Protein AF-A0A2H9SI19-F1 (afdb_monomer_lite)

Sequence (648 aa):
MEHKMRNEKLNSDANKPLPSTRSSLDAFASCLHKQKNKALGLSVMTCFLMGPASIQAAHTHKKNQQEVQADLYIPSQAAMLTAAEKERLAKQSQTIQKLLEESKENAEMIQDLSEELQLLSYKLAHAKVDLFNFQENPEQKAKIEALRQQIQEIRYSNKKLEDLVAEKQHVISNLENALEKSKALFNEKNEEVAYLSQIYEALQMRVAAEKMQTTLFAEGLHQIDQKQIELDYAHKALNAVDQELVAQGKSLQEIQKDYQQLFDLYTLELADNQTTQKLLNEELQSLHEQHREKDILITNLLSTAEQKEIQFAQTLEEKSQQIAKLMNEMQDFEDLIISKSNAVEEYKAYELSLLDKYEEERAHAETMTKELFTSLAQVEKLQKDLEVSDQLKLSLRDAEDKIISLNQALQLQENDLKNLITEHQNQIALNEELKQAAVLAETLQHSEKQVELERLTALLKDRDETIRFFEQELEGLAEAHKVLQEEYQLALAEQQNAQQKFELNLQEMLAKQQDKEKATLELENDLDRLAALLQEREETLQTVEKDLYQLKLTQQTTQQEQERILTAHEKTVQEVTTLQQDQERLTHLLKEREETVRFFEQELEQLLVKQQTSQQDRELILASREKAAQETATLQQEQERLAAVLKD

Secondary structure (DSSP, 8-state):
------------------------SSSSSSS------------------------------SS--SS------THHHHHHHHHHHHHHHHHHHHHHHHHHHHHHHHHHHHHHHHHHHHHHHHHHHHHHHHHTTSS--HHHHHHHHHHHHHHHHHHHHHHHHHHHHHHHHHHHHHHHHHHHHHHHHHHHHHHHHHHHHHHHHHHHHHHHHHHHHHHHHHHHHHHHHHHHHHHHHHHHHHHHHHHHHHHHHHHHHHHHHHHHHHHHHHHHHHHHHHHHHHHHHHHHHHHHHHHHHHHHHHTTT-------------SSGGGSSSSTTS---------TTT----S--------------SSSGGGGSSSSSSSSSSS-------------SSHHHHHHHHHHHHHHHHHHHHHHHHHHHHHHHHHHHHHHHHHHHHHHHHHHHHHHHHHHHHHHHHHHHHHHHHHHHHHHHHHHHHHHHHHHHHHHHHHHHHHHHHHHHHHHHHHHHHHHHHHHHHHHHHHHHHHHHHHHHHHHHHHHHHHHHHHHHHHHHHHHHHHHHHHHHHHHHHHHHHHHHHHHHHHHHHHHHHHHHHHHHHHHHHHHHHHHHHHHHHHHHHHHHHHHHHHHHHHHHHHHHHHHHHHHHHHSSTT-

Foldseek 3Di:
DDDDDDDDDDDDDDDDDDDDDDDDPPPPDPDPDDDDDDDDDDDPDDDDDDDDDDDDDDDDPDDDPPPPPPVPPPVVVLVVVLVVLVVVLVVLVVVLVVLVVVLVVLVVVLVVLVVVLVVLVVVLVVLVVVPVPDDDDVVSVVVNVVSVVVSVVSVVVSVVSVVVSVVSVVVSVVSVVVSVVSVVVSVVVVVVVVVVVVVVVVVVVVVVVVVVVVVVVVVVVVVVVVVVVVVVVVVVVVVVVVVVVVVVVVVVVVVVVVVVVVVVVVVVVVVVVVVVVVVVVVVVVVVVVVVVVVVVVVVVVPPDDDDDDDDDDDPDPPPPPDPPPPPPDDDDDPPVVVPPDDDDPPPPPPPDDDPPPPPPVVPPPPPPPPDDDDPDDDDDDDDDDDDDDVVPVVVVVVVVVVVVVVVVVVVVVVVVVVVVVVVVVVVVVVVVVVVVVVVVVVVVVVVVVVVVVVVVVVVVVVVVVVVVVVVVVVVVVVVVVVVVVVVVVVVVVVVVVVVVVVVVVVVVVVVVVVVVVVVVVVVVVVVVVVVVVVVVVVVVVVVVVVVVVVVVVVVVVVVVVVVVVVVVVVVVVVVVVVVVVVVVVVVVVVVVVVVVVVVVVVVVVVVVVVVVVVVVVVVVVVVVVVVVVVVVVVVVVVVVVVVPPVPD

pLDDT: mean 70.21, std 19.07, range [30.42, 93.38]

Radius of gyration: 95.69 Å; chains: 1; bounding box: 231×151×290 Å

Structure (mmCIF, N/CA/C/O backbone):
data_AF-A0A2H9SI19-F1
#
_entry.id   AF-A0A2H9SI19-F1
#
loop_
_atom_site.group_PDB
_atom_site.id
_atom_site.type_symbol
_atom_site.label_atom_id
_atom_site.label_alt_id
_atom_site.label_comp_id
_atom_site.label_asym_id
_atom_site.label_entity_id
_atom_site.label_seq_id
_atom_site.pdbx_PDB_ins_code
_atom_site.Cartn_x
_atom_site.Cartn_y
_atom_site.Cartn_z
_atom_site.occupancy
_atom_site.B_iso_or_equiv
_atom_site.auth_seq_id
_atom_site.auth_comp_id
_atom_site.auth_asym_id
_atom_site.auth_atom_id
_atom_site.pdbx_PDB_model_num
ATOM 1 N N . MET A 1 1 ? 68.430 29.071 0.443 1.00 37.91 1 MET A N 1
ATOM 2 C CA . MET A 1 1 ? 69.011 27.824 -0.088 1.00 37.91 1 MET A CA 1
ATOM 3 C C . MET A 1 1 ? 68.305 27.573 -1.412 1.00 37.91 1 MET A C 1
ATOM 5 O O . MET A 1 1 ? 67.140 27.219 -1.381 1.00 37.91 1 MET A O 1
ATOM 9 N N . GLU A 1 2 ? 68.741 28.267 -2.472 1.00 34.75 2 GLU A N 1
ATOM 10 C CA . GLU A 1 2 ? 69.702 27.785 -3.506 1.00 34.75 2 GLU A CA 1
ATOM 11 C C . GLU A 1 2 ? 68.990 26.824 -4.476 1.00 34.75 2 GLU A C 1
ATOM 13 O O . GLU A 1 2 ? 68.437 25.841 -4.014 1.00 34.75 2 GLU A O 1
ATOM 18 N N . HIS A 1 3 ? 68.861 27.021 -5.795 1.00 39.88 3 HIS A N 1
ATOM 19 C CA . HIS A 1 3 ? 69.490 27.844 -6.852 1.00 39.88 3 HIS A CA 1
ATOM 20 C C . HIS A 1 3 ? 68.365 28.378 -7.780 1.00 39.88 3 HIS A C 1
ATOM 22 O O . HIS A 1 3 ? 67.388 27.671 -7.977 1.00 39.88 3 HIS A O 1
ATOM 28 N N . LYS A 1 4 ? 68.284 29.583 -8.365 1.00 46.12 4 LYS A N 1
ATOM 29 C CA . LYS A 1 4 ? 69.183 30.580 -8.991 1.00 46.12 4 LYS A CA 1
ATOM 30 C C . LYS A 1 4 ? 69.840 30.201 -10.342 1.00 46.12 4 LYS A C 1
ATOM 32 O O . LYS A 1 4 ? 70.901 29.593 -10.372 1.00 46.12 4 LYS A O 1
ATOM 37 N N . MET A 1 5 ? 69.265 30.822 -11.387 1.00 41.53 5 MET A N 1
ATOM 38 C CA . MET A 1 5 ? 69.878 31.509 -12.550 1.00 41.53 5 MET A CA 1
ATOM 39 C C . MET A 1 5 ? 70.240 30.731 -13.826 1.00 41.53 5 MET A C 1
ATOM 41 O O . MET A 1 5 ? 71.181 29.948 -13.829 1.00 41.53 5 MET A O 1
ATOM 45 N N . ARG A 1 6 ? 69.672 31.168 -14.966 1.00 36.69 6 ARG A N 1
ATOM 46 C CA . ARG A 1 6 ? 70.260 32.156 -15.917 1.00 36.69 6 ARG A CA 1
ATOM 47 C C . ARG A 1 6 ? 69.250 32.461 -17.045 1.00 36.69 6 ARG A C 1
ATOM 49 O O . ARG A 1 6 ? 68.684 31.534 -17.602 1.00 36.69 6 ARG A O 1
ATOM 56 N N . ASN A 1 7 ? 68.812 33.717 -17.189 1.00 32.66 7 ASN A N 1
ATOM 57 C CA . ASN A 1 7 ? 69.365 34.809 -18.029 1.00 32.66 7 ASN A CA 1
ATOM 58 C C . ASN A 1 7 ? 69.096 34.605 -19.531 1.00 32.66 7 ASN A C 1
ATOM 60 O O . ASN A 1 7 ? 69.621 33.672 -20.118 1.00 32.66 7 ASN A O 1
ATOM 64 N N . GLU A 1 8 ? 68.168 35.353 -20.136 1.00 39.09 8 GLU A N 1
ATOM 65 C CA . GLU A 1 8 ? 68.229 36.780 -20.544 1.00 39.09 8 GLU A CA 1
ATOM 66 C C . GLU A 1 8 ? 68.805 36.977 -21.959 1.00 39.09 8 GLU A C 1
ATOM 68 O O . GLU A 1 8 ? 69.962 36.648 -22.202 1.00 39.09 8 GLU A O 1
ATOM 73 N N . LYS A 1 9 ? 68.005 37.658 -22.800 1.00 38.91 9 LYS A N 1
ATOM 74 C CA . LYS A 1 9 ? 68.275 38.946 -23.490 1.00 38.91 9 LYS A CA 1
ATOM 75 C C . LYS A 1 9 ? 68.137 38.940 -25.015 1.00 38.91 9 LYS A C 1
ATOM 77 O O . LYS A 1 9 ? 68.954 38.354 -25.712 1.00 38.91 9 LYS A O 1
ATOM 82 N N . LEU A 1 10 ? 67.172 39.735 -25.495 1.00 34.91 10 LEU A N 1
ATOM 83 C CA . LEU A 1 10 ? 67.326 41.010 -26.238 1.00 34.91 10 LEU A CA 1
ATOM 84 C C . LEU A 1 10 ? 65.897 41.450 -26.660 1.00 34.91 10 LEU A C 1
ATOM 86 O O . LEU A 1 10 ? 65.200 40.667 -27.291 1.00 34.91 10 LEU A O 1
ATOM 90 N N . ASN A 1 11 ? 65.291 42.518 -26.110 1.00 33.44 11 ASN A N 1
ATOM 91 C CA . ASN A 1 11 ? 65.413 43.947 -26.493 1.00 33.44 11 ASN A CA 1
ATOM 92 C C . ASN A 1 11 ? 65.411 44.162 -28.025 1.00 33.44 11 ASN A C 1
ATOM 94 O O . ASN A 1 11 ? 66.179 43.501 -28.706 1.00 33.44 11 ASN A O 1
ATOM 98 N N . SER A 1 12 ? 64.643 45.071 -28.634 1.00 36.44 12 SER A N 1
ATOM 99 C CA . SER A 1 12 ? 64.099 46.356 -28.166 1.00 36.44 12 SER A CA 1
ATOM 100 C C . SER A 1 12 ? 63.029 46.916 -29.129 1.00 36.44 12 SER A C 1
ATOM 102 O O . SER A 1 12 ? 62.866 46.414 -30.235 1.00 36.44 12 SER A O 1
ATOM 104 N N . ASP A 1 13 ? 62.415 48.025 -28.691 1.00 34.16 13 ASP A N 1
ATOM 105 C CA . ASP A 1 13 ? 61.765 49.105 -29.464 1.00 34.16 13 ASP A CA 1
ATOM 106 C C . ASP A 1 13 ? 60.264 48.978 -29.768 1.00 34.16 13 ASP A C 1
ATOM 108 O O . ASP A 1 13 ? 59.767 47.923 -30.127 1.00 34.16 13 ASP A O 1
ATOM 112 N N . ALA A 1 14 ? 59.437 50.025 -29.733 1.00 32.88 14 ALA A N 1
ATOM 113 C CA . ALA A 1 14 ? 59.437 51.350 -29.110 1.00 32.88 14 ALA A CA 1
ATOM 114 C C . ALA A 1 14 ? 58.054 51.973 -29.437 1.00 32.88 14 ALA A C 1
ATOM 116 O O . ALA A 1 14 ? 57.556 51.804 -30.541 1.00 32.88 14 ALA A O 1
ATOM 117 N N . ASN A 1 15 ? 57.487 52.748 -28.504 1.00 32.50 15 ASN A N 1
ATOM 118 C CA . ASN A 1 15 ? 56.624 53.928 -28.726 1.00 32.50 15 ASN A CA 1
ATOM 119 C C . ASN A 1 15 ? 55.336 53.866 -29.603 1.00 32.50 15 ASN A C 1
ATOM 121 O O . ASN A 1 15 ? 55.420 53.966 -30.815 1.00 32.50 15 ASN A O 1
ATOM 125 N N . LYS A 1 16 ? 54.165 53.954 -28.922 1.00 35.75 16 LYS A N 1
ATOM 126 C CA . LYS A 1 16 ? 53.054 54.964 -29.049 1.00 35.75 16 LYS A CA 1
ATOM 127 C C . LYS A 1 16 ? 52.443 55.326 -30.450 1.00 35.75 16 LYS A C 1
ATOM 129 O O . LYS A 1 16 ? 53.181 55.444 -31.410 1.00 35.75 16 LYS A O 1
ATOM 134 N N . PRO A 1 17 ? 51.206 55.893 -30.529 1.00 49.53 17 PRO A N 1
ATOM 135 C CA . PRO A 1 17 ? 49.871 55.380 -30.157 1.00 49.53 17 PRO A CA 1
ATOM 136 C C . PRO A 1 17 ? 48.771 55.644 -31.252 1.00 49.53 17 PRO A C 1
ATOM 138 O O . PRO A 1 17 ? 49.045 56.293 -32.256 1.00 49.53 17 PRO A O 1
ATOM 141 N N . LEU A 1 18 ? 47.505 55.265 -30.958 1.00 32.97 18 LEU A N 1
ATOM 142 C CA . LEU A 1 18 ? 46.199 55.656 -31.584 1.00 32.97 18 LEU A CA 1
ATOM 143 C C . LEU A 1 18 ? 45.745 54.927 -32.881 1.00 32.97 18 LEU A C 1
ATOM 145 O O . LEU A 1 18 ? 46.606 54.454 -33.614 1.00 32.97 18 LEU A O 1
ATOM 149 N N . PRO A 1 19 ? 44.427 54.890 -33.238 1.00 41.59 19 PRO A N 1
ATOM 150 C CA . PRO A 1 19 ? 43.221 55.371 -32.539 1.00 41.59 19 PRO A CA 1
ATOM 151 C C . PRO A 1 19 ? 42.067 54.344 -32.400 1.00 41.59 19 PRO A C 1
ATOM 153 O O . PRO A 1 19 ? 42.047 53.258 -32.972 1.00 41.59 19 PRO A O 1
ATOM 156 N N . SER A 1 20 ? 41.060 54.771 -31.639 1.00 45.66 20 SER A N 1
ATOM 157 C CA . SER A 1 20 ? 39.715 54.213 -31.540 1.00 45.66 20 SER A CA 1
ATOM 158 C C . SER A 1 20 ? 38.940 54.250 -32.863 1.00 45.66 20 SER A C 1
ATOM 160 O O . SER A 1 20 ? 38.947 55.250 -33.575 1.00 45.66 20 SER A O 1
ATOM 162 N N . THR A 1 21 ? 38.138 53.214 -33.111 1.00 39.53 21 THR A N 1
ATOM 163 C CA . THR A 1 21 ? 36.903 53.322 -33.901 1.00 39.53 21 THR A CA 1
ATOM 164 C C . THR A 1 21 ? 35.788 52.536 -33.214 1.00 39.53 21 THR A C 1
ATOM 166 O O . THR A 1 21 ? 35.619 51.333 -33.364 1.00 39.53 21 THR A O 1
ATOM 169 N N . ARG A 1 22 ? 35.008 53.275 -32.418 1.00 39.78 22 ARG A N 1
ATOM 170 C CA . ARG A 1 22 ? 33.575 53.027 -32.251 1.00 39.78 22 ARG A CA 1
ATOM 171 C C . ARG A 1 22 ? 32.908 53.249 -33.609 1.00 39.78 22 ARG A C 1
ATOM 173 O O . ARG A 1 22 ? 33.100 54.317 -34.183 1.00 39.78 22 ARG A O 1
ATOM 180 N N . SER A 1 23 ? 32.093 52.312 -34.076 1.00 38.53 23 SER A N 1
ATOM 181 C CA . SER A 1 23 ? 30.757 52.559 -34.656 1.00 38.53 23 SER A CA 1
ATOM 182 C C . SER A 1 23 ? 30.226 51.292 -35.332 1.00 38.53 23 SER A C 1
ATOM 184 O O . SER A 1 23 ? 30.998 50.479 -35.824 1.00 38.53 23 SER A O 1
ATOM 186 N N . SER A 1 24 ? 28.897 51.166 -35.365 1.00 35.25 24 SER A N 1
ATOM 187 C CA . SER A 1 24 ? 28.084 50.082 -35.950 1.00 35.25 24 SER A CA 1
ATOM 188 C C . SER A 1 24 ? 27.755 48.879 -35.050 1.00 35.25 24 SER A C 1
ATOM 190 O O . SER A 1 24 ? 27.912 47.724 -35.420 1.00 35.25 24 SER A O 1
ATOM 192 N N . LEU A 1 25 ? 27.181 49.169 -33.876 1.00 38.97 25 LEU A N 1
ATOM 193 C CA . LEU A 1 25 ? 26.385 48.212 -33.088 1.00 38.97 25 LEU A CA 1
ATOM 194 C C . LEU A 1 25 ? 24.921 48.678 -32.903 1.00 38.97 25 LEU A C 1
ATOM 196 O O . LEU A 1 25 ? 24.260 48.251 -31.969 1.00 38.97 25 LEU A O 1
ATOM 200 N N . ASP A 1 26 ? 24.399 49.514 -33.815 1.00 37.69 26 ASP A N 1
ATOM 201 C CA . ASP A 1 26 ? 23.056 50.130 -33.704 1.00 37.69 26 ASP A CA 1
ATOM 202 C C . ASP A 1 26 ? 22.129 49.925 -34.928 1.00 37.69 26 ASP A C 1
ATOM 204 O O . ASP A 1 26 ? 21.140 50.634 -35.087 1.00 37.69 26 ASP A O 1
ATOM 208 N N . ALA A 1 27 ? 22.383 48.947 -35.807 1.00 39.34 27 ALA A N 1
ATOM 209 C CA . ALA A 1 27 ? 21.609 48.797 -37.055 1.00 39.34 27 ALA A CA 1
ATOM 210 C C . ALA A 1 27 ? 20.743 47.526 -37.192 1.00 39.34 27 ALA A C 1
ATOM 212 O O . ALA A 1 27 ? 20.233 47.278 -38.279 1.00 39.34 27 ALA A O 1
ATOM 213 N N . PHE A 1 28 ? 20.513 46.735 -36.135 1.00 34.47 28 PHE A N 1
ATOM 214 C CA . PHE A 1 28 ? 19.715 45.494 -36.252 1.00 34.47 28 PHE A CA 1
ATOM 215 C C . PHE A 1 28 ? 18.550 45.338 -35.257 1.00 34.47 28 PHE A C 1
ATOM 217 O O . PHE A 1 28 ? 17.989 44.255 -35.132 1.00 34.47 28 PHE A O 1
ATOM 224 N N . ALA A 1 29 ? 18.128 46.420 -34.591 1.00 40.12 29 ALA A N 1
ATOM 225 C CA . ALA A 1 29 ? 17.043 46.390 -33.599 1.00 40.12 29 ALA A CA 1
ATOM 226 C C . ALA A 1 29 ? 15.719 47.062 -34.041 1.00 40.12 29 ALA A C 1
ATOM 228 O O . ALA A 1 29 ? 14.886 47.374 -33.197 1.00 40.12 29 ALA A O 1
ATOM 229 N N . SER A 1 30 ? 15.470 47.289 -35.340 1.00 35.62 30 SER A N 1
ATOM 230 C CA . SER A 1 30 ? 14.264 48.025 -35.786 1.00 35.62 30 SER A CA 1
ATOM 231 C C . SER A 1 30 ? 13.604 47.480 -37.061 1.00 35.62 30 SER A C 1
ATOM 233 O O . SER A 1 30 ? 13.401 48.208 -38.032 1.00 35.62 30 SER A O 1
ATOM 235 N N . CYS A 1 31 ? 13.240 46.191 -37.099 1.00 34.47 31 CYS A N 1
ATOM 236 C CA . CYS A 1 31 ? 12.381 45.712 -38.192 1.00 34.47 31 CYS A CA 1
ATOM 237 C C . CYS A 1 31 ? 11.504 44.486 -37.891 1.00 34.47 31 CYS A C 1
ATOM 239 O O . CYS A 1 31 ? 11.357 43.627 -38.748 1.00 34.47 31 CYS A O 1
ATOM 241 N N . LEU A 1 32 ? 10.876 44.388 -36.712 1.00 34.41 32 LEU A N 1
ATOM 242 C CA . LEU A 1 32 ? 9.843 43.360 -36.474 1.00 34.41 32 LEU A CA 1
ATOM 243 C C . LEU A 1 32 ? 8.692 43.861 -35.583 1.00 34.41 32 LEU A C 1
ATOM 245 O O . LEU A 1 32 ? 8.261 43.224 -34.627 1.00 34.41 32 LEU A O 1
ATOM 249 N N . HIS A 1 33 ? 8.128 45.015 -35.943 1.00 37.25 33 HIS A N 1
ATOM 250 C CA . HIS A 1 33 ? 6.806 45.425 -35.473 1.00 37.25 33 HIS A CA 1
ATOM 251 C C . HIS A 1 33 ? 5.941 45.875 -36.651 1.00 37.25 33 HIS A C 1
ATOM 253 O O . HIS A 1 33 ? 5.996 47.033 -37.055 1.00 37.25 33 HIS A O 1
ATOM 259 N N . LYS A 1 34 ? 5.145 44.933 -37.185 1.00 36.28 34 LYS A N 1
ATOM 260 C CA . LYS A 1 34 ? 3.746 45.089 -37.649 1.00 36.28 34 LYS A CA 1
ATOM 261 C C . LYS A 1 34 ? 3.372 43.985 -38.650 1.00 36.28 34 LYS A C 1
ATOM 263 O O . LYS A 1 34 ? 3.480 44.191 -39.850 1.00 36.28 34 LYS A O 1
ATOM 268 N N . GLN A 1 35 ? 2.779 42.890 -38.169 1.00 31.81 35 GLN A N 1
ATOM 269 C CA . GLN A 1 35 ? 1.610 42.302 -38.841 1.00 31.81 35 GLN A CA 1
ATOM 270 C C . GLN A 1 35 ? 0.821 41.351 -37.921 1.00 31.81 35 GLN A C 1
ATOM 272 O O . GLN A 1 35 ? 1.172 40.203 -37.709 1.00 31.81 35 GLN A O 1
ATOM 277 N N . LYS A 1 36 ? -0.254 41.920 -37.362 1.00 33.28 36 LYS A N 1
ATOM 278 C CA . LYS A 1 36 ? -1.596 41.361 -37.113 1.00 33.28 36 LYS A CA 1
ATOM 279 C C . LYS A 1 36 ? -1.756 39.870 -36.753 1.00 33.28 36 LYS A C 1
ATOM 281 O O . LYS A 1 36 ? -1.745 39.005 -37.617 1.00 33.28 36 LYS A O 1
ATOM 286 N N . ASN A 1 37 ? -2.175 39.665 -35.501 1.00 38.56 37 ASN A N 1
ATOM 287 C CA . ASN A 1 37 ? -3.391 38.954 -35.073 1.00 38.56 37 ASN A CA 1
ATOM 288 C C . ASN A 1 37 ? -4.076 38.032 -36.100 1.00 38.56 37 ASN A C 1
ATOM 290 O O . ASN A 1 37 ? -4.768 38.527 -36.993 1.00 38.56 37 ASN A O 1
ATOM 294 N N . LYS A 1 38 ? -4.071 36.723 -35.811 1.00 34.72 38 LYS A N 1
ATOM 295 C CA . LYS A 1 38 ? -5.287 35.891 -35.738 1.00 34.72 38 LYS A CA 1
ATOM 296 C C . LYS A 1 38 ? -5.004 34.546 -35.046 1.00 34.72 38 LYS A C 1
ATOM 298 O O . LYS A 1 38 ? -4.212 33.760 -35.537 1.00 34.72 38 LYS A O 1
ATOM 303 N N . ALA A 1 39 ? -5.743 34.329 -33.956 1.00 35.41 39 ALA A N 1
ATOM 304 C CA . ALA A 1 39 ? -6.232 33.054 -33.425 1.00 35.41 39 ALA A CA 1
ATOM 305 C C . ALA A 1 39 ? -5.223 31.969 -32.998 1.00 35.41 39 ALA A C 1
ATOM 307 O O . ALA A 1 39 ? -4.730 31.208 -33.816 1.00 35.41 39 ALA A O 1
ATOM 308 N N . LEU A 1 40 ? -5.084 31.791 -31.683 1.00 33.19 40 LEU A N 1
ATOM 309 C CA . LEU A 1 40 ? -5.681 30.658 -30.958 1.00 33.19 40 LEU A CA 1
ATOM 310 C C . LEU A 1 40 ? -5.405 30.860 -29.467 1.00 33.19 40 LEU A C 1
ATOM 312 O O . LEU A 1 40 ? -4.278 30.749 -28.996 1.00 33.19 40 LEU A O 1
ATOM 316 N N . GLY A 1 41 ? -6.453 31.241 -28.741 1.00 37.41 41 GLY A N 1
ATOM 317 C CA . GLY A 1 41 ? -6.435 31.221 -27.289 1.00 37.41 41 GLY A CA 1
ATOM 318 C C . GLY A 1 41 ? -6.612 29.793 -26.797 1.00 37.41 41 GLY A C 1
ATOM 319 O O . GLY A 1 41 ? -7.489 29.094 -27.290 1.00 37.41 41 GLY A O 1
ATOM 320 N N . LEU A 1 42 ? -5.825 29.403 -25.801 1.00 33.19 42 LEU A N 1
ATOM 321 C CA . LEU A 1 42 ? -6.241 28.459 -24.773 1.00 33.19 42 LEU A CA 1
ATOM 322 C C . LEU A 1 42 ? -5.526 28.851 -23.480 1.00 33.19 42 LEU A C 1
ATOM 324 O O . LEU A 1 42 ? -4.303 28.888 -23.379 1.00 33.19 42 LEU A O 1
ATOM 328 N N . SER A 1 43 ? -6.365 29.279 -22.547 1.00 31.44 43 SER A N 1
ATOM 329 C CA . SER A 1 43 ? -6.054 29.772 -21.219 1.00 31.44 43 SER A CA 1
ATOM 330 C C . SER A 1 43 ? -5.557 28.622 -20.346 1.00 31.44 43 SER A C 1
ATOM 332 O O . SER A 1 43 ? -6.254 27.630 -20.160 1.00 31.44 43 SER A O 1
ATOM 334 N N . VAL A 1 44 ? -4.357 28.785 -19.792 1.00 35.84 44 VAL A N 1
ATOM 335 C CA . VAL A 1 44 ? -3.893 28.064 -18.607 1.00 35.84 44 VAL A CA 1
ATOM 336 C C . VAL A 1 44 ? -4.299 28.915 -17.412 1.00 35.84 44 VAL A C 1
ATOM 338 O O . VAL A 1 44 ? -3.654 29.923 -17.134 1.00 35.84 44 VAL A O 1
ATOM 341 N N . MET A 1 45 ? -5.396 28.569 -16.740 1.00 32.38 45 MET A N 1
ATOM 342 C CA . MET A 1 45 ? -5.683 29.051 -15.388 1.00 32.38 45 MET A CA 1
ATOM 343 C C . MET A 1 45 ? -6.765 28.200 -14.718 1.00 32.38 45 MET A C 1
ATOM 345 O O . MET A 1 45 ? -7.814 27.927 -15.295 1.00 32.38 45 MET A O 1
ATOM 349 N N . THR A 1 46 ? -6.494 27.897 -13.446 1.00 35.28 46 THR A N 1
ATOM 350 C CA . THR A 1 46 ? -7.417 27.516 -12.362 1.00 35.28 46 THR A CA 1
ATOM 351 C C . THR A 1 46 ? -8.078 26.134 -12.386 1.00 35.28 46 THR A C 1
ATOM 353 O O . THR A 1 46 ? -9.127 25.965 -12.990 1.00 35.28 46 THR A O 1
ATOM 356 N N . CYS A 1 47 ? -7.531 25.205 -11.584 1.00 30.42 47 CYS A N 1
ATOM 357 C CA . CYS A 1 47 ? -8.270 24.386 -10.603 1.00 30.42 47 CYS A CA 1
ATOM 358 C C . CYS A 1 47 ? -7.282 23.697 -9.635 1.00 30.42 47 CYS A C 1
ATOM 360 O O . CYS A 1 47 ? -6.868 22.564 -9.845 1.00 30.42 47 CYS A O 1
ATOM 362 N N . PHE A 1 48 ? -6.902 24.396 -8.565 1.00 32.19 48 PHE A N 1
ATOM 363 C CA . PHE A 1 48 ? -6.334 23.802 -7.351 1.00 32.19 48 PHE A CA 1
ATOM 364 C C . PHE A 1 48 ? -7.014 24.502 -6.184 1.00 32.19 48 PHE A C 1
ATOM 366 O O . PHE A 1 48 ? -6.598 25.588 -5.811 1.00 32.19 48 PHE A O 1
ATOM 373 N N . LEU A 1 49 ? -8.112 23.936 -5.695 1.00 37.47 49 LEU A N 1
ATOM 374 C CA . LEU A 1 49 ? -8.695 24.178 -4.375 1.00 37.47 49 LEU A CA 1
ATOM 375 C C . LEU A 1 49 ? -9.823 23.153 -4.225 1.00 37.47 49 LEU A C 1
ATOM 377 O O . LEU A 1 49 ? -10.811 23.251 -4.944 1.00 37.47 49 LEU A O 1
ATOM 381 N N . MET A 1 50 ? -9.639 22.171 -3.340 1.00 32.41 50 MET A N 1
ATOM 382 C CA . MET A 1 50 ? -10.628 21.660 -2.376 1.00 32.41 50 MET A CA 1
ATOM 383 C C . MET A 1 50 ? -10.007 20.468 -1.633 1.00 32.41 50 MET A C 1
ATOM 385 O O . MET A 1 50 ? -9.687 19.439 -2.222 1.00 32.41 50 MET A O 1
ATOM 389 N N . GLY A 1 51 ? -9.784 20.677 -0.335 1.00 30.66 51 GLY A N 1
ATOM 390 C CA . GLY A 1 51 ? -9.404 19.657 0.636 1.00 30.66 51 GLY A CA 1
ATOM 391 C C . GLY A 1 51 ? -10.594 18.788 1.088 1.00 30.66 51 GLY A C 1
ATOM 392 O O . GLY A 1 51 ? -11.668 18.852 0.491 1.00 30.66 51 GLY A O 1
ATOM 393 N N . PRO A 1 52 ? -10.400 17.961 2.129 1.00 52.12 52 PRO A N 1
ATOM 394 C CA . PRO A 1 52 ? -11.031 16.649 2.267 1.00 52.12 52 PRO A CA 1
ATOM 395 C C . PRO A 1 52 ? -12.366 16.671 3.026 1.00 52.12 52 PRO A C 1
ATOM 397 O O . PRO A 1 52 ? -12.510 17.376 4.022 1.00 52.12 52 PRO A O 1
ATOM 400 N N . ALA A 1 53 ? -13.309 15.817 2.613 1.00 32.38 53 ALA A N 1
ATOM 401 C CA . ALA A 1 53 ? -14.485 15.450 3.403 1.00 32.38 53 ALA A CA 1
ATOM 402 C C . ALA A 1 53 ? -14.841 13.959 3.212 1.00 32.38 53 ALA A C 1
ATOM 404 O O . ALA A 1 53 ? -15.270 13.526 2.148 1.00 32.38 53 ALA A O 1
ATOM 405 N N . SER A 1 54 ? -14.571 13.202 4.277 1.00 33.16 54 SER A N 1
ATOM 406 C CA . SER A 1 54 ? -15.203 11.975 4.795 1.00 33.16 54 SER A CA 1
ATOM 407 C C . SER A 1 54 ? -16.260 11.195 3.981 1.00 33.16 54 SER A C 1
ATOM 409 O O . SER A 1 54 ? -17.346 11.689 3.701 1.00 33.16 54 SER A O 1
ATOM 411 N N . ILE A 1 55 ? -15.954 9.903 3.779 1.00 38.47 55 ILE A N 1
ATOM 412 C CA . ILE A 1 55 ? -16.687 8.686 4.215 1.00 38.47 55 ILE A CA 1
ATOM 413 C C . ILE A 1 55 ? -18.229 8.771 4.313 1.00 38.47 55 ILE A C 1
ATOM 415 O O . ILE A 1 55 ? -18.739 9.285 5.300 1.00 38.47 55 ILE A O 1
ATOM 419 N N . GLN A 1 56 ? -18.941 8.120 3.378 1.00 33.12 56 GLN A N 1
ATOM 420 C CA . GLN A 1 56 ? -20.020 7.123 3.601 1.00 33.12 56 GLN A CA 1
ATOM 421 C C . GLN A 1 56 ? -20.795 6.868 2.295 1.00 33.12 56 GLN A C 1
ATOM 423 O O . GLN A 1 56 ? -21.557 7.723 1.861 1.00 33.12 56 GLN A O 1
ATOM 428 N N . ALA A 1 57 ? -20.624 5.684 1.695 1.00 31.64 57 ALA A N 1
ATOM 429 C CA . ALA A 1 57 ? -21.666 4.921 0.986 1.00 31.64 57 ALA A CA 1
ATOM 430 C C . ALA A 1 57 ? -21.037 3.660 0.371 1.00 31.64 57 ALA A C 1
ATOM 432 O O . ALA A 1 57 ? -20.549 3.657 -0.759 1.00 31.64 57 ALA A O 1
ATOM 433 N N . ALA A 1 58 ? -21.049 2.575 1.144 1.00 40.81 58 ALA A N 1
ATOM 434 C CA . ALA A 1 58 ? -20.987 1.232 0.593 1.00 40.81 58 ALA A CA 1
ATOM 435 C C . ALA A 1 58 ? -22.307 0.921 -0.141 1.00 40.81 58 ALA A C 1
ATOM 437 O O . ALA A 1 58 ? -23.363 1.419 0.240 1.00 40.81 58 ALA A O 1
ATOM 438 N N . HIS A 1 59 ? -22.213 0.047 -1.146 1.00 39.69 59 HIS A N 1
ATOM 439 C CA . HIS A 1 59 ? -23.289 -0.506 -1.980 1.00 39.69 59 HIS A CA 1
ATOM 440 C C . HIS A 1 59 ? -23.824 0.354 -3.132 1.00 39.69 59 HIS A C 1
ATOM 442 O O . HIS A 1 59 ? -24.957 0.807 -3.102 1.00 39.69 59 HIS A O 1
ATOM 448 N N . THR A 1 60 ? -23.062 0.388 -4.231 1.00 34.59 60 THR A N 1
ATOM 449 C CA . THR A 1 60 ? -23.546 -0.031 -5.566 1.00 34.59 60 THR A CA 1
ATOM 450 C C . THR A 1 60 ? -22.347 -0.279 -6.485 1.00 34.59 60 THR A C 1
ATOM 452 O O . THR A 1 60 ? -21.862 0.622 -7.164 1.00 34.59 60 THR A O 1
ATOM 455 N N . HIS A 1 61 ? -21.851 -1.518 -6.513 1.00 44.22 61 HIS A N 1
ATOM 456 C CA . HIS A 1 61 ? -20.972 -1.992 -7.584 1.00 44.22 61 HIS A CA 1
ATOM 457 C C . HIS A 1 61 ? -21.810 -2.285 -8.840 1.00 44.22 61 HIS A C 1
ATOM 459 O O . HIS A 1 61 ? -22.875 -2.889 -8.736 1.00 44.22 61 HIS A O 1
ATOM 465 N N . LYS A 1 62 ? -21.260 -1.934 -10.012 1.00 44.91 62 LYS A N 1
ATOM 466 C CA . LYS A 1 62 ? -21.770 -2.126 -11.392 1.00 44.91 62 LYS A CA 1
ATOM 467 C C . LYS A 1 62 ? -22.593 -0.980 -11.993 1.00 44.91 62 LYS A C 1
ATOM 469 O O . LYS A 1 62 ? -23.748 -1.161 -12.362 1.00 44.91 62 LYS A O 1
ATOM 474 N N . LYS A 1 63 ? -21.941 0.158 -12.226 1.00 39.47 63 LYS A N 1
ATOM 475 C CA . LYS A 1 63 ? -21.982 0.930 -13.488 1.00 39.47 63 LYS A CA 1
ATOM 476 C C . LYS A 1 63 ? -21.104 2.168 -13.303 1.00 39.47 63 LYS A C 1
ATOM 478 O O . LYS A 1 63 ? -21.130 2.745 -12.228 1.00 39.47 63 LYS A O 1
ATOM 483 N N . ASN A 1 64 ? -20.362 2.553 -14.340 1.00 36.97 64 ASN A N 1
ATOM 484 C CA . ASN A 1 64 ? -19.493 3.744 -14.428 1.00 36.97 64 ASN A CA 1
ATOM 485 C C . ASN A 1 64 ? -17.994 3.531 -14.135 1.00 36.97 64 ASN A C 1
ATOM 487 O O . ASN A 1 64 ? -17.354 4.351 -13.490 1.00 36.97 64 ASN A O 1
ATOM 491 N N . GLN A 1 65 ? -17.400 2.474 -14.700 1.00 38.25 65 GLN A N 1
ATOM 492 C CA . GLN A 1 65 ? -15.959 2.434 -15.012 1.00 38.25 65 GLN A CA 1
ATOM 493 C C . GLN A 1 65 ? -15.739 2.682 -16.514 1.00 38.25 65 GLN A C 1
ATOM 495 O O . GLN A 1 65 ? -15.221 1.826 -17.224 1.00 38.25 65 GLN A O 1
ATOM 500 N N . GLN A 1 66 ? -16.197 3.827 -17.027 1.00 40.94 66 GLN A N 1
ATOM 501 C CA . GLN A 1 66 ? -15.947 4.192 -18.429 1.00 40.94 66 GLN A CA 1
ATOM 502 C C . GLN A 1 66 ? -15.588 5.665 -18.661 1.00 40.94 66 GLN A C 1
ATOM 504 O O . GLN A 1 66 ? -15.419 6.066 -19.803 1.00 40.94 66 GLN A O 1
ATOM 509 N N . GLU A 1 67 ? -15.401 6.468 -17.613 1.00 40.00 67 GLU A N 1
ATOM 510 C CA . GLU A 1 67 ? -15.143 7.906 -17.768 1.00 40.00 67 GLU A CA 1
ATOM 511 C C . GLU A 1 67 ? -14.040 8.408 -16.832 1.00 40.00 67 GLU A C 1
ATOM 513 O O . GLU A 1 67 ? -14.273 9.310 -16.051 1.00 40.00 67 GLU A O 1
ATOM 518 N N . VAL A 1 68 ? -12.832 7.839 -16.897 1.00 41.00 68 VAL A N 1
ATOM 519 C CA . VAL A 1 68 ? -11.584 8.612 -16.691 1.00 41.00 68 VAL A CA 1
ATOM 520 C C . VAL A 1 68 ? -10.440 7.919 -17.450 1.00 41.00 68 VAL A C 1
ATOM 522 O O . VAL A 1 68 ? -9.410 7.561 -16.888 1.00 41.00 68 VAL A O 1
ATOM 525 N N . GLN A 1 69 ? -10.616 7.680 -18.749 1.00 41.91 69 GLN A N 1
ATOM 526 C CA . GLN A 1 69 ? -9.472 7.613 -19.661 1.00 41.91 69 GLN A CA 1
ATOM 527 C C . GLN A 1 69 ? -9.299 9.019 -20.225 1.00 41.91 69 GLN A C 1
ATOM 529 O O . GLN A 1 69 ? -9.735 9.341 -21.325 1.00 41.91 69 GLN A O 1
ATOM 534 N N . ALA A 1 70 ? -8.689 9.895 -19.426 1.00 39.56 70 ALA A N 1
ATOM 535 C CA . ALA A 1 70 ? -7.932 10.987 -20.009 1.00 39.56 70 ALA A CA 1
ATOM 536 C C . ALA A 1 70 ? -6.690 10.334 -20.621 1.00 39.56 70 ALA A C 1
ATOM 538 O O . ALA A 1 70 ? -5.627 10.297 -20.003 1.00 39.56 70 ALA A O 1
ATOM 539 N N . ASP A 1 71 ? -6.872 9.733 -21.799 1.00 43.38 71 ASP A N 1
ATOM 540 C CA . ASP A 1 71 ? -5.778 9.363 -22.675 1.00 43.38 71 ASP A CA 1
ATOM 541 C C . ASP A 1 71 ? -4.981 10.644 -22.893 1.00 43.38 71 ASP A C 1
ATOM 543 O O . ASP A 1 71 ? -5.393 11.554 -23.619 1.00 43.38 71 ASP A O 1
ATOM 547 N N . LEU A 1 72 ? -3.865 10.758 -22.174 1.00 46.28 72 LEU A N 1
ATOM 548 C CA . LEU A 1 72 ? -2.851 11.761 -22.425 1.00 46.28 72 LEU A CA 1
ATOM 549 C C . LEU A 1 72 ? -2.298 11.419 -23.811 1.00 46.28 72 LEU A C 1
ATOM 551 O O . LEU A 1 72 ? -1.392 10.605 -23.971 1.00 46.28 72 LEU A O 1
ATOM 555 N N . TYR A 1 73 ? -2.956 11.979 -24.820 1.00 45.25 73 TYR A N 1
ATOM 556 C CA . TYR A 1 73 ? -2.787 11.709 -26.239 1.00 45.25 73 TYR A CA 1
ATOM 557 C C . TYR A 1 73 ? -1.490 12.374 -26.737 1.00 45.25 73 TYR A C 1
ATOM 559 O O . TYR A 1 73 ? -1.491 13.263 -27.583 1.00 45.25 73 TYR A O 1
ATOM 567 N N . ILE A 1 74 ? -0.352 11.956 -26.179 1.00 50.16 74 ILE A N 1
ATOM 568 C CA . ILE A 1 74 ? 1.003 12.333 -26.605 1.00 50.16 74 ILE A CA 1
ATOM 569 C C . ILE A 1 74 ? 1.284 11.957 -28.083 1.00 50.16 74 ILE A C 1
ATOM 571 O O . ILE A 1 74 ? 2.006 12.714 -28.742 1.00 50.16 74 ILE A O 1
ATOM 575 N N . PRO A 1 75 ? 0.676 10.905 -28.690 1.00 52.66 75 PRO A N 1
ATOM 576 C CA . PRO A 1 75 ? 0.948 10.572 -30.089 1.00 52.66 75 PRO A CA 1
ATOM 577 C C . PRO A 1 75 ? 0.592 11.673 -31.102 1.00 52.66 75 PRO A C 1
ATOM 579 O O . PRO A 1 75 ? 1.247 11.759 -32.141 1.00 52.66 75 PRO A O 1
ATOM 582 N N . SER A 1 76 ? -0.399 12.546 -30.846 1.00 54.72 76 SER A N 1
ATOM 583 C CA . SER A 1 76 ? -0.824 13.517 -31.874 1.00 54.72 76 SER A CA 1
ATOM 584 C C . SER A 1 76 ? 0.132 14.690 -32.056 1.00 54.72 76 SER A C 1
ATOM 586 O O . SER A 1 76 ? 0.238 15.206 -33.166 1.00 54.72 76 SER A O 1
ATOM 588 N N . GLN A 1 77 ? 0.827 15.132 -31.003 1.00 56.28 77 GLN A N 1
ATOM 589 C CA . GLN A 1 77 ? 1.750 16.268 -31.114 1.00 56.28 77 GLN A CA 1
ATOM 590 C C . GLN A 1 77 ? 3.066 15.861 -31.778 1.00 56.28 77 GLN A C 1
ATOM 592 O O . GLN A 1 77 ? 3.536 16.575 -32.664 1.00 56.28 77 GLN A O 1
ATOM 597 N N . ALA A 1 78 ? 3.603 14.685 -31.432 1.00 58.19 78 ALA A N 1
ATOM 598 C CA . ALA A 1 78 ? 4.771 14.126 -32.108 1.00 58.19 78 ALA A CA 1
ATOM 599 C C . ALA A 1 78 ? 4.469 13.876 -33.594 1.00 58.19 78 ALA A C 1
ATOM 601 O O . ALA A 1 78 ? 5.178 14.389 -34.453 1.00 58.19 78 ALA A O 1
ATOM 602 N N . ALA A 1 79 ? 3.345 13.221 -33.913 1.00 61.09 79 ALA A N 1
ATOM 603 C CA . ALA A 1 79 ? 2.955 12.958 -35.299 1.00 61.09 79 ALA A CA 1
ATOM 604 C C . ALA A 1 79 ? 2.761 14.240 -36.137 1.00 61.09 79 ALA A C 1
ATOM 606 O O . ALA A 1 79 ? 3.118 14.267 -37.317 1.00 61.09 79 ALA A O 1
ATOM 607 N N . MET A 1 80 ? 2.232 15.316 -35.542 1.00 60.22 80 MET A N 1
ATOM 608 C CA . MET A 1 80 ? 2.086 16.608 -36.222 1.00 60.22 80 MET A CA 1
ATOM 609 C C . MET A 1 80 ? 3.426 17.310 -36.475 1.00 60.22 80 MET A C 1
ATOM 611 O O . MET A 1 80 ? 3.618 17.869 -37.556 1.00 60.22 80 MET A O 1
ATOM 615 N N . LEU A 1 81 ? 4.358 17.271 -35.517 1.00 62.19 81 LEU A N 1
ATOM 616 C CA . LEU A 1 81 ? 5.702 17.835 -35.689 1.00 62.19 81 LEU A CA 1
ATOM 617 C C . LEU A 1 81 ? 6.487 17.067 -36.761 1.00 62.19 81 LEU A C 1
ATOM 619 O O . LEU A 1 81 ? 7.051 17.683 -37.667 1.00 62.19 81 LEU A O 1
ATOM 623 N N . THR A 1 82 ? 6.402 15.732 -36.750 1.00 72.12 82 THR A N 1
ATOM 624 C CA . THR A 1 82 ? 7.015 14.866 -37.765 1.00 72.12 82 THR A CA 1
ATOM 625 C C . THR A 1 82 ? 6.470 15.151 -39.172 1.00 72.12 82 THR A C 1
ATOM 627 O O . THR A 1 82 ? 7.215 15.116 -40.153 1.00 72.12 82 THR A O 1
ATOM 630 N N . ALA A 1 83 ? 5.174 15.456 -39.301 1.00 73.62 83 ALA A N 1
ATOM 631 C CA . ALA A 1 83 ? 4.559 15.802 -40.583 1.00 73.62 83 ALA A CA 1
ATOM 632 C C . ALA A 1 83 ? 5.020 17.175 -41.109 1.00 73.62 83 ALA A C 1
ATOM 634 O O . ALA A 1 83 ? 5.343 17.301 -42.292 1.00 73.62 83 ALA A O 1
ATOM 635 N N . ALA A 1 84 ? 5.105 18.182 -40.235 1.00 73.00 84 ALA A N 1
ATOM 636 C CA . ALA A 1 84 ? 5.551 19.526 -40.600 1.00 73.00 84 ALA A CA 1
ATOM 637 C C . ALA A 1 84 ? 7.029 19.556 -41.038 1.00 73.00 84 ALA A C 1
ATOM 639 O O . ALA A 1 84 ? 7.380 20.235 -42.008 1.00 73.00 84 ALA A O 1
ATOM 640 N N . GLU A 1 85 ? 7.899 18.787 -40.376 1.00 76.88 85 GLU A N 1
ATOM 641 C CA . GLU A 1 85 ? 9.305 18.658 -40.779 1.00 76.88 85 GLU A CA 1
ATOM 642 C C . GLU A 1 85 ? 9.475 17.896 -42.094 1.00 76.88 85 GLU A C 1
ATOM 644 O O . GLU A 1 85 ? 10.245 18.337 -42.951 1.00 76.88 85 GLU A O 1
ATOM 649 N N . LYS A 1 86 ? 8.697 16.830 -42.326 1.00 78.12 86 LYS A N 1
ATOM 650 C CA . LYS A 1 86 ? 8.670 16.148 -43.632 1.00 78.12 86 LYS A CA 1
ATOM 651 C C . LYS A 1 86 ? 8.261 17.091 -44.763 1.00 78.12 86 LYS A C 1
ATOM 653 O O . LYS A 1 86 ? 8.889 17.080 -45.821 1.00 78.12 86 LYS A O 1
ATOM 658 N N . GLU A 1 87 ? 7.255 17.938 -44.546 1.00 82.19 87 GLU A N 1
ATOM 659 C CA . GLU A 1 87 ? 6.832 18.931 -45.540 1.00 82.19 87 GLU A CA 1
ATOM 660 C C . GLU A 1 87 ? 7.931 19.974 -45.813 1.00 82.19 87 GLU A C 1
ATOM 662 O O . GLU A 1 87 ? 8.175 20.349 -46.964 1.00 82.19 87 GLU A O 1
ATOM 667 N N . ARG A 1 88 ? 8.642 20.422 -44.771 1.00 82.06 88 ARG A N 1
ATOM 668 C CA . ARG A 1 88 ? 9.770 21.355 -44.907 1.00 82.06 88 ARG A CA 1
ATOM 669 C C . ARG A 1 88 ? 10.929 20.744 -45.702 1.00 82.06 88 ARG A C 1
ATOM 671 O O . ARG A 1 88 ? 11.446 21.408 -46.603 1.00 82.06 88 ARG A O 1
ATOM 678 N N . LEU A 1 89 ? 11.303 19.497 -45.408 1.00 80.25 89 LEU A N 1
ATOM 679 C CA . LEU A 1 89 ? 12.343 18.763 -46.140 1.00 80.25 89 LEU A CA 1
ATOM 680 C C . LEU A 1 89 ? 11.954 18.570 -47.613 1.00 80.25 89 LEU A C 1
ATOM 682 O O . LEU A 1 89 ? 12.779 18.785 -48.502 1.00 80.25 89 LEU A O 1
ATOM 686 N N . ALA A 1 90 ? 10.685 18.252 -47.889 1.00 78.88 90 ALA A N 1
ATOM 687 C CA . ALA A 1 90 ? 10.175 18.125 -49.254 1.00 78.88 90 ALA A CA 1
ATOM 688 C C . ALA A 1 90 ? 10.285 19.445 -50.041 1.00 78.88 90 ALA A C 1
ATOM 690 O O . ALA A 1 90 ? 10.759 19.449 -51.178 1.00 78.88 90 ALA A O 1
ATOM 691 N N . LYS A 1 91 ? 9.937 20.585 -49.427 1.00 82.56 91 LYS A N 1
ATOM 692 C CA . LYS A 1 91 ? 10.076 21.916 -50.055 1.00 82.56 91 LYS A CA 1
ATOM 693 C C . LYS A 1 91 ? 11.533 22.301 -50.325 1.00 82.56 91 LYS A C 1
ATOM 695 O O . LYS A 1 91 ? 11.829 22.888 -51.367 1.00 82.56 91 LYS A O 1
ATOM 700 N N . GLN A 1 92 ? 12.452 21.965 -49.418 1.00 80.56 92 GLN A N 1
ATOM 701 C CA . GLN A 1 92 ? 13.887 22.186 -49.633 1.00 80.56 92 GLN A CA 1
ATOM 702 C C . GLN A 1 92 ? 14.416 21.327 -50.788 1.00 80.56 92 GLN A C 1
ATOM 704 O O . GLN A 1 92 ? 15.099 21.853 -51.664 1.00 80.56 92 GLN A O 1
ATOM 709 N N . SER A 1 93 ? 14.019 20.053 -50.852 1.00 83.00 93 SER A N 1
ATOM 710 C CA . SER A 1 93 ? 14.365 19.159 -51.965 1.00 83.00 93 SER A CA 1
ATOM 711 C C . SER A 1 93 ? 13.853 19.687 -53.310 1.00 83.00 93 SER A C 1
ATOM 713 O O . SER A 1 93 ? 14.590 19.691 -54.292 1.00 83.00 93 SER A O 1
ATOM 715 N N . GLN A 1 94 ? 12.618 20.194 -53.356 1.00 87.50 94 GLN A N 1
ATOM 716 C CA . GLN A 1 94 ? 12.042 20.787 -54.566 1.00 87.50 94 GLN A CA 1
ATOM 717 C C . GLN A 1 94 ? 12.792 22.057 -55.008 1.00 87.50 94 GLN A C 1
ATOM 719 O O . GLN A 1 94 ? 12.966 22.301 -56.201 1.00 87.50 94 GLN A O 1
ATOM 724 N N . THR A 1 95 ? 13.266 22.861 -54.052 1.00 82.69 95 THR A N 1
ATOM 725 C CA . THR A 1 95 ? 14.053 24.074 -54.332 1.00 82.69 95 THR A CA 1
ATOM 726 C C . THR A 1 95 ? 15.414 23.732 -54.943 1.00 82.69 95 THR A C 1
ATOM 728 O O . THR A 1 95 ? 15.811 24.358 -55.923 1.00 82.69 95 THR A O 1
ATOM 731 N N . ILE A 1 96 ? 16.099 22.709 -54.416 1.00 81.69 96 ILE A N 1
ATOM 732 C CA . ILE A 1 96 ? 17.362 22.199 -54.976 1.00 81.69 96 ILE A CA 1
ATOM 733 C C . ILE A 1 96 ? 17.147 21.706 -56.409 1.00 81.69 96 ILE A C 1
ATOM 735 O O . ILE A 1 96 ? 17.896 22.081 -57.307 1.00 81.69 96 ILE A O 1
ATOM 739 N N . GLN A 1 97 ? 16.081 20.933 -56.642 1.00 83.94 97 GLN A N 1
ATOM 740 C CA . GLN A 1 97 ? 15.764 20.402 -57.968 1.00 83.94 97 GLN A CA 1
ATOM 741 C C . GLN A 1 97 ? 15.535 21.515 -58.999 1.00 83.94 97 GLN A C 1
ATOM 743 O O . GLN A 1 97 ? 16.063 21.445 -60.105 1.00 83.94 97 GLN A O 1
ATOM 748 N N . LYS A 1 98 ? 14.828 22.585 -58.619 1.00 85.94 98 LYS A N 1
ATOM 749 C CA . LYS A 1 98 ? 14.626 23.746 -59.493 1.00 85.94 98 LYS A CA 1
ATOM 750 C C . LYS A 1 98 ? 15.940 24.464 -59.827 1.00 85.94 98 LYS A C 1
ATOM 752 O O . LYS A 1 98 ? 16.159 24.827 -60.976 1.00 85.94 98 LYS A O 1
ATOM 757 N N . LEU A 1 99 ? 16.821 24.658 -58.843 1.00 82.31 99 LEU A N 1
ATOM 758 C CA . LEU A 1 99 ? 18.122 25.298 -59.066 1.00 82.31 99 LEU A CA 1
ATOM 759 C C . LEU A 1 99 ? 19.039 24.458 -59.966 1.00 82.31 99 LEU A C 1
ATOM 761 O O . LEU A 1 99 ? 19.774 25.028 -60.769 1.00 82.31 99 LEU A O 1
ATOM 765 N N . LEU A 1 100 ? 18.979 23.127 -59.856 1.00 81.88 100 LEU A N 1
ATOM 766 C CA . LEU A 1 100 ? 19.693 22.209 -60.748 1.00 81.88 100 LEU A CA 1
ATOM 767 C C . LEU A 1 100 ? 19.210 22.337 -62.196 1.00 81.88 100 LEU A C 1
ATOM 769 O O . LEU A 1 100 ? 20.034 22.398 -63.105 1.00 81.88 100 LEU A O 1
ATOM 773 N N . GLU A 1 101 ? 17.896 22.422 -62.406 1.00 86.50 101 GLU A N 1
ATOM 774 C CA . GLU A 1 101 ? 17.305 22.598 -63.737 1.00 86.50 101 GLU A CA 1
ATOM 775 C C . GLU A 1 101 ? 17.731 23.936 -64.363 1.00 86.50 101 GLU A C 1
ATOM 777 O O . GLU A 1 101 ? 18.251 23.960 -65.475 1.00 86.50 101 GLU A O 1
ATOM 782 N N . GLU A 1 102 ? 17.656 25.036 -63.607 1.00 82.38 102 GLU A N 1
ATOM 783 C CA . GLU A 1 102 ? 18.122 26.346 -64.082 1.00 82.38 102 GLU A CA 1
ATOM 784 C C . GLU A 1 102 ? 19.648 26.400 -64.314 1.00 82.38 102 GLU A C 1
ATOM 786 O O . GLU A 1 102 ? 20.127 27.161 -65.153 1.00 82.38 102 GLU A O 1
ATOM 791 N N . SER A 1 103 ? 20.439 25.646 -63.541 1.00 83.75 103 SER A N 1
ATOM 792 C CA . SER A 1 103 ? 21.891 25.522 -63.749 1.00 83.75 103 SER A CA 1
ATOM 793 C C . SER A 1 103 ? 22.194 24.774 -65.051 1.00 83.75 103 SER A C 1
ATOM 795 O O . SER A 1 103 ? 23.075 25.177 -65.810 1.00 83.75 103 SER A O 1
ATOM 797 N N . LYS A 1 104 ? 21.411 23.730 -65.351 1.00 85.62 104 LYS A N 1
ATOM 798 C CA . LYS A 1 104 ? 21.505 22.965 -66.595 1.00 85.62 104 LYS A CA 1
ATOM 799 C C . LYS A 1 104 ? 21.144 23.813 -67.818 1.00 85.62 104 LYS A C 1
ATOM 801 O O . LYS A 1 104 ? 21.912 23.821 -68.772 1.00 85.62 104 LYS A O 1
ATOM 806 N N . GLU A 1 105 ? 20.049 24.572 -67.766 1.00 86.69 105 GLU A N 1
ATOM 807 C CA . GLU A 1 105 ? 19.664 25.507 -68.839 1.00 86.69 105 GLU A CA 1
ATOM 808 C C . GLU A 1 105 ? 20.767 26.546 -69.114 1.00 86.69 105 GLU A C 1
ATOM 810 O O . GLU A 1 105 ? 21.103 26.829 -70.264 1.00 86.69 105 GLU A O 1
ATOM 815 N N . ASN A 1 106 ? 21.391 27.082 -68.059 1.00 80.88 106 ASN A N 1
ATOM 816 C CA . ASN A 1 106 ? 22.516 28.006 -68.202 1.00 80.88 106 ASN A CA 1
ATOM 817 C C . ASN A 1 106 ? 23.755 27.333 -68.820 1.00 80.88 106 ASN A C 1
ATOM 819 O O . ASN A 1 106 ? 24.461 27.970 -69.599 1.00 80.88 106 ASN A O 1
ATOM 823 N N . ALA A 1 107 ? 24.030 26.069 -68.486 1.00 78.75 107 ALA A N 1
ATOM 824 C CA . ALA A 1 107 ? 25.133 25.310 -69.072 1.00 78.75 107 ALA A CA 1
ATOM 825 C C . ALA A 1 107 ? 24.911 25.031 -70.569 1.00 78.75 107 ALA A C 1
ATOM 827 O O . ALA A 1 107 ? 25.848 25.164 -71.356 1.00 78.75 107 ALA A O 1
ATOM 828 N N . GLU A 1 108 ? 23.675 24.721 -70.970 1.00 85.56 108 GLU A N 1
ATOM 829 C CA . GLU A 1 108 ? 23.285 24.589 -72.381 1.00 85.56 108 GLU A CA 1
ATOM 830 C C . GLU A 1 108 ? 23.474 25.925 -73.127 1.00 85.56 108 GLU A C 1
ATOM 832 O O . GLU A 1 108 ? 24.096 25.959 -74.186 1.00 85.56 108 GLU A O 1
ATOM 837 N N . MET A 1 109 ? 23.083 27.057 -72.527 1.00 83.50 109 MET A N 1
ATOM 838 C CA . MET A 1 109 ? 23.303 28.384 -73.122 1.00 83.50 109 MET A CA 1
ATOM 839 C C . MET A 1 109 ? 24.797 28.747 -73.265 1.00 83.50 109 MET A C 1
ATOM 841 O O . MET A 1 109 ? 25.187 29.368 -74.255 1.00 83.50 109 MET A O 1
ATOM 845 N N . ILE A 1 110 ? 25.653 28.354 -72.311 1.00 81.75 110 ILE A N 1
ATOM 846 C CA . ILE A 1 110 ? 27.118 28.514 -72.423 1.00 81.75 110 ILE A CA 1
ATOM 847 C C . ILE A 1 110 ? 27.664 27.683 -73.588 1.00 81.75 110 ILE A C 1
ATOM 849 O O . ILE A 1 110 ? 28.571 28.137 -74.296 1.00 81.75 110 ILE A O 1
ATOM 853 N N . GLN A 1 111 ? 27.136 26.474 -73.793 1.00 84.44 111 GLN A N 1
ATOM 854 C CA . GLN A 1 111 ? 27.529 25.621 -74.910 1.00 84.44 111 GLN A CA 1
ATOM 855 C C . GLN A 1 111 ? 27.167 26.278 -76.249 1.00 84.44 111 GLN A C 1
ATOM 857 O O . GLN A 1 111 ? 28.056 26.451 -77.085 1.00 84.44 111 GLN A O 1
ATOM 862 N N . ASP A 1 112 ? 25.926 26.741 -76.411 1.00 86.25 112 ASP A N 1
ATOM 863 C CA . ASP A 1 112 ? 25.459 27.419 -77.629 1.00 86.25 112 ASP A CA 1
ATOM 864 C C . ASP A 1 112 ? 26.308 28.661 -77.958 1.00 86.25 112 ASP A C 1
ATOM 866 O O . ASP A 1 112 ? 26.777 28.846 -79.085 1.00 86.25 112 ASP A O 1
ATOM 870 N N . LEU A 1 113 ? 26.582 29.501 -76.955 1.00 81.00 113 LEU A N 1
ATOM 871 C CA . LEU A 1 113 ? 27.430 30.686 -77.110 1.00 81.00 113 LEU A CA 1
ATOM 872 C C . LEU A 1 113 ? 28.893 30.327 -77.412 1.00 81.00 113 LEU A C 1
ATOM 874 O O . LEU A 1 113 ? 29.587 31.067 -78.114 1.00 81.00 113 LEU A O 1
ATOM 878 N N . SER A 1 114 ? 29.386 29.197 -76.901 1.00 82.12 114 SER A N 1
ATOM 879 C CA . SER A 1 114 ? 30.727 28.695 -77.217 1.00 82.12 114 SER A CA 1
ATOM 880 C C . SER A 1 114 ? 30.829 28.231 -78.670 1.00 82.12 114 SER A C 1
ATOM 882 O O . SER A 1 114 ? 31.828 28.525 -79.334 1.00 82.12 114 SER A O 1
ATOM 884 N N . GLU A 1 115 ? 29.796 27.570 -79.192 1.00 86.44 115 GLU A N 1
ATOM 885 C CA . GLU A 1 115 ? 29.689 27.199 -80.607 1.00 86.44 115 GLU A CA 1
ATOM 886 C C . GLU A 1 115 ? 29.606 28.448 -81.507 1.00 86.44 115 GLU A C 1
ATOM 888 O O . GLU A 1 115 ? 30.329 28.553 -82.507 1.00 86.44 115 GLU A O 1
ATOM 893 N N . GLU A 1 116 ? 28.820 29.459 -81.117 1.00 85.62 116 GLU A N 1
ATOM 894 C CA . GLU A 1 116 ? 28.747 30.746 -81.823 1.00 85.62 116 GLU A CA 1
ATOM 895 C C . GLU A 1 116 ? 30.101 31.478 -81.825 1.00 85.62 116 GLU A C 1
ATOM 897 O O . GLU A 1 116 ? 30.548 31.997 -82.856 1.00 85.62 116 GLU A O 1
ATOM 902 N N . LEU A 1 117 ? 30.811 31.466 -80.694 1.00 84.00 117 LEU A N 1
ATOM 903 C CA . LEU A 1 117 ? 32.145 32.046 -80.565 1.00 84.00 117 LEU A CA 1
ATOM 904 C C . LEU A 1 117 ? 33.164 31.342 -81.466 1.00 84.00 117 LEU A C 1
ATOM 906 O O . LEU A 1 117 ? 34.004 32.019 -82.071 1.00 84.00 117 LEU A O 1
ATOM 910 N N . GLN A 1 118 ? 33.104 30.012 -81.584 1.00 84.62 118 GLN A N 1
ATOM 911 C CA . GLN A 1 118 ? 33.948 29.253 -82.511 1.00 84.62 118 GLN A CA 1
ATOM 912 C C . GLN A 1 118 ? 33.662 29.650 -83.964 1.00 84.62 118 GLN A C 1
ATOM 914 O O . GLN A 1 118 ? 34.596 29.945 -84.717 1.00 84.62 118 GLN A O 1
ATOM 919 N N . LEU A 1 119 ? 32.384 29.757 -84.341 1.00 86.94 119 LEU A N 1
ATOM 920 C CA . LEU A 1 119 ? 31.969 30.171 -85.681 1.00 86.94 119 LEU A CA 1
ATOM 921 C C . LEU A 1 119 ? 32.419 31.602 -86.018 1.00 86.94 119 LEU A C 1
ATOM 923 O O . LEU A 1 119 ? 32.928 31.856 -87.114 1.00 86.94 119 LEU A O 1
ATOM 927 N N . LEU A 1 120 ? 32.260 32.552 -85.093 1.00 82.75 120 LEU A N 1
ATOM 928 C CA . LEU A 1 120 ? 32.708 33.936 -85.277 1.00 82.75 120 LEU A CA 1
ATOM 929 C C . LEU A 1 120 ? 34.232 34.045 -85.313 1.00 82.75 120 LEU A C 1
ATOM 931 O O . LEU A 1 120 ? 34.772 34.795 -86.128 1.00 82.75 120 LEU A O 1
ATOM 935 N N . SER A 1 121 ? 34.935 33.261 -84.494 1.00 84.06 121 SER A N 1
ATOM 936 C CA . SER A 1 121 ? 36.400 33.183 -84.517 1.00 84.06 121 SER A CA 1
ATOM 937 C C . SER A 1 121 ? 36.909 32.640 -85.854 1.00 84.06 121 SER A C 1
ATOM 939 O O . SER A 1 121 ? 37.868 33.181 -86.408 1.00 84.06 121 SER A O 1
ATOM 941 N N . TYR A 1 122 ? 36.228 31.641 -86.421 1.00 85.56 122 TYR A N 1
ATOM 942 C CA . TYR A 1 122 ? 36.505 31.121 -87.759 1.00 85.56 122 TYR A CA 1
ATOM 943 C C . TYR A 1 122 ? 36.245 32.170 -88.856 1.00 85.56 122 TYR A C 1
ATOM 945 O O . TYR A 1 122 ? 37.116 32.416 -89.693 1.00 85.56 122 TYR A O 1
ATOM 953 N N . LYS A 1 123 ? 35.099 32.872 -88.815 1.00 82.88 123 LYS A N 1
ATOM 954 C CA . LYS A 1 123 ? 34.787 33.986 -89.738 1.00 82.88 123 LYS A CA 1
ATOM 955 C C . LYS A 1 123 ? 35.819 35.116 -89.652 1.00 82.88 123 LYS A C 1
ATOM 957 O O . LYS A 1 123 ? 36.208 35.667 -90.680 1.00 82.88 123 LYS A O 1
ATOM 962 N N . LEU A 1 124 ? 36.284 35.448 -88.445 1.00 83.62 124 LEU A N 1
ATOM 963 C CA . LEU A 1 124 ? 37.335 36.441 -88.215 1.00 83.62 124 LEU A CA 1
ATOM 964 C C . LEU A 1 124 ? 38.683 35.984 -88.791 1.00 83.62 124 LEU A C 1
ATOM 966 O O . LEU A 1 124 ? 39.397 36.799 -89.373 1.00 83.62 124 LEU A O 1
ATOM 970 N N . ALA A 1 125 ? 39.041 34.705 -88.636 1.00 79.25 125 ALA A N 1
ATOM 971 C CA . ALA A 1 125 ? 40.261 34.143 -89.211 1.00 79.25 125 ALA A CA 1
ATOM 972 C C . ALA A 1 125 ? 40.235 34.206 -90.747 1.00 79.25 125 ALA A C 1
ATOM 974 O O . ALA A 1 125 ? 41.189 34.700 -91.343 1.00 79.25 125 ALA A O 1
ATOM 975 N N . HIS A 1 126 ? 39.120 33.821 -91.375 1.00 79.69 126 HIS A N 1
ATOM 976 C CA . HIS A 1 126 ? 38.942 33.926 -92.827 1.00 79.69 126 HIS A CA 1
ATOM 977 C C . HIS A 1 126 ? 39.000 35.373 -93.331 1.00 79.69 126 HIS A C 1
ATOM 979 O O . HIS A 1 126 ? 39.770 35.671 -94.240 1.00 79.69 126 HIS A O 1
ATOM 985 N N . ALA A 1 127 ? 38.279 36.298 -92.687 1.00 77.06 127 ALA A N 1
ATOM 986 C CA . ALA A 1 127 ? 38.299 37.713 -93.066 1.00 77.06 127 ALA A CA 1
ATOM 987 C C . ALA A 1 127 ? 39.702 38.346 -92.955 1.00 77.06 127 ALA A C 1
ATOM 989 O O . ALA A 1 127 ? 40.031 39.259 -93.710 1.00 77.06 127 ALA A O 1
ATOM 990 N N . LYS A 1 128 ? 40.544 37.864 -92.027 1.00 75.56 128 LYS A N 1
ATOM 991 C CA . LYS A 1 128 ? 41.953 38.276 -91.920 1.00 75.56 128 LYS A CA 1
ATOM 992 C C . LYS A 1 128 ? 42.832 37.686 -93.023 1.00 75.56 128 LYS A C 1
ATOM 994 O O . LYS A 1 128 ? 43.751 38.366 -93.460 1.00 75.56 128 LYS A O 1
ATOM 999 N N . VAL A 1 129 ? 42.582 36.451 -93.455 1.00 73.31 129 VAL A N 1
ATOM 1000 C CA . VAL A 1 129 ? 43.319 35.814 -94.562 1.00 73.31 129 VAL A CA 1
ATOM 1001 C C . VAL A 1 129 ? 43.010 36.508 -95.892 1.00 73.31 129 VAL A C 1
ATOM 1003 O O . VAL A 1 129 ? 43.928 36.751 -96.670 1.00 73.31 129 VAL A O 1
ATOM 1006 N N . ASP A 1 130 ? 41.763 36.931 -96.113 1.00 64.62 130 ASP A N 1
ATOM 1007 C CA . ASP A 1 130 ? 41.371 37.686 -97.313 1.00 64.62 130 ASP A CA 1
ATOM 1008 C C . ASP A 1 130 ? 42.088 39.049 -97.427 1.00 64.62 130 ASP A C 1
ATOM 1010 O O . ASP A 1 130 ? 42.341 39.527 -98.534 1.00 64.62 130 ASP A O 1
ATOM 1014 N N . LEU A 1 131 ? 42.487 39.651 -96.297 1.00 59.56 131 LEU A N 1
ATOM 1015 C CA . LEU A 1 131 ? 43.291 40.881 -96.254 1.00 59.56 131 LEU A CA 1
ATOM 1016 C C . LEU A 1 131 ? 44.766 40.677 -96.619 1.00 59.56 131 LEU A C 1
ATOM 1018 O O . LEU A 1 131 ? 45.420 41.636 -97.017 1.00 59.56 131 LEU A O 1
ATOM 1022 N N . PHE A 1 132 ? 45.312 39.463 -96.499 1.00 59.88 132 PHE A N 1
ATOM 1023 C CA . PHE A 1 132 ? 46.725 39.217 -96.812 1.00 59.88 132 PHE A CA 1
ATOM 1024 C C . PHE A 1 132 ? 47.032 39.280 -98.319 1.00 59.88 132 PHE A C 1
ATOM 1026 O O . PHE A 1 132 ? 48.204 39.342 -98.686 1.00 59.88 132 PHE A O 1
ATOM 1033 N N . ASN A 1 133 ? 46.010 39.316 -99.186 1.00 55.38 133 ASN A N 1
ATOM 1034 C CA . ASN A 1 133 ? 46.176 39.239 -100.640 1.00 55.38 133 ASN A CA 1
ATOM 1035 C C . ASN A 1 133 ? 45.856 40.530 -101.425 1.00 55.38 133 ASN A C 1
ATOM 1037 O O . ASN A 1 133 ? 46.081 40.543 -102.632 1.00 55.38 133 ASN A O 1
ATOM 1041 N N . PHE A 1 134 ? 45.389 41.623 -100.802 1.00 56.19 134 PHE A N 1
ATOM 1042 C CA . PHE A 1 134 ? 45.092 42.895 -101.496 1.00 56.19 134 PHE A CA 1
ATOM 1043 C C . PHE A 1 134 ? 45.312 44.132 -100.599 1.00 56.19 134 PHE A C 1
ATOM 1045 O O . PHE A 1 134 ? 45.319 44.025 -99.377 1.00 56.19 134 PHE A O 1
ATOM 1052 N N . GLN A 1 135 ? 45.499 45.316 -101.206 1.00 57.75 135 GLN A N 1
ATOM 1053 C CA . GLN A 1 135 ? 45.600 46.605 -100.495 1.00 57.75 135 GLN A CA 1
ATOM 1054 C C . GLN A 1 135 ? 44.416 46.815 -99.533 1.00 57.75 135 GLN A C 1
ATOM 1056 O O . GLN A 1 135 ? 43.271 46.557 -99.899 1.00 57.75 135 GLN A O 1
ATOM 1061 N N . GLU A 1 136 ? 44.705 47.310 -98.322 1.00 57.94 136 GLU A N 1
ATOM 1062 C CA . GLU A 1 136 ? 43.737 47.487 -97.230 1.00 57.94 136 GLU A CA 1
ATOM 1063 C C . GLU A 1 136 ? 42.462 48.230 -97.678 1.00 57.94 136 GLU A C 1
ATOM 1065 O O . GLU A 1 136 ? 42.476 49.441 -97.906 1.00 57.94 136 GLU A O 1
ATOM 1070 N N . ASN A 1 137 ? 41.333 47.514 -97.751 1.00 73.25 137 ASN A N 1
ATOM 1071 C CA . ASN A 1 137 ? 40.016 48.114 -97.948 1.00 73.25 137 ASN A CA 1
ATOM 1072 C C . ASN A 1 137 ? 39.426 48.534 -96.578 1.00 73.25 137 ASN A C 1
ATOM 1074 O O . ASN A 1 137 ? 39.264 47.680 -95.696 1.00 73.25 137 ASN A O 1
ATOM 1078 N N . PRO A 1 138 ? 39.067 49.816 -96.366 1.00 75.81 138 PRO A N 1
ATOM 1079 C CA . PRO A 1 138 ? 38.497 50.297 -95.104 1.00 75.81 138 PRO A CA 1
ATOM 1080 C C . PRO A 1 138 ? 37.206 49.573 -94.682 1.00 75.81 138 PRO A C 1
ATOM 1082 O O . PRO A 1 138 ? 36.971 49.410 -93.483 1.00 75.81 138 PRO A O 1
ATOM 1085 N N . GLU A 1 139 ? 36.404 49.067 -95.624 1.00 75.88 139 GLU A N 1
ATOM 1086 C CA . GLU A 1 139 ? 35.201 48.280 -95.311 1.00 75.88 139 GLU A CA 1
ATOM 1087 C C . GLU A 1 139 ? 35.539 46.923 -94.673 1.00 75.88 139 GLU A C 1
ATOM 1089 O O . GLU A 1 139 ? 34.870 46.481 -93.736 1.00 75.88 139 GLU A O 1
ATOM 1094 N N . GLN A 1 140 ? 36.618 46.270 -95.118 1.00 76.44 140 GLN A N 1
ATOM 1095 C CA . GLN A 1 140 ? 37.075 45.000 -94.541 1.00 76.44 140 GLN A CA 1
ATOM 1096 C C . GLN A 1 140 ? 37.624 45.197 -93.123 1.00 76.44 140 GLN A C 1
ATOM 1098 O O . GLN A 1 140 ? 37.374 44.375 -92.239 1.00 76.44 140 GLN A O 1
ATOM 1103 N N . LYS A 1 141 ? 38.298 46.327 -92.873 1.00 78.06 141 LYS A N 1
ATOM 1104 C CA . LYS A 1 141 ? 38.757 46.715 -91.532 1.00 78.06 141 LYS A CA 1
ATOM 1105 C C . LYS A 1 141 ? 37.584 46.954 -90.577 1.00 78.06 141 LYS A C 1
ATOM 1107 O O . LYS A 1 141 ? 37.615 46.454 -89.455 1.00 78.06 141 LYS A O 1
ATOM 1112 N N . ALA A 1 142 ? 36.530 47.636 -91.033 1.00 81.50 142 ALA A N 1
ATOM 1113 C CA . ALA A 1 142 ? 35.308 47.830 -90.251 1.00 81.50 142 ALA A CA 1
ATOM 1114 C C . ALA A 1 142 ? 34.608 46.495 -89.931 1.00 81.50 142 ALA A C 1
ATOM 1116 O O . ALA A 1 142 ? 34.192 46.274 -88.795 1.00 81.50 142 ALA A O 1
ATOM 1117 N N . LYS A 1 143 ? 34.549 45.564 -90.894 1.00 84.44 143 LYS A N 1
ATOM 1118 C CA . LYS A 1 143 ? 33.972 44.223 -90.694 1.00 84.44 143 LYS A CA 1
ATOM 1119 C C . LYS A 1 143 ? 34.758 43.381 -89.681 1.00 84.44 143 LYS A C 1
ATOM 1121 O O . LYS A 1 143 ? 34.157 42.681 -88.871 1.00 84.44 143 LYS A O 1
ATOM 1126 N N . ILE A 1 144 ? 36.089 43.453 -89.700 1.00 81.69 144 ILE A N 1
ATOM 1127 C CA . ILE A 1 144 ? 36.949 42.767 -88.721 1.00 81.69 144 ILE A CA 1
ATOM 1128 C C . ILE A 1 144 ? 36.774 43.341 -87.321 1.00 81.69 144 ILE A C 1
ATOM 1130 O O . ILE A 1 144 ? 36.736 42.578 -86.356 1.00 81.69 144 ILE A O 1
ATOM 1134 N N . GLU A 1 145 ? 36.654 44.660 -87.201 1.00 83.00 145 GLU A N 1
ATOM 1135 C CA . GLU A 1 145 ? 36.452 45.299 -85.904 1.00 83.00 145 GLU A CA 1
ATOM 1136 C C . GLU A 1 145 ? 35.058 44.992 -85.336 1.00 83.00 145 GLU A C 1
ATOM 1138 O O . GLU A 1 145 ? 34.945 44.663 -84.158 1.00 83.00 145 GLU A O 1
ATOM 1143 N N . ALA A 1 146 ? 34.020 44.950 -86.181 1.00 82.81 146 ALA A N 1
ATOM 1144 C CA . ALA A 1 146 ? 32.686 44.493 -85.787 1.00 82.81 146 ALA A CA 1
ATOM 1145 C C . ALA A 1 146 ? 32.687 43.027 -85.304 1.00 82.81 146 ALA A C 1
ATOM 1147 O O . ALA A 1 146 ? 32.105 42.719 -84.267 1.00 82.81 146 ALA A O 1
ATOM 1148 N N . LEU A 1 147 ? 33.397 42.124 -85.996 1.00 83.50 147 LEU A N 1
ATOM 1149 C CA . LEU A 1 147 ? 33.549 40.728 -85.557 1.00 83.50 147 LEU A CA 1
ATOM 1150 C C . LEU A 1 147 ? 34.324 40.611 -84.235 1.00 83.50 147 LEU A C 1
ATOM 1152 O O . LEU A 1 147 ? 33.998 39.765 -83.407 1.00 83.50 147 LEU A O 1
ATOM 1156 N N . ARG A 1 148 ? 35.338 41.456 -84.004 1.00 84.75 148 ARG A N 1
ATOM 1157 C CA . ARG A 1 148 ? 36.056 41.506 -82.718 1.00 84.75 148 ARG A CA 1
ATOM 1158 C C . ARG A 1 148 ? 35.151 41.962 -81.580 1.00 84.75 148 ARG A C 1
ATOM 1160 O O . ARG A 1 148 ? 35.204 41.352 -80.516 1.00 84.75 148 ARG A O 1
ATOM 1167 N N . GLN A 1 149 ? 34.328 42.985 -81.812 1.00 86.75 149 GLN A N 1
ATOM 1168 C CA . GLN A 1 149 ? 33.351 43.461 -80.833 1.00 86.75 149 GLN A CA 1
ATOM 1169 C C . GLN A 1 149 ? 32.330 42.369 -80.496 1.00 86.75 149 GLN A C 1
ATOM 1171 O O . GLN A 1 149 ? 32.163 42.060 -79.322 1.00 86.75 149 GLN A O 1
ATOM 1176 N N . GLN A 1 150 ? 31.762 41.689 -81.498 1.00 85.50 150 GLN A N 1
ATOM 1177 C CA . GLN A 1 150 ? 30.837 40.567 -81.277 1.00 85.50 150 GLN A CA 1
ATOM 1178 C C . GLN A 1 150 ? 31.481 39.414 -80.491 1.00 85.50 150 GLN A C 1
ATOM 1180 O O . GLN A 1 150 ? 30.894 38.904 -79.540 1.00 85.50 150 GLN A O 1
ATOM 1185 N N . ILE A 1 151 ? 32.721 39.032 -80.822 1.00 84.44 151 ILE A N 1
ATOM 1186 C CA . ILE A 1 151 ? 33.459 38.010 -80.059 1.00 84.44 151 ILE A CA 1
ATOM 1187 C C . ILE A 1 151 ? 33.686 38.465 -78.611 1.00 84.44 151 ILE A C 1
ATOM 1189 O O . ILE A 1 151 ? 33.614 37.651 -77.694 1.00 84.44 151 ILE A O 1
ATOM 1193 N N . GLN A 1 152 ? 33.976 39.747 -78.382 1.00 86.75 152 GLN A N 1
ATOM 1194 C CA . GLN A 1 152 ? 34.191 40.279 -77.039 1.00 86.75 152 GLN A CA 1
ATOM 1195 C C . GLN A 1 152 ? 32.894 40.320 -76.217 1.00 86.75 152 GLN A C 1
ATOM 1197 O O . GLN A 1 152 ? 32.926 39.967 -75.038 1.00 86.75 152 GLN A O 1
ATOM 1202 N N . GLU A 1 153 ? 31.768 40.686 -76.830 1.00 86.69 153 GLU A N 1
ATOM 1203 C CA . GLU A 1 153 ? 30.440 40.651 -76.207 1.00 86.69 153 GLU A CA 1
ATOM 1204 C C . GLU A 1 153 ? 30.033 39.222 -75.831 1.00 86.69 153 GLU A C 1
ATOM 1206 O O . GLU A 1 153 ? 29.618 38.988 -74.696 1.00 86.69 153 GLU A O 1
ATOM 1211 N N . ILE A 1 154 ? 30.240 38.244 -76.720 1.00 83.94 154 ILE A N 1
ATOM 1212 C CA . ILE A 1 154 ? 29.944 36.832 -76.428 1.00 83.94 154 ILE A CA 1
ATOM 1213 C C . ILE A 1 154 ? 30.861 36.289 -75.331 1.00 83.94 154 ILE A C 1
ATOM 1215 O O . ILE A 1 154 ? 30.383 35.623 -74.420 1.00 83.94 154 ILE A O 1
ATOM 1219 N N . ARG A 1 155 ? 32.160 36.626 -75.333 1.00 85.25 155 ARG A N 1
ATOM 1220 C CA . ARG A 1 155 ? 33.075 36.255 -74.233 1.00 85.25 155 ARG A CA 1
ATOM 1221 C C . ARG A 1 155 ? 32.633 36.826 -72.893 1.00 85.25 155 ARG A C 1
ATOM 1223 O O . ARG A 1 155 ? 32.744 36.146 -71.878 1.00 85.25 155 ARG A O 1
ATOM 1230 N N . TYR A 1 156 ? 32.165 38.071 -72.883 1.00 88.31 156 TYR A N 1
ATOM 1231 C CA . TYR A 1 156 ? 31.659 38.707 -71.673 1.00 88.31 156 TYR A CA 1
ATOM 1232 C C . TYR A 1 156 ? 30.381 38.020 -71.172 1.00 88.31 156 TYR A C 1
ATOM 1234 O O . TYR A 1 156 ? 30.282 37.714 -69.984 1.00 88.31 156 TYR A O 1
ATOM 1242 N N . SER A 1 157 ? 29.442 37.718 -72.073 1.00 83.75 157 SER A N 1
ATOM 1243 C CA . SER A 1 157 ? 28.210 36.988 -71.754 1.00 83.75 157 SER A CA 1
ATOM 1244 C C . SER A 1 157 ? 28.485 35.562 -71.263 1.00 83.75 157 SER A C 1
ATOM 1246 O O . SER A 1 157 ? 27.927 35.176 -70.239 1.00 83.75 157 SER A O 1
ATOM 1248 N N . ASN A 1 158 ? 29.402 34.825 -71.904 1.00 82.75 158 ASN A N 1
ATOM 1249 C CA . ASN A 1 158 ? 29.834 33.497 -71.452 1.00 82.75 158 ASN A CA 1
ATOM 1250 C C . ASN A 1 158 ? 30.429 33.545 -70.056 1.00 82.75 158 ASN A C 1
ATOM 1252 O O . ASN A 1 158 ? 29.977 32.815 -69.185 1.00 82.75 158 ASN A O 1
ATOM 1256 N N . LYS A 1 159 ? 31.370 34.460 -69.808 1.00 86.69 159 LYS A N 1
ATOM 1257 C CA . LYS A 1 159 ? 31.973 34.599 -68.482 1.00 86.69 159 LYS A CA 1
ATOM 1258 C C . LYS A 1 159 ? 30.924 34.901 -67.405 1.00 86.69 159 LYS A C 1
ATOM 1260 O O . LYS A 1 159 ? 30.972 34.339 -66.320 1.00 86.69 159 LYS A O 1
ATOM 1265 N N . LYS A 1 160 ? 29.943 35.758 -67.708 1.00 87.69 160 LYS A N 1
ATOM 1266 C CA . LYS A 1 160 ? 28.854 36.079 -66.775 1.00 87.69 160 LYS A CA 1
ATOM 1267 C C . LYS A 1 160 ? 27.953 34.871 -66.488 1.00 87.69 160 LYS A C 1
ATOM 1269 O O . LYS A 1 160 ? 27.484 34.728 -65.363 1.00 87.69 160 LYS A O 1
ATOM 1274 N N . LEU A 1 161 ? 27.692 34.026 -67.487 1.00 82.00 161 LEU A N 1
ATOM 1275 C CA . LEU A 1 161 ? 26.941 32.783 -67.304 1.00 82.00 161 LEU A CA 1
ATOM 1276 C C . LEU A 1 161 ? 27.758 31.734 -66.542 1.00 82.00 161 LEU A C 1
ATOM 12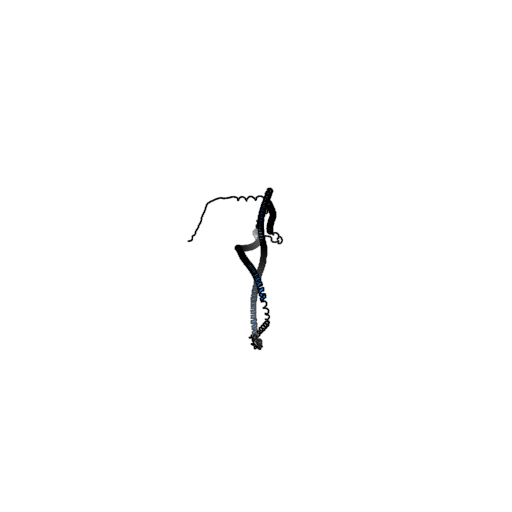78 O O . LEU A 1 161 ? 27.202 31.086 -65.664 1.00 82.00 161 LEU A O 1
ATOM 1282 N N . GLU A 1 162 ? 29.058 31.606 -66.810 1.00 82.69 162 GLU A N 1
ATOM 1283 C CA . GLU A 1 162 ? 29.976 30.740 -66.055 1.00 82.69 162 GLU A CA 1
ATOM 1284 C C . GLU A 1 162 ? 30.011 31.132 -64.572 1.00 82.69 162 GLU A C 1
ATOM 1286 O O . GLU A 1 162 ? 29.842 30.273 -63.706 1.00 82.69 162 GLU A O 1
ATOM 1291 N N . ASP A 1 163 ? 30.140 32.431 -64.277 1.00 85.94 163 ASP A N 1
ATOM 1292 C CA . ASP A 1 163 ? 30.094 32.963 -62.911 1.00 85.94 163 ASP A CA 1
ATOM 1293 C C . ASP A 1 163 ? 28.734 32.657 -62.242 1.00 85.94 163 ASP A C 1
ATOM 1295 O O . ASP A 1 163 ? 28.688 32.235 -61.085 1.00 85.94 163 ASP A O 1
ATOM 1299 N N . LEU A 1 164 ? 27.619 32.794 -62.976 1.00 83.81 164 LEU A N 1
ATOM 1300 C CA . LEU A 1 164 ? 26.268 32.491 -62.483 1.00 83.81 164 LEU A CA 1
ATOM 1301 C C . LEU A 1 164 ? 26.060 30.987 -62.226 1.00 83.81 164 LEU A C 1
ATOM 1303 O O . LEU A 1 164 ? 25.425 30.613 -61.241 1.00 83.81 164 LEU A O 1
ATOM 1307 N N . VAL A 1 165 ? 26.576 30.118 -63.100 1.00 83.12 165 VAL A N 1
ATOM 1308 C CA . VAL A 1 165 ? 26.541 28.658 -62.920 1.00 83.12 165 VAL A CA 1
ATOM 1309 C C . VAL A 1 165 ? 27.371 28.266 -61.702 1.00 83.12 165 VAL A C 1
ATOM 1311 O O . VAL A 1 165 ? 26.891 27.498 -60.871 1.00 83.12 165 VAL A O 1
ATOM 1314 N N . ALA A 1 166 ? 28.566 28.838 -61.534 1.00 82.81 166 ALA A N 1
ATOM 1315 C CA . ALA A 1 166 ? 29.405 28.596 -60.364 1.00 82.81 166 ALA A CA 1
ATOM 1316 C C . ALA A 1 166 ? 28.725 29.050 -59.058 1.00 82.81 166 ALA A C 1
ATOM 1318 O O . ALA A 1 166 ? 28.727 28.311 -58.070 1.00 82.81 166 ALA A O 1
ATOM 1319 N N . GLU A 1 167 ? 28.084 30.223 -59.056 1.00 86.88 167 GLU A N 1
ATOM 1320 C CA . GLU A 1 167 ? 27.318 30.723 -57.909 1.00 86.88 167 GLU A CA 1
ATOM 1321 C C . GLU A 1 167 ? 26.132 29.804 -57.577 1.00 86.88 167 GLU A C 1
ATOM 1323 O O . GLU A 1 167 ? 25.966 29.398 -56.422 1.00 86.88 167 GLU A O 1
ATOM 1328 N N . LYS A 1 168 ? 25.336 29.404 -58.579 1.00 84.56 168 LYS A N 1
ATOM 1329 C CA . LYS A 1 168 ? 24.217 28.468 -58.382 1.00 84.56 168 LYS A CA 1
ATOM 1330 C C . LYS A 1 168 ? 24.697 27.112 -57.876 1.00 84.56 168 LYS A C 1
ATOM 1332 O O . LYS A 1 168 ? 24.087 26.573 -56.955 1.00 84.56 168 LYS A O 1
ATOM 1337 N N . GLN A 1 169 ? 25.804 26.592 -58.402 1.00 83.25 169 GLN A N 1
ATOM 1338 C CA . GLN A 1 169 ? 26.379 25.324 -57.956 1.00 83.25 169 GLN A CA 1
ATOM 1339 C C . GLN A 1 169 ? 26.830 25.389 -56.492 1.00 83.25 169 GLN A C 1
ATOM 1341 O O . GLN A 1 169 ? 26.598 24.455 -55.723 1.00 83.25 169 GLN A O 1
ATOM 1346 N N . HIS A 1 170 ? 27.406 26.516 -56.072 1.00 85.06 170 HIS A N 1
ATOM 1347 C CA . HIS A 1 170 ? 27.757 26.753 -54.675 1.00 85.06 170 HIS A CA 1
ATOM 1348 C C . HIS A 1 170 ? 26.510 26.829 -53.770 1.00 85.06 170 HIS A C 1
ATOM 1350 O O . HIS A 1 170 ? 26.495 26.256 -52.679 1.00 85.06 170 HIS A O 1
ATOM 1356 N N . VAL A 1 171 ? 25.432 27.488 -54.215 1.00 83.69 171 VAL A N 1
ATOM 1357 C CA . VAL A 1 171 ? 24.152 27.532 -53.479 1.00 83.69 171 VAL A CA 1
ATOM 1358 C C . VAL A 1 171 ? 23.520 26.142 -53.367 1.00 83.69 171 VAL A C 1
ATOM 1360 O O . VAL A 1 171 ? 23.071 25.775 -52.281 1.00 83.69 171 VAL A O 1
ATOM 1363 N N . ILE A 1 172 ? 23.522 25.356 -54.447 1.00 81.69 172 ILE A N 1
ATOM 1364 C CA . ILE A 1 172 ? 23.035 23.969 -54.463 1.00 81.69 172 ILE A CA 1
ATOM 1365 C C . ILE A 1 172 ? 23.809 23.133 -53.444 1.00 81.69 172 ILE A C 1
ATOM 1367 O O . ILE A 1 172 ? 23.191 22.544 -52.562 1.00 81.69 172 ILE A O 1
ATOM 1371 N N . SER A 1 173 ? 25.143 23.180 -53.478 1.00 83.62 173 SER A N 1
ATOM 1372 C CA . SER A 1 173 ? 25.998 22.449 -52.536 1.00 83.62 173 SER A CA 1
ATOM 1373 C C . SER A 1 173 ? 25.704 22.810 -51.070 1.00 83.62 173 SER A C 1
ATOM 1375 O O . SER A 1 173 ? 25.609 21.938 -50.205 1.00 83.62 173 SER A O 1
ATOM 1377 N N . ASN A 1 174 ? 25.480 24.094 -50.770 1.00 84.56 174 ASN A N 1
ATOM 1378 C CA . ASN A 1 174 ? 25.101 24.529 -49.423 1.00 84.56 174 ASN A CA 1
ATOM 1379 C C . ASN A 1 174 ? 23.709 24.039 -49.004 1.00 84.56 174 ASN A C 1
ATOM 1381 O O . ASN A 1 174 ? 23.521 23.653 -47.848 1.00 84.56 174 ASN A O 1
ATOM 1385 N N . LEU A 1 175 ? 22.735 24.054 -49.917 1.00 81.19 175 LEU A N 1
ATOM 1386 C CA . LEU A 1 175 ? 21.382 23.571 -49.647 1.00 81.19 175 LEU A CA 1
ATOM 1387 C C . LEU A 1 175 ? 21.337 22.050 -49.485 1.00 81.19 175 LEU A C 1
ATOM 1389 O O . LEU A 1 175 ? 20.628 21.576 -48.603 1.00 81.19 175 LEU A O 1
ATOM 1393 N N . GLU A 1 176 ? 22.110 21.295 -50.263 1.00 82.31 176 GLU A N 1
ATOM 1394 C CA . GLU A 1 176 ? 22.264 19.844 -50.113 1.00 82.31 176 GLU A CA 1
ATOM 1395 C C . GLU A 1 176 ? 22.886 19.496 -48.760 1.00 82.31 176 GLU A C 1
ATOM 1397 O O . GLU A 1 176 ? 22.331 18.690 -48.016 1.00 82.31 176 GLU A O 1
ATOM 1402 N N . ASN A 1 177 ? 23.966 20.184 -48.376 1.00 84.19 177 ASN A N 1
ATOM 1403 C CA . ASN A 1 177 ? 24.577 20.020 -47.057 1.00 84.19 177 ASN A CA 1
ATOM 1404 C C . ASN A 1 177 ? 23.606 20.368 -45.915 1.00 84.19 177 ASN A C 1
ATOM 1406 O O . ASN A 1 177 ? 23.577 19.687 -44.888 1.00 84.19 177 ASN A O 1
ATOM 1410 N N . ALA A 1 178 ? 22.803 21.425 -46.067 1.00 78.69 178 ALA A N 1
ATOM 1411 C CA . ALA A 1 178 ? 21.793 21.799 -45.079 1.00 78.69 178 ALA A CA 1
ATOM 1412 C C . ALA A 1 178 ? 20.637 20.786 -45.014 1.00 78.69 178 ALA A C 1
ATOM 1414 O O . ALA A 1 178 ? 20.167 20.468 -43.920 1.00 78.69 178 ALA A O 1
ATOM 1415 N N . LEU A 1 179 ? 20.200 20.264 -46.163 1.00 83.44 179 LEU A N 1
ATOM 1416 C CA . LEU A 1 179 ? 19.173 19.231 -46.256 1.00 83.44 179 LEU A CA 1
ATOM 1417 C C . LEU A 1 179 ? 19.646 17.941 -45.582 1.00 83.44 179 LEU A C 1
ATOM 1419 O O . LEU A 1 179 ? 18.892 17.349 -44.815 1.00 83.44 179 LEU A O 1
ATOM 1423 N N . GLU A 1 180 ? 20.891 17.536 -45.819 1.00 85.50 180 GLU A N 1
ATOM 1424 C CA . GLU A 1 180 ? 21.454 16.318 -45.240 1.00 85.50 180 GLU A CA 1
ATOM 1425 C C . GLU A 1 180 ? 21.599 16.429 -43.719 1.00 85.50 180 GLU A C 1
ATOM 1427 O O . GLU A 1 180 ? 21.162 15.540 -42.987 1.00 85.50 180 GLU A O 1
ATOM 1432 N N . LYS A 1 181 ? 22.070 17.579 -43.216 1.00 83.81 181 LYS A N 1
ATOM 1433 C CA . LYS A 1 181 ? 22.062 17.874 -41.772 1.00 83.81 181 LYS A CA 1
ATOM 1434 C C . LYS A 1 181 ? 20.652 17.829 -41.181 1.00 83.81 181 LYS A C 1
ATOM 1436 O O . LYS A 1 181 ? 20.459 17.286 -40.098 1.00 83.81 181 LYS A O 1
ATOM 1441 N N . SER A 1 182 ? 19.662 18.382 -41.884 1.00 80.38 182 SER A N 1
ATOM 1442 C CA . SER A 1 182 ? 18.276 18.390 -41.409 1.00 80.38 182 SER A CA 1
ATOM 1443 C C . SER A 1 182 ? 17.639 16.997 -41.430 1.00 80.38 182 SER A C 1
ATOM 1445 O O . SER A 1 182 ? 16.829 16.707 -40.555 1.00 80.38 182 SER A O 1
ATOM 1447 N N . LYS A 1 183 ? 17.999 16.127 -42.384 1.00 81.44 183 LYS A N 1
ATOM 1448 C CA . LYS A 1 183 ? 17.580 14.715 -42.403 1.00 81.44 183 LYS A CA 1
ATOM 1449 C C . LYS A 1 183 ? 18.207 13.924 -41.260 1.00 81.44 183 LYS A C 1
ATOM 1451 O O . LYS A 1 183 ? 17.500 13.165 -40.607 1.00 81.44 183 LYS A O 1
ATOM 1456 N N . ALA A 1 184 ? 19.503 14.115 -41.010 1.00 78.75 184 ALA A N 1
ATOM 1457 C CA . ALA A 1 184 ? 20.199 13.457 -39.908 1.00 78.75 184 ALA A CA 1
ATOM 1458 C C . ALA A 1 184 ? 19.554 13.811 -38.558 1.00 78.75 184 ALA A C 1
ATOM 1460 O O . ALA A 1 184 ? 19.184 12.916 -37.804 1.00 78.75 184 ALA A O 1
ATOM 1461 N N . LEU A 1 185 ? 19.306 15.102 -38.317 1.00 79.88 185 LEU A N 1
ATOM 1462 C CA . LEU A 1 185 ? 18.655 15.580 -37.094 1.00 79.88 185 LEU A CA 1
ATOM 1463 C C . LEU A 1 185 ? 17.207 15.080 -36.967 1.00 79.88 185 LEU A C 1
ATOM 1465 O O . LEU A 1 185 ? 16.757 14.733 -35.880 1.00 79.88 185 LEU A O 1
ATOM 1469 N N . PHE A 1 186 ? 16.475 14.992 -38.080 1.00 78.94 186 PHE A N 1
ATOM 1470 C CA . PHE A 1 186 ? 15.129 14.418 -38.093 1.00 78.94 186 PHE A CA 1
ATOM 1471 C C . PHE A 1 186 ? 15.120 12.922 -37.742 1.00 78.94 186 PHE A C 1
ATOM 1473 O O . PHE A 1 186 ? 14.232 12.459 -37.028 1.00 78.94 186 PHE A O 1
ATOM 1480 N N . ASN A 1 187 ? 16.103 12.158 -38.223 1.00 77.94 187 ASN A N 1
ATOM 1481 C CA . ASN A 1 187 ? 16.239 10.742 -37.882 1.00 77.94 187 ASN A CA 1
ATOM 1482 C C . ASN A 1 187 ? 16.583 10.556 -36.401 1.00 77.94 187 ASN A C 1
ATOM 1484 O O . ASN A 1 187 ? 15.907 9.780 -35.734 1.00 77.94 187 ASN A O 1
ATOM 1488 N N . GLU A 1 188 ? 17.532 11.334 -35.875 1.00 80.06 188 GLU A N 1
ATOM 1489 C CA . GLU A 1 188 ? 17.876 11.354 -34.445 1.00 80.06 188 GLU A CA 1
ATOM 1490 C C . GLU A 1 188 ? 16.641 11.651 -33.577 1.00 80.06 188 GLU A C 1
ATOM 1492 O O . GLU A 1 188 ? 16.358 10.947 -32.609 1.00 80.06 188 GLU A O 1
ATOM 1497 N N . LYS A 1 189 ? 15.825 12.640 -33.968 1.00 79.12 189 LYS A N 1
ATOM 1498 C CA . LYS A 1 189 ? 14.585 12.965 -33.248 1.00 79.12 189 LYS A CA 1
ATOM 1499 C C . LYS A 1 189 ? 13.522 11.874 -33.345 1.00 79.12 189 LYS A C 1
ATOM 1501 O O . LYS A 1 189 ? 12.798 11.654 -32.378 1.00 79.12 189 LYS A O 1
ATOM 1506 N N . ASN A 1 190 ? 13.423 11.164 -34.467 1.00 75.69 190 ASN A N 1
ATOM 1507 C CA . ASN A 1 190 ? 12.524 10.012 -34.563 1.00 75.69 190 ASN A CA 1
ATOM 1508 C C . ASN A 1 190 ? 12.989 8.843 -33.687 1.00 75.69 190 ASN A C 1
ATOM 1510 O O . ASN A 1 190 ? 12.146 8.167 -33.101 1.00 75.69 190 ASN A O 1
ATOM 1514 N N . GLU A 1 191 ? 14.297 8.614 -33.576 1.00 79.38 191 GLU A N 1
ATOM 1515 C CA . GLU A 1 191 ? 14.861 7.614 -32.662 1.00 79.38 191 GLU A CA 1
ATOM 1516 C C . GLU A 1 191 ? 14.576 7.982 -31.199 1.00 79.38 191 GLU A C 1
ATOM 1518 O O . GLU A 1 191 ? 14.118 7.133 -30.435 1.00 79.38 191 GLU A O 1
ATOM 1523 N N . GLU A 1 192 ? 14.721 9.258 -30.827 1.00 77.50 192 GLU A N 1
ATOM 1524 C CA . GLU A 1 192 ? 14.353 9.766 -29.498 1.00 77.50 192 GLU A CA 1
ATOM 1525 C C . GLU A 1 192 ? 12.854 9.567 -29.206 1.00 77.50 192 GLU A C 1
ATOM 1527 O O . GLU A 1 192 ? 12.483 9.074 -28.141 1.00 77.50 192 GLU A O 1
ATOM 1532 N N . VAL A 1 193 ? 11.971 9.871 -30.166 1.00 74.38 193 VAL A N 1
ATOM 1533 C CA . VAL A 1 193 ? 10.521 9.637 -30.030 1.00 74.38 193 VAL A CA 1
ATOM 1534 C C . VAL A 1 193 ? 10.195 8.145 -29.913 1.00 74.38 193 VAL A C 1
ATOM 1536 O O . VAL A 1 193 ? 9.319 7.771 -29.126 1.00 74.38 193 VAL A O 1
ATOM 1539 N N . ALA A 1 194 ? 10.886 7.279 -30.657 1.00 73.69 194 ALA A N 1
ATOM 1540 C CA . ALA A 1 194 ? 10.722 5.832 -30.546 1.00 73.69 194 ALA A CA 1
ATOM 1541 C C . ALA A 1 194 ? 11.152 5.328 -29.159 1.00 73.69 194 ALA A C 1
ATOM 1543 O O . ALA A 1 194 ? 10.427 4.550 -28.539 1.00 73.69 194 ALA A O 1
ATOM 1544 N N . TYR A 1 195 ? 12.273 5.829 -28.636 1.00 75.88 195 TYR A N 1
ATOM 1545 C CA . TYR A 1 195 ? 12.759 5.504 -27.297 1.00 75.88 195 TYR A CA 1
ATOM 1546 C C . TYR A 1 195 ? 11.798 5.984 -26.199 1.00 75.88 195 TYR A C 1
ATOM 1548 O O . TYR A 1 195 ? 11.426 5.218 -25.311 1.00 75.88 195 TYR A O 1
ATOM 1556 N N . LEU A 1 196 ? 11.299 7.220 -26.298 1.00 74.88 196 LEU A N 1
ATOM 1557 C CA . LEU A 1 196 ? 10.285 7.749 -25.381 1.00 74.88 196 LEU A CA 1
ATOM 1558 C C . LEU A 1 196 ? 8.975 6.952 -25.442 1.00 74.88 196 LEU A C 1
ATOM 1560 O O . LEU A 1 196 ? 8.338 6.743 -24.410 1.00 74.88 196 LEU A O 1
ATOM 1564 N N . SER A 1 197 ? 8.589 6.465 -26.624 1.00 73.44 197 SER A N 1
ATOM 1565 C CA . SER A 1 197 ? 7.415 5.597 -26.783 1.00 73.44 197 SER A CA 1
ATOM 1566 C C . SER A 1 197 ? 7.608 4.248 -26.079 1.00 73.44 197 SER A C 1
ATOM 1568 O O . SER A 1 197 ? 6.697 3.792 -25.394 1.00 73.44 197 SER A O 1
ATOM 1570 N N . GLN A 1 198 ? 8.802 3.649 -26.166 1.00 77.56 198 GLN A N 1
ATOM 1571 C CA . GLN A 1 198 ? 9.139 2.416 -25.438 1.00 77.56 198 GLN A CA 1
ATOM 1572 C C . GLN A 1 198 ? 9.141 2.626 -23.918 1.00 77.56 198 GLN A C 1
ATOM 1574 O O . GLN A 1 198 ? 8.599 1.802 -23.181 1.00 77.56 198 GLN A O 1
ATOM 1579 N N . ILE A 1 199 ? 9.697 3.745 -23.436 1.00 75.00 199 ILE A N 1
ATOM 1580 C CA . ILE A 1 199 ? 9.649 4.112 -22.012 1.00 75.00 199 ILE A CA 1
ATOM 1581 C C . ILE A 1 199 ? 8.200 4.263 -21.546 1.00 75.00 199 ILE A C 1
ATOM 1583 O O . ILE A 1 199 ? 7.837 3.774 -20.476 1.00 75.00 199 ILE A O 1
ATOM 1587 N N . TYR A 1 200 ? 7.362 4.927 -22.343 1.00 75.38 200 TYR A N 1
ATOM 1588 C CA . TYR A 1 200 ? 5.953 5.120 -22.021 1.00 75.38 200 TYR A CA 1
ATOM 1589 C C . TYR A 1 200 ? 5.193 3.788 -21.931 1.00 75.38 200 TYR A C 1
ATOM 1591 O O . TYR A 1 200 ? 4.441 3.575 -20.980 1.00 75.38 200 TYR A O 1
ATOM 1599 N N . GLU A 1 201 ? 5.427 2.863 -22.864 1.00 76.12 201 GLU A N 1
ATOM 1600 C CA . GLU A 1 201 ? 4.837 1.520 -22.836 1.00 76.12 201 GLU A CA 1
ATOM 1601 C C . GLU A 1 201 ? 5.305 0.712 -21.612 1.00 76.12 201 GLU A C 1
ATOM 1603 O O . GLU A 1 201 ? 4.489 0.111 -20.907 1.00 76.12 201 GLU A O 1
ATOM 1608 N N . ALA A 1 202 ? 6.599 0.775 -21.277 1.00 77.88 202 ALA A N 1
ATOM 1609 C CA . ALA A 1 202 ? 7.147 0.149 -20.073 1.00 77.88 202 ALA A CA 1
ATOM 1610 C C . ALA A 1 202 ? 6.541 0.731 -18.781 1.00 77.88 202 ALA A C 1
ATOM 1612 O O . ALA A 1 202 ? 6.219 -0.012 -17.850 1.00 77.88 202 ALA A O 1
ATOM 1613 N N . LEU A 1 203 ? 6.328 2.050 -18.729 1.00 77.06 203 LEU A N 1
ATOM 1614 C CA . LEU A 1 203 ? 5.639 2.720 -17.623 1.00 77.06 203 LEU A CA 1
ATOM 1615 C C . LEU A 1 203 ? 4.181 2.266 -17.506 1.00 77.06 203 LEU A C 1
ATOM 1617 O O . LEU A 1 203 ? 3.733 1.970 -16.400 1.00 77.06 203 LEU A O 1
ATOM 1621 N N . GLN A 1 204 ? 3.446 2.156 -18.617 1.00 77.00 204 GLN A N 1
ATOM 1622 C CA . GLN A 1 204 ? 2.073 1.643 -18.593 1.00 77.00 204 GLN A CA 1
ATOM 1623 C C . GLN A 1 204 ? 2.009 0.202 -18.069 1.00 77.00 204 GLN A C 1
ATOM 1625 O O . GLN A 1 204 ? 1.170 -0.104 -17.219 1.00 77.00 204 GLN A O 1
ATOM 1630 N N . MET A 1 205 ? 2.921 -0.663 -18.521 1.00 79.62 205 MET A N 1
ATOM 1631 C CA . MET A 1 205 ? 3.046 -2.041 -18.036 1.00 79.62 205 MET A CA 1
ATOM 1632 C C . MET A 1 205 ? 3.342 -2.092 -16.531 1.00 79.62 205 MET A C 1
ATOM 1634 O O . MET A 1 205 ? 2.708 -2.857 -15.802 1.00 79.62 205 MET A O 1
ATOM 1638 N N . ARG A 1 206 ? 4.249 -1.238 -16.038 1.00 80.25 206 ARG A N 1
ATOM 1639 C CA . ARG A 1 206 ? 4.562 -1.138 -14.605 1.00 80.25 206 ARG A CA 1
ATOM 1640 C C . ARG A 1 206 ? 3.361 -0.670 -13.783 1.00 80.25 206 ARG A C 1
ATOM 1642 O O . ARG A 1 206 ? 3.048 -1.288 -12.772 1.00 80.25 206 ARG A O 1
ATOM 1649 N N . VAL A 1 207 ? 2.649 0.362 -14.236 1.00 77.06 207 VAL A N 1
ATOM 1650 C CA . VAL A 1 207 ? 1.432 0.853 -13.566 1.00 77.06 207 VAL A CA 1
ATOM 1651 C C . VAL A 1 207 ? 0.347 -0.229 -13.532 1.00 77.06 207 VAL A C 1
ATOM 1653 O O . VAL A 1 207 ? -0.354 -0.374 -12.530 1.00 77.06 207 VAL A O 1
ATOM 1656 N N . ALA A 1 208 ? 0.200 -1.016 -14.600 1.00 76.44 208 ALA A N 1
ATOM 1657 C CA . ALA A 1 208 ? -0.723 -2.148 -14.619 1.00 76.44 208 ALA A CA 1
ATOM 1658 C C . ALA A 1 208 ? -0.319 -3.241 -13.611 1.00 76.44 208 ALA A C 1
ATOM 1660 O O . ALA A 1 208 ? -1.178 -3.750 -12.889 1.00 76.44 208 ALA A O 1
ATOM 1661 N N . ALA A 1 209 ? 0.976 -3.554 -13.505 1.00 80.31 209 ALA A N 1
ATOM 1662 C CA . ALA A 1 209 ? 1.494 -4.507 -12.525 1.00 80.31 209 ALA A CA 1
ATOM 1663 C C . ALA A 1 209 ? 1.284 -4.029 -11.076 1.00 80.31 209 ALA A C 1
ATOM 1665 O O . ALA A 1 209 ? 0.804 -4.796 -10.243 1.00 80.31 209 ALA A O 1
ATOM 1666 N N . GLU A 1 210 ? 1.547 -2.754 -10.778 1.00 79.19 210 GLU A N 1
ATOM 1667 C CA . GLU A 1 210 ? 1.308 -2.163 -9.452 1.00 79.19 210 GLU A CA 1
ATOM 1668 C C . GLU A 1 210 ? -0.189 -2.164 -9.086 1.00 79.19 210 GLU A C 1
ATOM 1670 O O . GLU A 1 210 ? -0.562 -2.475 -7.950 1.00 79.19 210 GLU A O 1
ATOM 1675 N N . LYS A 1 211 ? -1.082 -1.913 -10.054 1.00 78.50 211 LYS A N 1
ATOM 1676 C CA . LYS A 1 211 ? -2.537 -2.067 -9.862 1.00 78.50 211 LYS A CA 1
ATOM 1677 C C . LYS A 1 211 ? -2.933 -3.511 -9.547 1.00 78.50 211 LYS A C 1
ATOM 1679 O O . LYS A 1 211 ? -3.780 -3.749 -8.687 1.00 78.50 211 LYS A O 1
ATOM 1684 N N . MET A 1 212 ? -2.322 -4.487 -10.212 1.00 82.25 212 MET A N 1
ATOM 1685 C CA . MET A 1 212 ? -2.578 -5.900 -9.930 1.00 82.25 212 MET A CA 1
ATOM 1686 C C . MET A 1 212 ? -2.079 -6.286 -8.531 1.00 82.25 212 MET A C 1
ATOM 1688 O O . MET A 1 212 ? -2.804 -6.928 -7.774 1.00 82.25 212 MET A O 1
ATOM 1692 N N . GLN A 1 213 ? -0.882 -5.836 -8.149 1.00 81.31 213 GLN A N 1
ATOM 1693 C CA . GLN A 1 213 ? -0.299 -6.107 -6.836 1.00 81.31 213 GLN A CA 1
ATOM 1694 C C . GLN A 1 213 ? -1.111 -5.477 -5.696 1.00 81.31 213 GLN A C 1
ATOM 1696 O O . GLN A 1 213 ? -1.352 -6.127 -4.682 1.00 81.31 213 GLN A O 1
ATOM 1701 N N . THR A 1 214 ? -1.585 -4.241 -5.869 1.00 76.50 214 THR A N 1
ATOM 1702 C CA . THR A 1 214 ? -2.467 -3.582 -4.888 1.00 76.50 214 THR A CA 1
ATOM 1703 C C . THR A 1 214 ? -3.816 -4.289 -4.763 1.00 76.50 214 THR A C 1
ATOM 1705 O O . THR A 1 214 ? -4.332 -4.408 -3.654 1.00 76.50 214 THR A O 1
ATOM 1708 N N . THR A 1 215 ? -4.352 -4.834 -5.860 1.00 79.62 215 THR A N 1
ATOM 1709 C CA . THR A 1 215 ? -5.579 -5.650 -5.829 1.00 79.62 215 THR A CA 1
ATOM 1710 C C . THR A 1 215 ? -5.366 -6.951 -5.049 1.00 79.62 215 THR A C 1
ATOM 1712 O O . THR A 1 215 ? -6.152 -7.259 -4.159 1.00 79.62 215 THR A O 1
ATOM 1715 N N . LEU A 1 216 ? -4.265 -7.668 -5.301 1.00 81.38 216 LEU A N 1
ATOM 1716 C CA . LEU A 1 216 ? -3.909 -8.884 -4.555 1.00 81.38 216 LEU A CA 1
ATOM 1717 C C . LEU A 1 216 ? -3.674 -8.604 -3.065 1.00 81.38 216 LEU A C 1
ATOM 1719 O O . LEU A 1 216 ? -4.069 -9.396 -2.213 1.00 81.38 216 LEU A O 1
ATOM 1723 N N . PHE A 1 217 ? -3.051 -7.471 -2.735 1.00 80.19 217 PHE A N 1
ATOM 1724 C CA . PHE A 1 217 ? -2.855 -7.059 -1.346 1.00 80.19 217 PHE A CA 1
ATOM 1725 C C . PHE A 1 217 ? -4.188 -6.752 -0.649 1.00 80.19 217 PHE A C 1
ATOM 1727 O O . PHE A 1 217 ? -4.401 -7.185 0.482 1.00 80.19 217 PHE A O 1
ATOM 1734 N N . ALA A 1 218 ? -5.110 -6.067 -1.334 1.00 75.31 218 ALA A N 1
ATOM 1735 C CA . ALA A 1 218 ? -6.452 -5.807 -0.820 1.00 75.31 218 ALA A CA 1
ATOM 1736 C C . ALA A 1 218 ? -7.257 -7.104 -0.609 1.00 75.31 218 ALA A C 1
ATOM 1738 O O . ALA A 1 218 ? -7.924 -7.251 0.414 1.00 75.31 218 ALA A O 1
ATOM 1739 N N . GLU A 1 219 ? -7.157 -8.071 -1.527 1.00 80.62 219 GLU A N 1
ATOM 1740 C CA . GLU A 1 219 ? -7.748 -9.405 -1.354 1.00 80.62 219 GLU A CA 1
ATOM 1741 C C . GLU A 1 219 ? -7.131 -10.155 -0.163 1.00 80.62 219 GLU A C 1
ATOM 1743 O O . GLU A 1 219 ? -7.857 -10.765 0.623 1.00 80.62 219 GLU A O 1
ATOM 1748 N N . GLY A 1 220 ? -5.809 -10.071 0.017 1.00 82.56 220 GLY A N 1
ATOM 1749 C CA . GLY A 1 220 ? -5.109 -10.648 1.166 1.00 82.56 220 GLY A CA 1
ATOM 1750 C C . GLY A 1 220 ? -5.567 -10.057 2.503 1.00 82.56 220 GLY A C 1
ATOM 1751 O O . GLY A 1 220 ? -5.826 -10.806 3.443 1.00 82.56 220 GLY A O 1
ATOM 1752 N N . LEU A 1 221 ? -5.741 -8.733 2.580 1.00 78.56 221 LEU A N 1
ATOM 1753 C CA . LEU A 1 221 ? -6.301 -8.065 3.762 1.00 78.56 221 LEU A CA 1
ATOM 1754 C C . LEU A 1 221 ? -7.729 -8.536 4.058 1.00 78.56 221 LEU A C 1
ATOM 1756 O O . LEU A 1 221 ? -8.030 -8.889 5.193 1.00 78.56 221 LEU A O 1
ATOM 1760 N N . HIS A 1 222 ? -8.580 -8.642 3.035 1.00 78.12 222 HIS A N 1
ATOM 1761 C CA . HIS A 1 222 ? -9.948 -9.129 3.216 1.00 78.12 222 HIS A CA 1
ATOM 1762 C C . HIS A 1 222 ? -9.987 -10.583 3.729 1.00 78.12 222 HIS A C 1
ATOM 1764 O O . HIS A 1 222 ? -10.866 -10.946 4.513 1.00 78.12 222 HIS A O 1
ATOM 1770 N N . GLN A 1 223 ? -9.042 -11.433 3.315 1.00 81.06 223 GLN A N 1
ATOM 1771 C CA . GLN A 1 223 ? -8.919 -12.795 3.849 1.00 81.06 223 GLN A CA 1
ATOM 1772 C C . GLN A 1 223 ? -8.467 -12.807 5.314 1.00 81.06 223 GLN A C 1
ATOM 1774 O O . GLN A 1 223 ? -8.943 -13.639 6.087 1.00 81.06 223 GLN A O 1
ATOM 1779 N N . ILE A 1 224 ? -7.564 -11.903 5.704 1.00 81.31 224 ILE A N 1
ATOM 1780 C CA . ILE A 1 224 ? -7.132 -11.749 7.100 1.00 81.31 224 ILE A CA 1
ATOM 1781 C C . ILE A 1 224 ? -8.315 -11.313 7.967 1.00 81.31 224 ILE A C 1
ATOM 1783 O O . ILE A 1 224 ? -8.574 -11.955 8.983 1.00 81.31 224 ILE A O 1
ATOM 1787 N N . ASP A 1 225 ? -9.077 -10.309 7.532 1.00 81.50 225 ASP A N 1
ATOM 1788 C CA . ASP A 1 225 ? -10.273 -9.846 8.244 1.00 81.50 225 ASP A CA 1
ATOM 1789 C C . ASP A 1 225 ? -11.301 -10.974 8.404 1.00 81.50 225 ASP A C 1
ATOM 1791 O O . ASP A 1 225 ? -11.863 -11.175 9.481 1.00 81.50 225 ASP A O 1
ATOM 1795 N N . GLN A 1 226 ? -11.508 -11.778 7.356 1.00 82.31 226 GLN A N 1
ATOM 1796 C CA . GLN A 1 226 ? -12.409 -12.927 7.414 1.00 82.31 226 GLN A CA 1
ATOM 1797 C C . GLN A 1 226 ? -11.928 -13.988 8.416 1.00 82.31 226 GLN A C 1
ATOM 1799 O O . GLN A 1 226 ? -12.726 -14.488 9.208 1.00 82.31 226 GLN A O 1
ATOM 1804 N N . LYS A 1 227 ? -10.623 -14.285 8.447 1.00 82.81 227 LYS A N 1
ATOM 1805 C CA . LYS A 1 227 ? -10.044 -15.195 9.445 1.00 82.81 227 LYS A CA 1
ATOM 1806 C C . LYS A 1 227 ? -10.109 -14.640 10.864 1.00 82.81 227 LYS A C 1
ATOM 1808 O O . LYS A 1 227 ? -10.282 -15.416 11.798 1.00 82.81 227 LYS A O 1
ATOM 1813 N N . GLN A 1 228 ? -10.003 -13.325 11.041 1.00 83.31 228 GLN A N 1
ATOM 1814 C CA . GLN A 1 228 ? -10.163 -12.686 12.346 1.00 83.31 228 GLN A CA 1
ATOM 1815 C C . GLN A 1 228 ? -11.596 -12.863 12.869 1.00 83.31 228 GLN A C 1
ATOM 1817 O O . GLN A 1 228 ? -11.787 -13.218 14.029 1.00 83.31 228 GLN A O 1
ATOM 1822 N N . ILE A 1 229 ? -12.600 -12.717 11.998 1.00 82.81 229 ILE A N 1
ATOM 1823 C CA . ILE A 1 229 ? -14.007 -12.978 12.340 1.00 82.81 229 ILE A CA 1
ATOM 1824 C C . ILE A 1 229 ? -14.218 -14.452 12.727 1.00 82.81 229 ILE A C 1
ATOM 1826 O O . ILE A 1 229 ? -14.913 -14.739 13.704 1.00 82.81 229 ILE A O 1
ATOM 1830 N N . GLU A 1 230 ? -13.618 -15.393 11.992 1.00 83.31 230 GLU A N 1
ATOM 1831 C CA . GLU A 1 230 ? -13.664 -16.824 12.329 1.00 83.31 230 GLU A CA 1
ATOM 1832 C C . GLU A 1 230 ? -13.003 -17.117 13.685 1.00 83.31 230 GLU A C 1
ATOM 1834 O O . GLU A 1 230 ? -13.545 -17.884 14.485 1.00 83.31 230 GLU A O 1
ATOM 1839 N N . LEU A 1 231 ? -11.869 -16.472 13.975 1.00 82.06 231 LEU A N 1
ATOM 1840 C CA . LEU A 1 231 ? -11.160 -16.589 15.249 1.00 82.06 231 LEU A CA 1
ATOM 1841 C C . LEU A 1 231 ? -11.999 -16.045 16.415 1.00 82.06 231 LEU A C 1
ATOM 1843 O O . LEU A 1 231 ? -12.103 -16.692 17.456 1.00 82.06 231 LEU A O 1
ATOM 1847 N N . ASP A 1 232 ? -12.655 -14.898 16.237 1.00 84.06 232 ASP A N 1
ATOM 1848 C CA . ASP A 1 232 ? -13.551 -14.319 17.241 1.00 84.06 232 ASP A CA 1
ATOM 1849 C C . ASP A 1 232 ? -14.769 -15.216 17.501 1.00 84.06 232 ASP A C 1
ATOM 1851 O O . ASP A 1 232 ? -15.218 -15.356 18.644 1.00 84.06 232 ASP A O 1
ATOM 1855 N N . TYR A 1 233 ? -15.298 -15.862 16.458 1.00 84.06 233 TYR A N 1
ATOM 1856 C CA . TYR A 1 233 ? -16.365 -16.850 16.603 1.00 84.06 233 TYR A CA 1
ATOM 1857 C C . TYR A 1 233 ? -15.888 -18.081 17.386 1.00 84.06 233 TYR A C 1
ATOM 1859 O O . TYR A 1 233 ? -16.578 -18.532 18.303 1.00 84.06 233 TYR A O 1
ATOM 1867 N N . ALA A 1 234 ? -14.686 -18.581 17.086 1.00 81.69 234 ALA A N 1
ATOM 1868 C CA . ALA A 1 234 ? -14.075 -19.688 17.815 1.00 81.69 234 ALA A CA 1
ATOM 1869 C C . ALA A 1 234 ? -13.824 -19.340 19.292 1.00 81.69 234 ALA A C 1
ATOM 1871 O O . ALA A 1 234 ? -14.150 -20.141 20.165 1.00 81.69 234 ALA A O 1
ATOM 1872 N N . HIS A 1 235 ? -13.333 -18.134 19.600 1.00 83.75 235 HIS A N 1
ATOM 1873 C CA . HIS A 1 235 ? -13.164 -17.672 20.981 1.00 83.75 235 HIS A CA 1
ATOM 1874 C C . HIS A 1 235 ? -14.493 -17.569 21.733 1.00 83.75 235 HIS A C 1
ATOM 1876 O O . HIS A 1 235 ? -14.576 -17.970 22.893 1.00 83.75 235 HIS A O 1
ATOM 1882 N N . LYS A 1 236 ? -15.558 -17.077 21.087 1.00 84.06 236 LYS A N 1
ATOM 1883 C CA . LYS A 1 236 ? -16.898 -17.059 21.696 1.00 84.06 236 LYS A CA 1
ATOM 1884 C C . LYS A 1 236 ? -17.409 -18.467 21.987 1.00 84.06 236 LYS A C 1
ATOM 1886 O O . LYS A 1 236 ? -17.972 -18.686 23.057 1.00 84.06 236 LYS A O 1
ATOM 1891 N N . ALA A 1 237 ? -17.198 -19.409 21.069 1.00 80.50 237 ALA A N 1
ATOM 1892 C CA . ALA A 1 237 ? -17.565 -20.806 21.277 1.00 80.50 237 ALA A CA 1
ATOM 1893 C C . ALA A 1 237 ? -16.768 -21.433 22.433 1.00 80.50 237 ALA A C 1
ATOM 1895 O O . ALA A 1 237 ? -17.355 -22.097 23.283 1.00 80.50 237 ALA A O 1
ATOM 1896 N N . LEU A 1 238 ? -15.461 -21.166 22.514 1.00 83.75 238 LEU A N 1
ATOM 1897 C CA . LEU A 1 238 ? -14.607 -21.645 23.602 1.00 83.75 238 LEU A CA 1
ATOM 1898 C C . LEU A 1 238 ? -15.065 -21.096 24.962 1.00 83.75 238 LEU A C 1
ATOM 1900 O O . LEU A 1 238 ? -15.247 -21.864 25.899 1.00 83.75 238 LEU A O 1
ATOM 1904 N N . ASN A 1 239 ? -15.350 -19.794 25.047 1.00 82.94 239 ASN A N 1
ATOM 1905 C CA . ASN A 1 239 ? -15.861 -19.174 26.272 1.00 82.94 239 ASN A CA 1
ATOM 1906 C C . ASN A 1 239 ? -17.211 -19.765 26.708 1.00 82.94 239 ASN A C 1
ATOM 1908 O O . ASN A 1 239 ? -17.463 -19.897 27.904 1.00 82.94 239 ASN A O 1
ATOM 1912 N N . ALA A 1 240 ? -18.083 -20.124 25.761 1.00 81.62 240 ALA A N 1
ATOM 1913 C CA . ALA A 1 240 ? -19.345 -20.792 26.074 1.00 81.62 240 ALA A CA 1
ATOM 1914 C C . ALA A 1 240 ? -19.114 -22.199 26.654 1.00 81.62 240 ALA A C 1
ATOM 1916 O O . ALA A 1 240 ? -19.749 -22.560 27.643 1.00 81.62 240 ALA A O 1
ATOM 1917 N N . VAL A 1 241 ? -18.166 -22.958 26.092 1.00 83.50 241 VAL A N 1
ATOM 1918 C CA . VAL A 1 241 ? -17.769 -24.276 26.618 1.00 83.50 241 VAL A CA 1
ATOM 1919 C C . VAL A 1 241 ? -17.158 -24.154 28.015 1.00 83.50 241 VAL A C 1
ATOM 1921 O O . VAL A 1 241 ? -17.510 -24.934 28.896 1.00 83.50 241 VAL A O 1
ATOM 1924 N N . ASP A 1 242 ? -16.305 -23.157 28.260 1.00 83.25 242 ASP A N 1
ATOM 1925 C CA . ASP A 1 242 ? -15.737 -22.911 29.591 1.00 83.25 242 ASP A CA 1
ATOM 1926 C C . ASP A 1 242 ? -16.826 -22.574 30.620 1.00 83.25 242 ASP A C 1
ATOM 1928 O O . ASP A 1 242 ? -16.807 -23.082 31.742 1.00 83.25 242 ASP A O 1
ATOM 1932 N N . GLN A 1 243 ? -17.821 -21.764 30.245 1.00 83.31 243 GLN A N 1
ATOM 1933 C CA . GLN A 1 243 ? -18.971 -21.479 31.109 1.00 83.31 243 GLN A CA 1
ATOM 1934 C C . GLN A 1 243 ? -19.792 -22.738 31.411 1.00 83.31 243 GLN A C 1
ATOM 1936 O O . GLN A 1 243 ? -20.213 -22.935 32.555 1.00 83.31 243 GLN A O 1
ATOM 1941 N N . GLU A 1 244 ? -19.991 -23.607 30.419 1.00 84.62 244 GLU A N 1
ATOM 1942 C CA . GLU A 1 244 ? -20.692 -24.879 30.590 1.00 84.62 244 GLU A CA 1
ATOM 1943 C C . GLU A 1 244 ? -19.908 -25.841 31.495 1.00 84.62 244 GLU A C 1
ATOM 1945 O O . GLU A 1 244 ? -20.486 -26.435 32.404 1.00 84.62 244 GLU A O 1
ATOM 1950 N N . LEU A 1 245 ? -18.584 -25.926 31.339 1.00 81.00 245 LEU A N 1
ATOM 1951 C CA . LEU A 1 245 ? -17.706 -26.704 32.218 1.00 81.00 245 LEU A CA 1
ATOM 1952 C C . LEU A 1 245 ? -17.730 -26.189 33.659 1.00 81.00 245 LEU A C 1
ATOM 1954 O O . LEU A 1 245 ? -17.782 -26.987 34.595 1.00 81.00 245 LEU A O 1
ATOM 1958 N N . VAL A 1 246 ? -17.746 -24.869 33.866 1.00 83.44 246 VAL A N 1
ATOM 1959 C CA . VAL A 1 246 ? -17.901 -24.276 35.205 1.00 83.44 246 VAL A CA 1
ATOM 1960 C C . VAL A 1 246 ? -19.263 -24.634 35.806 1.00 83.44 246 VAL A C 1
ATOM 1962 O O . VAL A 1 246 ? -19.341 -24.967 36.991 1.00 83.44 246 VAL A O 1
ATOM 1965 N N . ALA A 1 247 ? -20.337 -24.602 35.013 1.00 80.25 247 ALA A N 1
ATOM 1966 C CA . ALA A 1 247 ? -21.669 -25.002 35.464 1.00 80.25 247 ALA A CA 1
ATOM 1967 C C . ALA A 1 247 ? -21.729 -26.497 35.825 1.00 80.25 247 ALA A C 1
ATOM 1969 O O . ALA A 1 247 ? -22.235 -26.853 36.892 1.00 80.25 247 ALA A O 1
ATOM 1970 N N . GLN A 1 248 ? -21.143 -27.366 34.997 1.00 82.38 248 GLN A N 1
ATOM 1971 C CA . GLN A 1 248 ? -21.024 -28.799 35.277 1.00 82.38 248 GLN A CA 1
ATOM 1972 C C . GLN A 1 248 ? -20.167 -29.070 36.518 1.00 82.38 248 GLN A C 1
ATOM 1974 O O . GLN A 1 248 ? -20.533 -29.906 37.341 1.00 82.38 248 GLN A O 1
ATOM 1979 N N . GLY A 1 249 ? -19.070 -28.332 36.709 1.00 84.12 249 GLY A N 1
ATOM 1980 C CA . GLY A 1 249 ? -18.229 -28.421 37.903 1.00 84.12 249 GLY A CA 1
ATOM 1981 C C . GLY A 1 249 ? -18.987 -28.076 39.189 1.00 84.12 249 GLY A C 1
ATOM 1982 O O . GLY A 1 249 ? -18.844 -28.775 40.192 1.00 84.12 249 GLY A O 1
ATOM 1983 N N . LYS A 1 250 ? -19.852 -27.053 39.153 1.00 82.38 250 LYS A N 1
ATOM 1984 C CA . LYS A 1 250 ? -20.743 -26.713 40.278 1.00 82.38 250 LYS A CA 1
ATOM 1985 C C . LYS A 1 250 ? -21.775 -27.810 40.547 1.00 82.38 250 LYS A C 1
ATOM 1987 O O . LYS A 1 250 ? -21.958 -28.192 41.698 1.00 82.38 250 LYS A O 1
ATOM 1992 N N . SER A 1 251 ? -22.388 -28.359 39.498 1.00 81.81 251 SER A N 1
ATOM 1993 C CA . SER A 1 251 ? -23.327 -29.483 39.626 1.00 81.81 251 SER A CA 1
ATOM 1994 C C . SER A 1 251 ? -22.656 -30.727 40.221 1.00 81.81 251 SER A C 1
ATOM 1996 O O . SER A 1 251 ? -23.214 -31.371 41.106 1.00 81.81 251 SER A O 1
ATOM 1998 N N . LEU A 1 252 ? -21.423 -31.035 39.810 1.00 81.06 252 LEU A N 1
ATOM 1999 C CA . LEU A 1 252 ? -20.626 -32.120 40.386 1.00 81.06 252 LEU A CA 1
ATOM 2000 C C . LEU A 1 252 ? -20.313 -31.896 41.869 1.00 81.06 252 LEU A C 1
ATOM 2002 O O . LEU A 1 252 ? -20.356 -32.852 42.638 1.00 81.06 252 LEU A O 1
ATOM 2006 N N . GLN A 1 253 ? -20.036 -30.658 42.290 1.00 80.81 253 GLN A N 1
ATOM 2007 C CA . GLN A 1 253 ? -19.857 -30.334 43.709 1.00 80.81 253 GLN A CA 1
ATOM 2008 C C . GLN A 1 253 ? -21.141 -30.534 44.522 1.00 80.81 253 GLN A C 1
ATOM 2010 O O . GLN A 1 253 ? -21.068 -31.025 45.648 1.00 80.81 253 GLN A O 1
ATOM 2015 N N . GLU A 1 254 ? -22.307 -30.188 43.971 1.00 81.69 254 GLU A N 1
ATOM 2016 C CA . GLU A 1 254 ? -23.599 -30.471 44.611 1.00 81.69 254 GLU A CA 1
ATOM 2017 C C . GLU A 1 254 ? -23.841 -31.975 44.734 1.00 81.69 254 GLU A C 1
ATOM 2019 O O . GLU A 1 254 ? -24.113 -32.453 45.831 1.00 81.69 254 GLU A O 1
ATOM 2024 N N . ILE A 1 255 ? -23.618 -32.742 43.663 1.00 83.38 255 ILE A N 1
ATOM 2025 C CA . ILE A 1 255 ? -23.726 -34.207 43.701 1.00 83.38 255 ILE A CA 1
ATOM 2026 C C . ILE A 1 255 ? -22.755 -34.796 44.729 1.00 83.38 255 ILE A C 1
ATOM 2028 O O . ILE A 1 255 ? -23.124 -35.691 45.483 1.00 83.38 255 ILE A O 1
ATOM 2032 N N . GLN A 1 256 ? -21.518 -34.300 44.793 1.00 83.75 256 GLN A N 1
ATOM 2033 C CA . GLN A 1 256 ? -20.534 -34.753 45.775 1.00 83.75 256 GLN A CA 1
ATOM 2034 C C . GLN A 1 256 ? -20.995 -34.460 47.208 1.00 83.75 256 GLN A C 1
ATOM 2036 O O . GLN A 1 256 ? -20.818 -35.299 48.089 1.00 83.75 256 GLN A O 1
ATOM 2041 N N . LYS A 1 257 ? -21.608 -33.297 47.445 1.00 84.50 257 LYS A N 1
ATOM 2042 C CA . LYS A 1 257 ? -22.186 -32.930 48.741 1.00 84.50 257 LYS A CA 1
ATOM 2043 C C . LYS A 1 257 ? -23.350 -33.849 49.114 1.00 84.50 257 LYS A C 1
ATOM 2045 O O . LYS A 1 257 ? -23.383 -34.329 50.244 1.00 84.50 257 LYS A O 1
ATOM 2050 N N . ASP A 1 258 ? -24.246 -34.137 48.176 1.00 84.31 258 ASP A N 1
ATOM 2051 C CA . ASP A 1 258 ? -25.368 -35.057 48.385 1.00 84.31 258 ASP A CA 1
ATOM 2052 C C . ASP A 1 258 ? -24.868 -36.478 48.670 1.00 84.31 258 ASP A C 1
ATOM 2054 O O . ASP A 1 258 ? -25.344 -37.143 49.589 1.00 84.31 258 ASP A O 1
ATOM 2058 N N . TYR A 1 259 ? -23.845 -36.929 47.940 1.00 84.56 259 TYR A N 1
ATOM 2059 C CA . TYR A 1 259 ? -23.220 -38.231 48.161 1.00 84.56 259 TYR A CA 1
ATOM 2060 C C . TYR A 1 259 ? -22.543 -38.310 49.531 1.00 84.56 259 TYR A C 1
ATOM 2062 O O . TYR A 1 259 ? -22.635 -39.334 50.202 1.00 84.56 259 TYR A O 1
ATOM 2070 N N . GLN A 1 260 ? -21.897 -37.226 49.971 1.00 82.62 260 GLN A N 1
ATOM 2071 C CA . GLN A 1 260 ? -21.294 -37.138 51.297 1.00 82.62 260 GLN A CA 1
ATOM 2072 C C . GLN A 1 260 ? -22.360 -37.213 52.396 1.00 82.62 260 GLN A C 1
ATOM 2074 O O . GLN A 1 260 ? -22.197 -37.972 53.343 1.00 82.62 260 GLN A O 1
ATOM 2079 N N . GLN A 1 261 ? -23.485 -36.509 52.239 1.00 84.50 261 GLN A N 1
ATOM 2080 C CA . GLN A 1 261 ? -24.613 -36.595 53.173 1.00 84.50 261 GLN A CA 1
ATOM 2081 C C . GLN A 1 261 ? -25.211 -38.005 53.226 1.00 84.50 261 GLN A C 1
ATOM 2083 O O . GLN A 1 261 ? -25.522 -38.512 54.303 1.00 84.50 261 GLN A O 1
ATOM 2088 N N . LEU A 1 262 ? -25.348 -38.657 52.069 1.00 83.25 262 LEU A N 1
ATOM 2089 C CA . LEU A 1 262 ? -25.832 -40.031 51.982 1.00 83.25 262 LEU A CA 1
ATOM 2090 C C . LEU A 1 262 ? -24.857 -41.011 52.648 1.00 83.25 262 LEU A C 1
ATOM 2092 O O . LEU A 1 262 ? -25.276 -41.940 53.335 1.00 83.25 262 LEU A O 1
ATOM 2096 N N . PHE A 1 263 ? -23.555 -40.793 52.460 1.00 82.38 263 PHE A N 1
ATOM 2097 C CA . PHE A 1 263 ? -22.504 -41.577 53.095 1.00 82.38 263 PHE A CA 1
ATOM 2098 C C . PHE A 1 263 ? -22.514 -41.399 54.616 1.00 82.38 263 PHE A C 1
ATOM 2100 O O . PHE A 1 263 ? -22.420 -42.386 55.343 1.00 82.38 263 PHE A O 1
ATOM 2107 N N . ASP A 1 264 ? -22.695 -40.175 55.109 1.00 83.44 264 ASP A N 1
ATOM 2108 C CA . ASP A 1 264 ? -22.799 -39.889 56.541 1.00 83.44 264 ASP A CA 1
ATOM 2109 C C . ASP A 1 264 ? -24.035 -40.577 57.155 1.00 83.44 264 ASP A C 1
ATOM 2111 O O . ASP A 1 264 ? -23.924 -41.210 58.206 1.00 83.44 264 ASP A O 1
ATOM 2115 N N . LEU A 1 265 ? -25.185 -40.548 56.465 1.00 82.25 265 LEU A N 1
ATOM 2116 C CA . LEU A 1 265 ? -26.395 -41.286 56.857 1.00 82.25 265 LEU A CA 1
ATOM 2117 C C . LEU A 1 265 ? -26.166 -42.800 56.884 1.00 82.25 265 LEU A C 1
ATOM 2119 O O . LEU A 1 265 ? -26.502 -43.456 57.868 1.00 82.25 265 LEU A O 1
ATOM 2123 N N . TYR A 1 266 ? -25.544 -43.351 55.841 1.00 80.56 266 TYR A N 1
ATOM 2124 C CA . TYR A 1 266 ? -25.201 -44.771 55.782 1.00 80.56 266 TYR A CA 1
ATOM 2125 C C . TYR A 1 266 ? -24.258 -45.172 56.921 1.00 80.56 266 TYR A C 1
ATOM 2127 O O . TYR A 1 266 ? -24.427 -46.225 57.526 1.00 80.56 266 TYR A O 1
ATOM 2135 N N . THR A 1 267 ? -23.283 -44.323 57.251 1.00 78.88 267 THR A N 1
ATOM 2136 C CA . THR A 1 267 ? -22.335 -44.566 58.346 1.00 78.88 267 THR A CA 1
ATOM 2137 C C . THR A 1 267 ? -23.040 -44.558 59.704 1.00 78.88 267 THR A C 1
ATOM 2139 O O . THR A 1 267 ? -22.733 -45.391 60.559 1.00 78.88 267 THR A O 1
ATOM 2142 N N . LEU A 1 268 ? -24.015 -43.662 59.887 1.00 82.06 268 LEU A N 1
ATOM 2143 C CA . LEU A 1 268 ? -24.868 -43.609 61.074 1.00 82.06 268 LEU A CA 1
ATOM 2144 C C . LEU A 1 268 ? -25.694 -44.896 61.223 1.00 82.06 268 LEU A C 1
ATOM 2146 O O . LEU A 1 268 ? -25.706 -45.517 62.282 1.00 82.06 268 LEU A O 1
ATOM 2150 N N . GLU A 1 269 ? -26.320 -45.344 60.137 1.00 76.50 269 GLU A N 1
ATOM 2151 C CA . GLU A 1 269 ? -27.150 -46.548 60.125 1.00 76.50 269 GLU A CA 1
ATOM 2152 C C . GLU A 1 269 ? -26.315 -47.824 60.308 1.00 76.50 269 GLU A C 1
ATOM 2154 O O . GLU A 1 269 ? -26.743 -48.773 60.967 1.00 76.50 269 GLU A O 1
ATOM 2159 N N . LEU A 1 270 ? -25.073 -47.837 59.815 1.00 76.19 270 LEU A N 1
ATOM 2160 C CA . LEU A 1 270 ? -24.126 -48.921 60.071 1.00 76.19 270 LEU A CA 1
ATOM 2161 C C . LEU A 1 270 ? -23.724 -48.990 61.551 1.00 76.19 270 LEU A C 1
ATOM 2163 O O . LEU A 1 270 ? -23.575 -50.088 62.088 1.00 76.19 270 LEU A O 1
ATOM 2167 N N . ALA A 1 271 ? -23.573 -47.841 62.218 1.00 75.31 271 ALA A N 1
ATOM 2168 C CA . ALA A 1 271 ? -23.315 -47.778 63.654 1.00 75.31 271 ALA A CA 1
ATOM 2169 C C . ALA A 1 271 ? -24.519 -48.294 64.464 1.00 75.31 271 ALA A C 1
ATOM 2171 O O . ALA A 1 271 ? -24.344 -49.111 65.371 1.00 75.31 271 ALA A O 1
ATOM 2172 N N . ASP A 1 272 ? -25.746 -47.926 64.090 1.00 75.00 272 ASP A N 1
ATOM 2173 C CA . ASP A 1 272 ? -26.968 -48.462 64.708 1.00 75.00 272 ASP A CA 1
ATOM 2174 C C . ASP A 1 272 ? -27.090 -49.979 64.499 1.00 75.00 272 ASP A C 1
ATOM 2176 O O . ASP A 1 272 ? -27.403 -50.734 65.427 1.00 75.00 272 ASP A O 1
ATOM 2180 N N . ASN A 1 273 ? -26.745 -50.466 63.306 1.0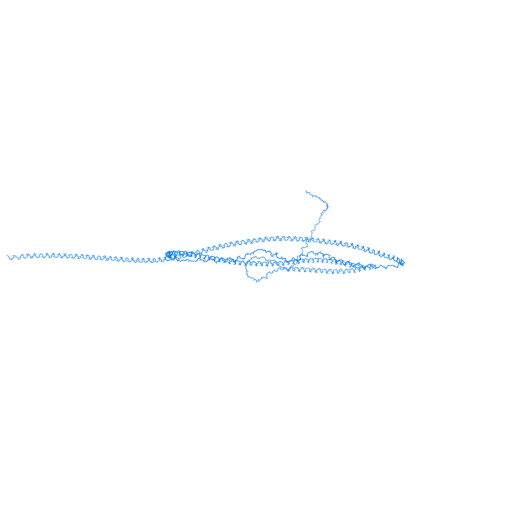0 72.12 273 ASN A N 1
ATOM 2181 C CA . ASN A 1 273 ? -26.762 -51.891 62.994 1.00 72.12 273 ASN A CA 1
ATOM 2182 C C . ASN A 1 273 ? -25.681 -52.663 63.773 1.00 72.12 273 ASN A C 1
ATOM 2184 O O . ASN A 1 273 ? -25.955 -53.736 64.304 1.00 72.12 273 ASN A O 1
ATOM 2188 N N . GLN A 1 274 ? -24.483 -52.094 63.953 1.00 73.12 274 GLN A N 1
ATOM 2189 C CA . GLN A 1 274 ? -23.451 -52.656 64.839 1.00 73.12 274 GLN A CA 1
ATOM 2190 C C . GLN A 1 274 ? -23.913 -52.715 66.300 1.00 73.12 274 GLN A C 1
ATOM 2192 O O . GLN A 1 274 ? -23.638 -53.691 67.000 1.00 73.12 274 GLN A O 1
ATOM 2197 N N . THR A 1 275 ? -24.654 -51.707 66.759 1.00 74.12 275 THR A N 1
ATOM 2198 C CA . THR A 1 275 ? -25.245 -51.682 68.106 1.00 74.12 275 THR A CA 1
ATOM 2199 C C . THR A 1 275 ? -26.294 -52.788 68.262 1.00 74.12 275 THR A C 1
ATOM 2201 O O . THR A 1 275 ? -26.313 -53.505 69.263 1.00 74.12 275 THR A O 1
ATOM 2204 N N . THR A 1 276 ? -27.098 -53.002 67.221 1.00 72.25 276 THR A N 1
ATOM 2205 C CA . THR A 1 276 ? -28.108 -54.067 67.151 1.00 72.25 276 THR A CA 1
ATOM 2206 C C . THR A 1 276 ? -27.467 -55.459 67.084 1.00 72.25 276 THR A C 1
ATOM 2208 O O . THR A 1 276 ? -27.897 -56.378 67.777 1.00 72.25 276 THR A O 1
ATOM 2211 N N . GLN A 1 277 ? -26.381 -55.622 66.323 1.00 69.50 277 GLN A N 1
ATOM 2212 C CA . GLN A 1 277 ? -25.581 -56.851 66.288 1.00 69.50 277 GLN A CA 1
ATOM 2213 C C . GLN A 1 277 ? -24.936 -57.163 67.636 1.00 69.50 277 GLN A C 1
ATOM 2215 O O . GLN A 1 277 ? -24.816 -58.330 68.003 1.00 69.50 277 GLN A O 1
ATOM 2220 N N . LYS A 1 278 ? -24.514 -56.138 68.382 1.00 75.81 278 LYS A N 1
ATOM 2221 C CA . LYS A 1 278 ? -23.946 -56.313 69.718 1.00 75.81 278 LYS A CA 1
ATOM 2222 C C . LYS A 1 278 ? -24.994 -56.843 70.701 1.00 75.81 278 LYS A C 1
ATOM 2224 O O . LYS A 1 278 ? -24.713 -57.814 71.392 1.00 75.81 278 LYS A O 1
ATOM 2229 N N . LEU A 1 279 ? -26.209 -56.293 70.667 1.00 73.31 279 LEU A N 1
ATOM 2230 C CA . LEU A 1 279 ? -27.364 -56.803 71.418 1.00 73.31 279 LEU A CA 1
ATOM 2231 C C . LEU A 1 279 ? -27.718 -58.249 71.032 1.00 73.31 279 LEU A C 1
ATOM 2233 O O . LEU A 1 279 ? -27.898 -59.095 71.902 1.00 73.31 279 LEU A O 1
ATOM 2237 N N . LEU A 1 280 ? -27.738 -58.561 69.732 1.00 74.56 280 LEU A N 1
ATOM 2238 C CA . LEU A 1 280 ? -28.004 -59.919 69.246 1.00 74.56 280 LEU A CA 1
ATOM 2239 C C . LEU A 1 280 ? -26.911 -60.914 69.673 1.00 74.56 280 LEU A C 1
ATOM 2241 O O . LEU A 1 280 ? -27.206 -62.061 69.998 1.00 74.56 280 LEU A O 1
ATOM 2245 N N . ASN A 1 281 ? -25.646 -60.488 69.691 1.00 71.19 281 ASN A N 1
ATOM 2246 C CA . ASN A 1 281 ? -24.532 -61.313 70.158 1.00 71.19 281 ASN A CA 1
ATOM 2247 C C . ASN A 1 281 ? -24.568 -61.537 71.676 1.00 71.19 281 ASN A C 1
ATOM 2249 O O . ASN A 1 281 ? -24.208 -62.623 72.126 1.00 71.19 281 ASN A O 1
ATOM 2253 N N . GLU A 1 282 ? -25.033 -60.560 72.457 1.00 76.38 282 GLU A N 1
ATOM 2254 C CA . GLU A 1 282 ? -25.284 -60.717 73.895 1.00 76.38 282 GLU A CA 1
ATOM 2255 C C . GLU A 1 282 ? -26.432 -61.717 74.155 1.00 76.38 282 GLU A C 1
ATOM 2257 O O . GLU A 1 282 ? -26.304 -62.597 75.011 1.00 76.38 282 GLU A O 1
ATOM 2262 N N . GLU A 1 283 ? -27.506 -61.685 73.354 1.00 73.31 283 GLU A N 1
ATOM 2263 C CA . GLU A 1 283 ? -28.577 -62.696 73.398 1.00 73.31 283 GLU A CA 1
ATOM 2264 C C . GLU A 1 283 ? -28.099 -64.089 72.952 1.00 73.31 283 GLU A C 1
ATOM 2266 O O . GLU A 1 283 ? -28.423 -65.095 73.588 1.00 73.31 283 GLU A O 1
ATOM 2271 N N . LEU A 1 284 ? -27.283 -64.176 71.896 1.00 71.31 284 LEU A N 1
ATOM 2272 C CA . LEU A 1 284 ? -26.703 -65.438 71.423 1.00 71.31 284 LEU A CA 1
ATOM 2273 C C . LEU A 1 284 ? -25.713 -66.041 72.424 1.00 71.31 284 LEU A C 1
ATOM 2275 O O . LEU A 1 284 ? -25.663 -67.267 72.542 1.00 71.31 284 LEU A O 1
ATOM 2279 N N . GLN A 1 285 ? -24.958 -65.216 73.158 1.00 72.31 285 GLN A N 1
ATOM 2280 C CA . GLN A 1 285 ? -24.120 -65.675 74.268 1.00 72.31 285 GLN A CA 1
ATOM 2281 C C . GLN A 1 285 ? -24.968 -66.229 75.413 1.00 72.31 285 GLN A C 1
ATOM 2283 O O . GLN A 1 285 ? -24.684 -67.326 75.888 1.00 72.31 285 GLN A O 1
ATOM 2288 N N . SER A 1 286 ? -26.063 -65.556 75.779 1.00 70.81 286 SER A N 1
ATOM 2289 C CA . SER A 1 286 ? -27.023 -66.080 76.761 1.00 70.81 286 SER A CA 1
ATOM 2290 C C . SER A 1 286 ? -27.621 -67.430 76.330 1.00 70.81 286 SER A C 1
ATOM 2292 O O . SER A 1 286 ? -27.741 -68.354 77.140 1.00 70.81 286 SER A O 1
ATOM 2294 N N . LEU A 1 287 ? -27.918 -67.587 75.035 1.00 68.81 287 LEU A N 1
ATOM 2295 C CA . LEU A 1 287 ? -28.420 -68.835 74.461 1.00 68.81 287 LEU A CA 1
ATOM 2296 C C . LEU A 1 287 ? -27.347 -69.941 74.418 1.00 68.81 287 LEU A C 1
ATOM 2298 O O . LEU A 1 287 ? -27.654 -71.107 74.665 1.00 68.81 287 LEU A O 1
ATOM 2302 N N . HIS A 1 288 ? -26.088 -69.593 74.128 1.00 66.06 288 HIS A N 1
ATOM 2303 C CA . HIS A 1 288 ? -24.956 -70.526 74.153 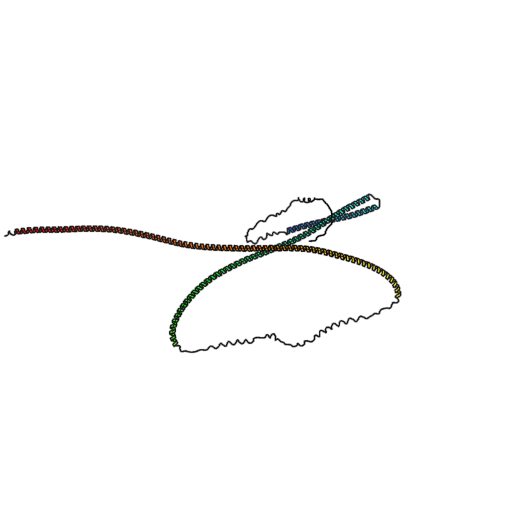1.00 66.06 288 HIS A CA 1
ATOM 2304 C C . HIS A 1 288 ? -24.637 -71.006 75.571 1.00 66.06 288 HIS A C 1
ATOM 2306 O O . HIS A 1 288 ? -24.316 -72.181 75.738 1.00 66.06 288 HIS A O 1
ATOM 2312 N N . GLU A 1 289 ? -24.784 -70.162 76.595 1.00 65.69 289 GLU A N 1
ATOM 2313 C CA . GLU A 1 289 ? -24.663 -70.575 78.000 1.00 65.69 289 GLU A CA 1
ATOM 2314 C C . GLU A 1 289 ? -25.735 -71.631 78.355 1.00 65.69 289 GLU A C 1
ATOM 2316 O O . GLU A 1 289 ? -25.414 -72.663 78.946 1.00 65.69 289 GLU A O 1
ATOM 2321 N N . GLN A 1 290 ? -26.980 -71.455 77.884 1.00 62.41 290 GLN A N 1
ATOM 2322 C CA . GLN A 1 290 ? -28.053 -72.454 78.038 1.00 62.41 290 GLN A CA 1
ATOM 2323 C C . GLN A 1 290 ? -27.822 -73.740 77.227 1.00 62.41 290 GLN A C 1
ATOM 2325 O O . GLN A 1 290 ? -28.229 -74.827 77.647 1.00 62.41 290 GLN A O 1
ATOM 2330 N N . HIS A 1 291 ? -27.187 -73.648 76.056 1.00 55.59 291 HIS A N 1
ATOM 2331 C CA . HIS A 1 291 ? -26.872 -74.818 75.231 1.00 55.59 291 HIS A CA 1
ATOM 2332 C C . HIS A 1 291 ? -25.690 -75.620 75.790 1.00 55.59 291 HIS A C 1
ATOM 2334 O O . HIS A 1 291 ? -25.706 -76.850 75.752 1.00 55.59 291 HIS A O 1
ATOM 2340 N N . ARG A 1 292 ? -24.713 -74.950 76.410 1.00 61.44 292 ARG A N 1
ATOM 2341 C CA . ARG A 1 292 ? -23.560 -75.587 77.060 1.00 61.44 292 ARG A CA 1
ATOM 2342 C C . ARG A 1 292 ? -23.969 -76.444 78.262 1.00 61.44 292 ARG A C 1
ATOM 2344 O O . ARG A 1 292 ? -23.381 -77.501 78.479 1.00 61.44 292 ARG A O 1
ATOM 2351 N N . GLU A 1 293 ? -25.022 -76.057 78.985 1.00 58.84 293 GLU A N 1
ATOM 2352 C CA . GLU A 1 293 ? -25.639 -76.898 80.024 1.00 58.84 293 GLU A CA 1
ATOM 2353 C C . GLU A 1 293 ? -26.317 -78.160 79.448 1.00 58.84 293 GLU A C 1
ATOM 2355 O O . GLU A 1 293 ? -26.343 -79.199 80.112 1.00 58.84 293 GLU A O 1
ATOM 2360 N N . LYS A 1 294 ? -26.798 -78.125 78.195 1.00 56.56 294 LYS A N 1
ATOM 2361 C CA . LYS A 1 294 ? -27.351 -79.301 77.492 1.00 56.56 294 LYS A CA 1
ATOM 2362 C C . LYS A 1 294 ? -26.276 -80.200 76.875 1.00 56.56 294 LYS A C 1
ATOM 2364 O O . LYS A 1 294 ? -26.413 -81.422 76.927 1.00 56.56 294 LYS A O 1
ATOM 2369 N N . ASP A 1 295 ? -25.188 -79.638 76.354 1.00 50.62 295 ASP A N 1
ATOM 2370 C CA . ASP A 1 295 ? -24.116 -80.407 75.703 1.00 50.62 295 ASP A CA 1
ATOM 2371 C C . ASP A 1 295 ? -23.228 -81.176 76.699 1.00 50.62 295 ASP A C 1
ATOM 2373 O O . ASP A 1 295 ? -22.689 -82.235 76.362 1.00 50.62 295 ASP A O 1
ATOM 2377 N N . ILE A 1 296 ? -23.160 -80.745 77.967 1.00 56.25 296 ILE A N 1
ATOM 2378 C CA . ILE A 1 296 ? -22.567 -81.544 79.058 1.00 56.25 296 ILE A CA 1
ATOM 2379 C C . ILE A 1 296 ? -23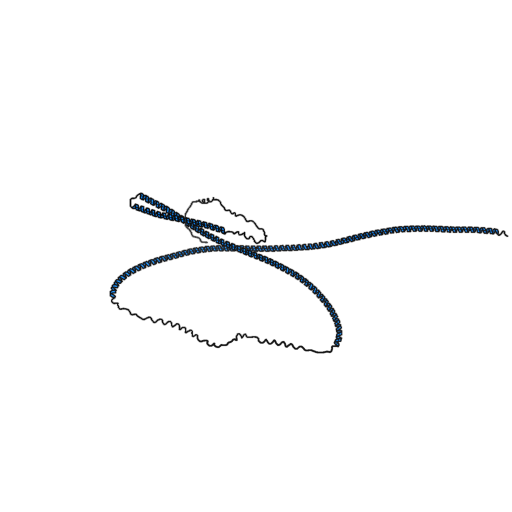.380 -82.835 79.306 1.00 56.25 296 ILE A C 1
ATOM 2381 O O . ILE A 1 296 ? -22.813 -83.858 79.692 1.00 56.25 296 ILE A O 1
ATOM 2385 N N . LEU A 1 297 ? -24.683 -82.841 79.001 1.00 53.34 297 LEU A N 1
ATOM 2386 C CA . LEU A 1 297 ? -25.528 -84.039 79.065 1.00 53.34 297 LEU A CA 1
ATOM 2387 C C . LEU A 1 297 ? -25.324 -84.974 77.853 1.00 53.34 297 LEU A C 1
ATOM 2389 O O . LEU A 1 297 ? -25.432 -86.191 77.996 1.00 53.34 297 LEU A O 1
ATOM 2393 N N . ILE A 1 298 ? -24.993 -84.425 76.678 1.00 50.34 298 ILE A N 1
ATOM 2394 C CA . ILE A 1 298 ? -24.809 -85.172 75.416 1.00 50.34 298 ILE A CA 1
ATOM 2395 C C . ILE A 1 298 ? -23.392 -85.758 75.297 1.00 50.34 298 ILE A C 1
ATOM 2397 O O . ILE A 1 298 ? -23.215 -86.860 74.776 1.00 50.34 298 ILE A O 1
ATOM 2401 N N . THR A 1 299 ? -22.379 -85.094 75.858 1.00 51.84 299 THR A N 1
ATOM 2402 C CA . THR A 1 299 ? -20.980 -85.566 75.825 1.00 51.84 299 THR A CA 1
ATOM 2403 C C . THR A 1 299 ? -20.769 -86.850 76.649 1.00 51.84 299 THR A C 1
ATOM 2405 O O . THR A 1 299 ? -19.862 -87.626 76.362 1.00 51.84 299 THR A O 1
ATOM 2408 N N . ASN A 1 300 ? -21.666 -87.163 77.592 1.00 47.84 300 ASN A N 1
ATOM 2409 C CA . ASN A 1 300 ? -21.677 -88.456 78.290 1.00 47.84 300 ASN A CA 1
ATOM 2410 C C . ASN A 1 300 ? -22.258 -89.621 77.454 1.00 47.84 300 ASN A C 1
ATOM 2412 O O . ASN A 1 300 ? -22.170 -90.767 77.890 1.00 47.84 300 ASN A O 1
ATOM 2416 N N . LEU A 1 301 ? -22.820 -89.364 76.263 1.00 45.59 301 LEU A N 1
ATOM 2417 C CA . LEU A 1 301 ? -23.441 -90.379 75.392 1.00 45.59 301 LEU A CA 1
ATOM 2418 C C . LEU A 1 301 ? -22.656 -90.685 74.099 1.00 45.59 301 LEU A C 1
ATOM 2420 O O . LEU A 1 301 ? -22.996 -91.644 73.411 1.00 45.59 301 LEU A O 1
ATOM 2424 N N . LEU A 1 302 ? -21.594 -89.938 73.770 1.00 43.56 302 LEU A N 1
ATOM 2425 C CA . LEU A 1 302 ? -20.828 -90.076 72.515 1.00 43.56 302 LEU A CA 1
ATOM 2426 C C . LEU A 1 302 ? -19.378 -90.549 72.736 1.00 43.56 302 LEU A C 1
ATOM 2428 O O . LEU A 1 302 ? -18.431 -90.008 72.171 1.00 43.56 302 LEU A O 1
ATOM 2432 N N . SER A 1 303 ? -19.199 -91.591 73.550 1.00 44.38 303 SER A N 1
ATOM 2433 C CA . SER A 1 303 ? -17.921 -92.301 73.728 1.00 44.38 303 SER A CA 1
ATOM 2434 C C . SER A 1 303 ? -17.868 -93.656 73.002 1.00 44.38 303 SER A C 1
ATOM 2436 O O . SER A 1 303 ? -17.125 -94.552 73.402 1.00 44.38 303 SER A O 1
ATOM 2438 N N . THR A 1 304 ? -18.636 -93.862 71.923 1.00 43.25 304 THR A N 1
ATOM 2439 C CA . THR A 1 304 ? -18.607 -95.135 71.171 1.00 43.25 304 THR A CA 1
ATOM 2440 C C . THR A 1 304 ? -19.015 -94.966 69.697 1.00 43.25 304 THR A C 1
ATOM 2442 O O . THR A 1 304 ? -20.206 -94.936 69.414 1.00 43.25 304 THR A O 1
ATOM 2445 N N . ALA A 1 305 ? -18.028 -94.836 68.790 1.00 38.47 305 ALA A N 1
ATOM 2446 C CA . ALA A 1 305 ? -18.027 -95.165 67.338 1.00 38.47 305 ALA A CA 1
ATOM 2447 C C . ALA A 1 305 ? -16.957 -94.303 66.616 1.00 38.47 305 ALA A C 1
ATOM 2449 O O . ALA A 1 305 ? -17.157 -93.116 66.392 1.00 38.47 305 ALA A O 1
ATOM 2450 N N . GLU A 1 306 ? -15.713 -94.778 66.495 1.00 40.16 306 GLU A N 1
ATOM 2451 C CA . GLU A 1 306 ? -15.169 -95.458 65.292 1.00 40.16 306 GLU A CA 1
ATOM 2452 C C . GLU A 1 306 ? -14.767 -94.483 64.164 1.00 40.16 306 GLU A C 1
ATOM 2454 O O . GLU A 1 306 ? -15.585 -93.782 63.591 1.00 40.16 306 GLU A O 1
ATOM 2459 N N . GLN A 1 307 ? -13.469 -94.274 63.910 1.00 39.22 307 GLN A N 1
ATOM 2460 C CA . GLN A 1 307 ? -12.596 -95.128 63.079 1.00 39.22 307 GLN A CA 1
ATOM 2461 C C . GLN A 1 307 ? -13.076 -95.298 61.623 1.00 39.22 307 GLN A C 1
ATOM 2463 O O . GLN A 1 307 ? -13.795 -96.250 61.339 1.00 39.22 307 GLN A O 1
ATOM 2468 N N . LYS A 1 308 ? -12.547 -94.480 60.691 1.00 40.19 308 LYS A N 1
ATOM 2469 C CA . LYS A 1 308 ? -11.752 -94.900 59.505 1.00 40.19 308 LYS A CA 1
ATOM 2470 C C . LYS A 1 308 ? -11.546 -93.774 58.473 1.00 40.19 308 LYS A C 1
ATOM 2472 O O . LYS A 1 308 ? -12.304 -92.820 58.419 1.00 40.19 308 LYS A O 1
ATOM 2477 N N . GLU A 1 309 ? -10.523 -94.000 57.642 1.00 38.88 309 GLU A N 1
ATOM 2478 C CA . GLU A 1 309 ? -10.285 -93.455 56.289 1.00 38.88 309 GLU A CA 1
ATOM 2479 C C . GLU A 1 309 ? -9.292 -92.301 56.083 1.00 38.88 309 GLU A C 1
ATOM 2481 O O . GLU A 1 309 ? -9.566 -91.207 55.604 1.00 38.88 309 GLU A O 1
ATOM 2486 N N . ILE A 1 310 ? -8.048 -92.688 56.365 1.00 43.53 310 ILE A N 1
ATOM 2487 C CA . ILE A 1 310 ? -6.816 -92.388 55.628 1.00 43.53 310 ILE A CA 1
ATOM 2488 C C . ILE A 1 310 ? -6.880 -93.016 54.211 1.00 43.53 310 ILE A C 1
ATOM 2490 O O . ILE A 1 310 ? -7.156 -94.209 54.139 1.00 43.53 310 ILE A O 1
ATOM 2494 N N . GLN A 1 311 ? -6.566 -92.251 53.144 1.00 38.19 311 GLN A N 1
ATOM 2495 C CA . GLN A 1 311 ? -5.942 -92.628 51.837 1.00 38.19 311 GLN A CA 1
ATOM 2496 C C . GLN A 1 311 ? -6.569 -91.919 50.609 1.00 38.19 311 GLN A C 1
ATOM 2498 O O . GLN A 1 311 ? -7.500 -92.445 50.013 1.00 38.19 311 GLN A O 1
ATOM 2503 N N . PHE A 1 312 ? -5.996 -90.795 50.139 1.00 38.56 312 PHE A N 1
ATOM 2504 C CA . PHE A 1 312 ? -6.084 -90.397 48.711 1.00 38.56 312 PHE A CA 1
ATOM 2505 C C . PHE A 1 312 ? -4.997 -89.382 48.290 1.00 38.56 312 PHE A C 1
ATOM 2507 O O . PHE A 1 312 ? -5.267 -88.359 47.668 1.00 38.56 312 PHE A O 1
ATOM 2514 N N . ALA A 1 313 ? -3.743 -89.649 48.669 1.00 42.78 313 ALA A N 1
ATOM 2515 C CA . ALA A 1 313 ? -2.613 -88.732 48.498 1.00 42.78 313 ALA A CA 1
ATOM 2516 C C . ALA A 1 313 ? -1.532 -89.194 47.492 1.00 42.78 313 ALA A C 1
ATOM 2518 O O . ALA A 1 313 ? -0.383 -88.810 47.668 1.00 42.78 313 ALA A O 1
ATOM 2519 N N . GLN A 1 314 ? -1.808 -90.022 46.471 1.00 43.34 314 GLN A N 1
ATOM 2520 C CA . GLN A 1 314 ? -0.701 -90.673 45.726 1.00 43.34 314 GLN A CA 1
ATOM 2521 C C . GLN A 1 314 ? -0.786 -90.785 44.190 1.00 43.34 314 GLN A C 1
ATOM 2523 O O . GLN A 1 314 ? -0.080 -91.615 43.626 1.00 43.34 314 GLN A O 1
ATOM 2528 N N . THR A 1 315 ? -1.534 -89.942 43.463 1.00 44.78 315 THR A N 1
ATOM 2529 C CA . THR A 1 315 ? -1.580 -90.115 41.989 1.00 44.78 315 THR A CA 1
ATOM 2530 C C . THR A 1 315 ? -1.775 -88.837 41.173 1.00 44.78 315 THR A C 1
ATOM 2532 O O . THR A 1 315 ? -2.756 -88.708 40.451 1.00 44.78 315 THR A O 1
ATOM 2535 N N . LEU A 1 316 ? -0.842 -87.878 41.226 1.00 42.94 316 LEU A N 1
ATOM 2536 C CA . LEU A 1 316 ? -0.750 -86.869 40.149 1.00 42.94 316 LEU A CA 1
ATOM 2537 C C . LEU A 1 316 ? 0.676 -86.357 39.859 1.00 42.94 316 LEU A C 1
ATOM 2539 O O . LEU A 1 316 ? 0.856 -85.346 39.185 1.00 42.94 316 LEU A O 1
ATOM 2543 N N . GLU A 1 317 ? 1.686 -87.101 40.318 1.00 45.19 317 GLU A N 1
ATOM 2544 C CA . GLU A 1 317 ? 3.122 -86.859 40.100 1.00 45.19 317 GLU A CA 1
ATOM 2545 C C . GLU A 1 317 ? 3.621 -87.399 38.736 1.00 45.19 317 GLU A C 1
ATOM 2547 O O . GLU A 1 317 ? 4.728 -87.106 38.297 1.00 45.19 317 GLU A O 1
ATOM 2552 N N . GLU A 1 318 ? 2.771 -88.107 37.982 1.00 48.44 318 GLU A N 1
ATOM 2553 C CA . GLU A 1 318 ? 3.130 -88.759 36.709 1.00 48.44 318 GLU A CA 1
ATOM 2554 C C . GLU A 1 318 ? 3.068 -87.850 35.462 1.00 48.44 318 GLU A C 1
ATOM 2556 O O . GLU A 1 318 ? 3.430 -88.270 34.364 1.00 48.44 318 GLU A O 1
ATOM 2561 N N . LYS A 1 319 ? 2.640 -86.586 35.578 1.00 49.75 319 LYS A N 1
ATOM 2562 C CA . LYS A 1 319 ? 2.485 -85.683 34.414 1.00 49.75 319 LYS A CA 1
ATOM 2563 C C . LYS A 1 319 ? 3.698 -84.778 34.133 1.00 49.75 319 LYS A C 1
ATOM 2565 O O . LYS A 1 319 ? 3.674 -84.058 33.138 1.00 49.75 319 LYS A O 1
ATOM 2570 N N . SER A 1 320 ? 4.768 -84.826 34.936 1.00 45.59 320 SER A N 1
ATOM 2571 C CA . SER A 1 320 ? 5.910 -83.892 34.829 1.00 45.59 320 SER A CA 1
ATOM 2572 C C . SER A 1 320 ? 7.089 -84.352 33.944 1.00 45.59 320 SER A C 1
ATOM 2574 O O . SER A 1 320 ? 8.051 -83.603 33.793 1.00 45.59 320 SER A O 1
ATOM 2576 N N . GLN A 1 321 ? 7.037 -85.527 33.295 1.00 48.31 321 GLN A N 1
ATOM 2577 C CA . GLN A 1 321 ? 8.228 -86.139 32.660 1.00 48.31 321 GLN A CA 1
ATOM 2578 C C . GLN A 1 321 ? 8.232 -86.297 31.120 1.00 48.31 321 GLN A C 1
ATOM 2580 O O . GLN A 1 321 ? 9.116 -86.967 30.593 1.00 48.31 321 GLN A O 1
ATOM 2585 N N . GLN A 1 322 ? 7.334 -85.668 30.347 1.00 50.25 322 GLN A N 1
ATOM 2586 C CA . GLN A 1 322 ? 7.301 -85.859 28.874 1.00 50.25 322 GLN A CA 1
ATOM 2587 C C . GLN A 1 322 ? 7.729 -84.679 27.984 1.00 50.25 322 GLN A C 1
ATOM 2589 O O . GLN A 1 322 ? 7.715 -84.825 26.766 1.00 50.25 322 GLN A O 1
ATOM 2594 N N . ILE A 1 323 ? 8.195 -83.550 28.528 1.00 47.22 323 ILE A N 1
ATOM 2595 C CA . ILE A 1 323 ? 8.646 -82.405 27.697 1.00 47.22 323 ILE A CA 1
ATOM 2596 C C . ILE A 1 323 ? 10.187 -82.253 27.671 1.00 47.22 323 ILE A C 1
ATOM 2598 O O . ILE A 1 323 ? 10.740 -81.564 26.820 1.00 47.22 323 ILE A O 1
ATOM 2602 N N . ALA A 1 324 ? 10.919 -83.015 28.491 1.00 46.78 324 ALA A N 1
ATOM 2603 C CA . ALA A 1 324 ? 12.382 -82.955 28.623 1.00 46.78 324 ALA A CA 1
ATOM 2604 C C . ALA A 1 324 ? 13.191 -83.735 27.553 1.00 46.78 324 ALA A C 1
ATOM 2606 O O . ALA A 1 324 ? 14.324 -84.131 27.814 1.00 46.78 324 ALA A O 1
ATOM 2607 N N . LYS A 1 325 ? 12.645 -83.984 26.351 1.00 48.97 325 LYS A N 1
ATOM 2608 C CA . LYS A 1 325 ? 13.316 -84.801 25.309 1.00 48.97 325 LYS A CA 1
ATOM 2609 C C . LYS A 1 325 ? 13.585 -84.094 23.973 1.00 48.97 325 LYS A C 1
ATOM 2611 O O . LYS A 1 325 ? 13.913 -84.758 22.998 1.00 48.97 325 LYS A O 1
ATOM 2616 N N . LEU A 1 326 ? 13.482 -82.765 23.924 1.00 41.19 326 LEU A N 1
ATOM 2617 C CA . LEU A 1 326 ? 13.712 -81.956 22.715 1.00 41.19 326 LEU A CA 1
ATOM 2618 C C . LEU A 1 326 ? 14.705 -80.808 22.977 1.00 41.19 326 LEU A C 1
ATOM 2620 O O . LEU A 1 326 ? 14.461 -79.659 22.625 1.00 41.19 326 LEU A O 1
ATOM 2624 N N . MET A 1 327 ? 15.824 -81.144 23.631 1.00 40.59 327 MET A N 1
ATOM 2625 C CA . MET A 1 327 ? 16.946 -80.233 23.905 1.00 40.59 327 MET A CA 1
ATOM 2626 C C . MET A 1 327 ? 18.346 -80.791 23.585 1.00 40.59 327 MET A C 1
ATOM 2628 O O . MET A 1 327 ? 19.326 -80.163 23.966 1.00 40.59 327 MET A O 1
ATOM 2632 N N . ASN A 1 328 ? 18.503 -81.905 22.867 1.00 41.69 328 ASN A N 1
ATOM 2633 C CA . ASN A 1 328 ? 19.854 -82.398 22.570 1.00 41.69 328 ASN A CA 1
ATOM 2634 C C . ASN A 1 328 ? 20.318 -82.026 21.161 1.00 41.69 328 ASN A C 1
ATOM 2636 O O . ASN A 1 328 ? 19.950 -82.706 20.212 1.00 41.69 328 ASN A O 1
ATOM 2640 N N . GLU A 1 329 ? 21.193 -81.008 21.119 1.00 44.53 329 GLU A N 1
ATOM 2641 C CA . GLU A 1 329 ? 22.211 -80.731 20.080 1.00 44.53 329 GLU A CA 1
ATOM 2642 C C . GLU A 1 329 ? 21.699 -79.796 18.966 1.00 44.53 329 GLU A C 1
ATOM 2644 O O . GLU A 1 329 ? 21.163 -80.230 17.957 1.00 44.53 329 GLU A O 1
ATOM 2649 N N . MET A 1 330 ? 21.650 -78.467 19.113 1.00 35.50 330 MET A N 1
ATOM 2650 C CA . MET A 1 330 ? 22.693 -77.500 19.487 1.00 35.50 330 MET A CA 1
ATOM 2651 C C . MET A 1 330 ? 23.976 -77.621 18.661 1.00 35.50 330 MET A C 1
ATOM 2653 O O . MET A 1 330 ? 24.719 -78.583 18.796 1.00 35.50 330 MET A O 1
ATOM 2657 N N . GLN A 1 331 ? 24.244 -76.519 17.965 1.00 40.03 331 GLN A N 1
ATOM 2658 C CA . GLN A 1 331 ? 25.562 -75.921 17.853 1.00 40.03 331 GLN A CA 1
ATOM 2659 C C . GLN A 1 331 ? 26.560 -76.617 16.927 1.00 40.03 331 GLN A C 1
ATOM 2661 O O . GLN A 1 331 ? 27.101 -77.681 17.202 1.00 40.03 331 GLN A O 1
ATOM 2666 N N . ASP A 1 332 ? 26.857 -75.850 15.889 1.00 37.53 332 ASP A N 1
ATOM 2667 C CA . ASP A 1 332 ? 28.137 -75.769 15.217 1.00 37.53 332 ASP A CA 1
ATOM 2668 C C . ASP A 1 332 ? 28.215 -76.394 13.825 1.00 37.53 332 ASP A C 1
ATOM 2670 O O . ASP A 1 332 ? 27.980 -77.577 13.588 1.00 37.53 332 ASP A O 1
ATOM 2674 N N . PHE A 1 333 ? 28.643 -75.496 12.938 1.00 38.66 333 PHE A N 1
ATOM 2675 C CA . PHE A 1 333 ? 29.211 -75.701 11.622 1.00 38.66 333 PHE A CA 1
ATOM 2676 C C . PHE A 1 333 ? 28.203 -75.707 10.465 1.00 38.66 333 PHE A C 1
ATOM 2678 O O . PHE A 1 333 ? 27.732 -76.730 9.988 1.00 38.66 333 PHE A O 1
ATOM 2685 N N . GLU A 1 334 ? 27.938 -74.569 9.816 1.00 52.91 334 GLU A N 1
ATOM 2686 C CA . GLU A 1 334 ? 28.947 -73.562 9.412 1.00 52.91 334 GLU A CA 1
ATOM 2687 C C . GLU A 1 334 ? 30.130 -74.170 8.599 1.00 52.91 334 GLU A C 1
ATOM 2689 O O . GLU A 1 334 ? 30.896 -73.431 7.995 1.00 52.91 334 GLU A O 1
ATOM 2694 N N . ASP A 1 335 ? 30.156 -75.502 8.398 1.00 44.25 335 ASP A N 1
ATOM 2695 C CA . ASP A 1 335 ? 31.036 -76.252 7.481 1.00 44.25 335 ASP A CA 1
ATOM 2696 C C . ASP A 1 335 ? 30.336 -76.641 6.162 1.00 44.25 335 ASP A C 1
ATOM 2698 O O . ASP A 1 335 ? 30.925 -77.247 5.262 1.00 44.25 335 ASP A O 1
ATOM 2702 N N . LEU A 1 336 ? 29.076 -76.235 5.978 1.00 42.47 336 LEU A N 1
ATOM 2703 C CA . LEU A 1 336 ? 28.332 -76.470 4.735 1.00 42.47 336 LEU A CA 1
ATOM 2704 C C . LEU A 1 336 ? 28.769 -75.533 3.586 1.00 42.47 336 LEU A C 1
ATOM 2706 O O . LEU A 1 336 ? 28.454 -75.794 2.427 1.00 42.47 336 LEU A O 1
ATOM 2710 N N . ILE A 1 337 ? 29.536 -74.477 3.884 1.00 48.25 337 ILE A N 1
ATOM 2711 C CA . ILE A 1 337 ? 30.086 -73.535 2.888 1.00 48.25 337 ILE A CA 1
ATOM 2712 C C . ILE A 1 337 ? 31.489 -73.966 2.397 1.00 48.25 337 ILE A C 1
ATOM 2714 O O . ILE A 1 337 ? 31.974 -73.448 1.395 1.00 48.25 337 ILE A O 1
ATOM 2718 N N . ILE A 1 338 ? 32.108 -74.989 3.009 1.00 48.19 338 ILE A N 1
ATOM 2719 C CA . ILE A 1 338 ? 33.463 -75.471 2.657 1.00 48.19 338 ILE A CA 1
ATOM 2720 C C . ILE A 1 338 ? 33.477 -76.934 2.133 1.00 48.19 338 ILE A C 1
ATOM 2722 O O . ILE A 1 338 ? 34.460 -77.372 1.542 1.00 48.19 338 ILE A O 1
ATOM 2726 N N . SER A 1 339 ? 32.365 -77.680 2.199 1.00 43.41 339 SER A N 1
ATOM 2727 C CA . SER A 1 339 ? 32.315 -79.133 1.903 1.00 43.41 339 SER A CA 1
ATOM 2728 C C . SER A 1 339 ? 31.626 -79.534 0.574 1.00 43.41 339 SER A C 1
ATOM 2730 O O . SER A 1 339 ? 30.951 -80.559 0.463 1.00 43.41 339 SER A O 1
ATOM 2732 N N . LYS A 1 340 ? 31.803 -78.737 -0.486 1.00 39.41 340 LYS A N 1
ATOM 2733 C CA . LYS A 1 340 ? 31.550 -79.159 -1.886 1.00 39.41 340 LYS A CA 1
ATOM 2734 C C . LYS A 1 340 ? 32.752 -78.802 -2.772 1.00 39.41 340 LYS A C 1
ATOM 2736 O O . LYS A 1 340 ? 32.633 -78.039 -3.720 1.00 39.41 340 LYS A O 1
ATOM 2741 N N . SER A 1 341 ? 33.975 -79.172 -2.401 1.00 38.12 341 SER A N 1
ATOM 2742 C CA . SER A 1 341 ? 34.533 -80.514 -2.621 1.00 38.12 341 SER A CA 1
ATOM 2743 C C . SER A 1 341 ? 34.176 -81.094 -3.992 1.00 38.12 341 SER A C 1
ATOM 2745 O O . SER A 1 341 ? 33.166 -81.773 -4.173 1.00 38.12 341 SER A O 1
ATOM 2747 N N . ASN A 1 342 ? 35.043 -80.797 -4.956 1.00 39.41 342 ASN A N 1
ATOM 2748 C CA . ASN A 1 342 ? 35.934 -81.820 -5.492 1.00 39.41 342 ASN A CA 1
ATOM 2749 C C . ASN A 1 342 ? 35.258 -83.156 -5.798 1.00 39.41 342 ASN A C 1
ATOM 2751 O O . ASN A 1 342 ? 35.483 -84.173 -5.144 1.00 39.41 342 ASN A O 1
ATOM 2755 N N . ALA A 1 343 ? 34.532 -83.150 -6.905 1.00 39.28 343 ALA A N 1
ATOM 2756 C CA . ALA A 1 343 ? 34.748 -84.194 -7.881 1.00 39.28 343 ALA A CA 1
ATOM 2757 C C . ALA A 1 343 ? 35.580 -83.590 -9.020 1.00 39.28 343 ALA A C 1
ATOM 2759 O O . ALA A 1 343 ? 35.150 -82.636 -9.665 1.00 39.28 343 ALA A O 1
ATOM 2760 N N . VAL A 1 344 ? 36.724 -84.223 -9.279 1.00 36.78 344 VAL A N 1
ATOM 2761 C CA . VAL A 1 344 ? 37.478 -84.186 -10.541 1.00 36.78 344 VAL A CA 1
ATOM 2762 C C . VAL A 1 344 ? 38.611 -83.151 -10.634 1.00 36.78 344 VAL A C 1
ATOM 2764 O O . VAL A 1 344 ? 38.726 -82.372 -11.576 1.00 36.78 344 VAL A O 1
ATOM 2767 N N . GLU A 1 345 ? 39.563 -83.280 -9.706 1.00 43.66 345 GLU A N 1
ATOM 2768 C CA . GLU A 1 345 ? 40.973 -83.432 -10.095 1.00 43.66 345 GLU A CA 1
ATOM 2769 C C . GLU A 1 345 ? 41.150 -84.700 -10.957 1.00 43.66 345 GLU A C 1
ATOM 2771 O O . GLU A 1 345 ? 41.695 -85.709 -10.525 1.00 43.66 345 GLU A O 1
ATOM 2776 N N . GLU A 1 346 ? 40.701 -84.643 -12.206 1.00 48.50 346 GLU A N 1
ATOM 2777 C CA . GLU A 1 346 ? 41.322 -85.389 -13.297 1.00 48.50 346 GLU A CA 1
ATOM 2778 C C . GLU A 1 346 ? 41.545 -84.383 -14.428 1.00 48.50 346 GLU A C 1
ATOM 2780 O O . GLU A 1 346 ? 40.598 -83.800 -14.944 1.00 48.50 346 GLU A O 1
ATOM 2785 N N . TYR A 1 347 ? 42.822 -84.187 -14.778 1.00 37.41 347 TYR A N 1
ATOM 2786 C CA . TYR A 1 347 ? 43.367 -83.348 -15.861 1.00 37.41 347 TYR A CA 1
ATOM 2787 C C . TYR A 1 347 ? 43.925 -81.958 -15.535 1.00 37.41 347 TYR A C 1
ATOM 2789 O O . TYR A 1 347 ? 43.933 -81.057 -16.370 1.00 37.41 347 TYR A O 1
ATOM 2797 N N . LYS A 1 348 ? 44.610 -81.856 -14.391 1.00 43.28 348 LYS A N 1
ATOM 2798 C CA . LYS A 1 348 ? 45.718 -80.905 -14.187 1.00 43.28 348 LYS A CA 1
ATOM 2799 C C . LYS A 1 348 ? 47.095 -81.530 -14.498 1.00 43.28 348 LYS A C 1
ATOM 2801 O O . LYS A 1 348 ? 48.011 -81.454 -13.689 1.00 43.28 348 LYS A O 1
ATOM 2806 N N . ALA A 1 349 ? 47.242 -82.175 -15.660 1.00 39.38 349 ALA A N 1
ATOM 2807 C CA . ALA A 1 349 ? 48.535 -82.706 -16.125 1.00 39.38 349 ALA A CA 1
ATOM 2808 C C . ALA A 1 349 ? 48.685 -82.721 -17.665 1.00 39.38 349 ALA A C 1
ATOM 2810 O O . ALA A 1 349 ? 49.125 -83.707 -18.249 1.00 39.38 349 ALA A O 1
ATOM 2811 N N . TYR A 1 350 ? 48.321 -81.616 -18.325 1.00 38.03 350 TYR A N 1
ATOM 2812 C CA . TYR A 1 350 ? 48.924 -81.195 -19.605 1.00 38.03 350 TYR A CA 1
ATOM 2813 C C . TYR A 1 350 ? 49.055 -79.662 -19.636 1.00 38.03 350 TYR A C 1
ATOM 2815 O O . TYR A 1 350 ? 48.727 -78.970 -20.596 1.00 38.03 350 TYR A O 1
ATOM 2823 N N . GLU A 1 351 ? 49.498 -79.128 -18.500 1.00 48.09 351 GLU A N 1
ATOM 2824 C CA . GLU A 1 351 ? 50.268 -77.894 -18.449 1.00 48.09 351 GLU A CA 1
ATOM 2825 C C . GLU A 1 351 ? 51.579 -78.143 -19.227 1.00 48.09 351 GLU A C 1
ATOM 2827 O O . GLU A 1 351 ? 52.146 -79.232 -19.139 1.00 48.09 351 GLU A O 1
ATOM 2832 N N . LEU A 1 352 ? 52.083 -77.128 -19.930 1.00 44.22 352 LEU A N 1
ATOM 2833 C CA . LEU A 1 352 ? 53.489 -77.020 -20.357 1.00 44.22 352 LEU A CA 1
ATOM 2834 C C . LEU A 1 352 ? 53.949 -77.893 -21.538 1.00 44.22 352 LEU A C 1
ATOM 2836 O O . LEU A 1 352 ? 54.916 -78.646 -21.447 1.00 44.22 352 LEU A O 1
ATOM 2840 N N . SER A 1 353 ? 53.345 -77.673 -22.707 1.00 41.06 353 SER A N 1
ATOM 2841 C CA . SER A 1 353 ? 53.983 -77.989 -23.989 1.00 41.06 353 SER A CA 1
ATOM 2842 C C . SER A 1 353 ? 53.593 -76.956 -25.050 1.00 41.06 353 SER A C 1
ATOM 2844 O O . SER A 1 353 ? 52.529 -77.048 -25.655 1.00 41.06 353 SER A O 1
ATOM 2846 N N . LEU A 1 354 ? 54.503 -75.993 -25.250 1.00 37.50 354 LEU A N 1
ATOM 2847 C CA . LEU A 1 354 ? 54.762 -75.279 -26.508 1.00 37.50 354 LEU A CA 1
ATOM 2848 C C . LEU A 1 354 ? 53.674 -74.292 -26.985 1.00 37.50 354 LEU A C 1
ATOM 2850 O O . LEU A 1 354 ? 52.692 -74.689 -27.593 1.00 37.50 354 LEU A O 1
ATOM 2854 N N . LEU A 1 355 ? 53.779 -72.963 -26.889 1.00 45.03 355 LEU A N 1
ATOM 2855 C CA . LEU A 1 355 ? 54.921 -72.029 -26.853 1.00 45.03 355 LEU A CA 1
ATOM 2856 C C . LEU A 1 355 ? 56.031 -72.187 -27.924 1.00 45.03 355 LEU A C 1
ATOM 2858 O O . LEU A 1 355 ? 56.968 -71.403 -27.891 1.00 45.03 355 LEU A O 1
ATOM 2862 N N . ASP A 1 356 ? 55.871 -73.078 -28.916 1.00 45.81 356 ASP A N 1
ATOM 2863 C CA . ASP A 1 356 ? 56.786 -73.232 -30.081 1.00 45.81 356 ASP A CA 1
ATOM 2864 C C . ASP A 1 356 ? 56.114 -72.968 -31.443 1.00 45.81 356 ASP A C 1
ATOM 2866 O O . ASP A 1 356 ? 56.650 -73.299 -32.496 1.00 45.81 356 ASP A O 1
ATOM 2870 N N . LYS A 1 357 ? 54.934 -72.339 -31.479 1.00 43.59 357 LYS A N 1
ATOM 2871 C CA . LYS A 1 357 ? 54.304 -71.926 -32.753 1.00 43.59 357 LYS A CA 1
ATOM 2872 C C . LYS A 1 357 ? 54.106 -70.422 -32.873 1.00 43.59 357 LYS A C 1
ATOM 2874 O O . LYS A 1 357 ? 53.134 -69.947 -33.443 1.00 43.59 357 LYS A O 1
ATOM 2879 N N . TYR A 1 358 ? 55.094 -69.699 -32.350 1.00 48.03 358 TYR A N 1
ATOM 2880 C CA . TYR A 1 358 ? 55.326 -68.275 -32.583 1.00 48.03 358 TYR A CA 1
ATOM 2881 C C . TYR A 1 358 ? 56.450 -68.028 -33.622 1.00 48.03 358 TYR A C 1
ATOM 2883 O O . TYR A 1 358 ? 56.790 -66.879 -33.882 1.00 48.03 358 TYR A O 1
ATOM 2891 N N . GLU A 1 359 ? 57.019 -69.071 -34.256 1.00 49.75 359 GLU A N 1
ATOM 2892 C CA . GLU A 1 359 ? 58.140 -68.927 -35.214 1.00 49.75 359 GLU A CA 1
ATOM 2893 C C . GLU A 1 359 ? 57.893 -69.450 -36.650 1.00 49.75 359 GLU A C 1
ATOM 2895 O O . GLU A 1 359 ? 58.720 -69.192 -37.523 1.00 49.75 359 GLU A O 1
ATOM 2900 N N . GLU A 1 360 ? 56.749 -70.072 -36.975 1.00 47.88 360 GLU A N 1
ATOM 2901 C CA . GLU A 1 360 ? 56.502 -70.618 -38.334 1.00 47.88 360 GLU A CA 1
ATOM 2902 C C . GLU A 1 360 ? 55.727 -69.690 -39.299 1.00 47.88 360 GLU A C 1
ATOM 2904 O O . GLU A 1 360 ? 55.873 -69.824 -40.512 1.00 47.88 360 GLU A O 1
ATOM 2909 N N . GLU A 1 361 ? 54.998 -68.668 -38.832 1.00 49.53 361 GLU A N 1
ATOM 2910 C CA . GLU A 1 361 ? 54.315 -67.707 -39.734 1.00 49.53 361 GLU A CA 1
ATOM 2911 C C . GLU A 1 361 ? 55.225 -66.565 -40.240 1.00 49.53 361 GLU A C 1
ATOM 2913 O O . GLU A 1 361 ? 54.818 -65.727 -41.044 1.00 49.53 361 GLU A O 1
ATOM 2918 N N . ARG A 1 362 ? 56.513 -66.591 -39.865 1.00 53.75 362 ARG A N 1
ATOM 2919 C CA . ARG A 1 362 ? 57.581 -65.728 -40.406 1.00 53.75 362 ARG A CA 1
ATOM 2920 C C . ARG A 1 362 ? 58.036 -66.148 -41.819 1.00 53.75 362 ARG A C 1
ATOM 2922 O O . ARG A 1 362 ? 58.688 -65.364 -42.502 1.00 53.75 362 ARG A O 1
ATOM 2929 N N . ALA A 1 363 ? 57.658 -67.341 -42.291 1.00 49.03 363 ALA A N 1
ATOM 2930 C CA . ALA A 1 363 ? 58.121 -67.914 -43.561 1.00 49.03 363 ALA A CA 1
ATOM 2931 C C . ALA A 1 363 ? 57.256 -67.583 -44.801 1.00 49.03 363 ALA A C 1
ATOM 2933 O O . ALA A 1 363 ? 57.643 -67.925 -45.916 1.00 49.03 363 ALA A O 1
ATOM 2934 N N . HIS A 1 364 ? 56.122 -66.879 -44.666 1.00 45.84 364 HIS A N 1
ATOM 2935 C CA . HIS A 1 364 ? 55.276 -66.520 -45.822 1.00 45.84 364 HIS A CA 1
ATOM 2936 C C . HIS A 1 364 ? 55.700 -65.195 -46.510 1.00 45.84 364 HIS A C 1
ATOM 2938 O O . HIS A 1 364 ? 55.259 -64.892 -47.620 1.00 45.84 364 HIS A O 1
ATOM 2944 N N . ALA A 1 365 ? 56.607 -64.420 -45.905 1.00 49.03 365 ALA A N 1
ATOM 2945 C CA . ALA A 1 365 ? 57.057 -63.124 -46.428 1.00 49.03 365 ALA A CA 1
ATOM 2946 C C . ALA A 1 365 ? 58.241 -63.193 -47.426 1.00 49.03 365 ALA A C 1
ATOM 2948 O O . ALA A 1 365 ? 58.567 -62.184 -48.045 1.00 49.03 365 ALA A O 1
ATOM 2949 N N . GLU A 1 366 ? 58.877 -64.355 -47.636 1.00 48.81 366 GLU A N 1
ATOM 2950 C CA . GLU A 1 366 ? 60.119 -64.470 -48.434 1.00 48.81 366 GLU A CA 1
ATOM 2951 C C . GLU A 1 366 ? 59.952 -65.018 -49.866 1.00 48.81 366 GLU A C 1
ATOM 2953 O O . GLU A 1 366 ? 60.931 -65.120 -50.608 1.00 48.81 366 GLU A O 1
ATOM 2958 N N . THR A 1 367 ? 58.730 -65.323 -50.315 1.00 49.81 367 THR A N 1
ATOM 2959 C CA . THR A 1 367 ? 58.506 -65.973 -51.626 1.00 49.81 367 THR A CA 1
ATOM 2960 C C . THR A 1 367 ? 58.019 -65.037 -52.743 1.00 49.81 367 THR A C 1
ATOM 2962 O O . THR A 1 367 ? 57.966 -65.461 -53.891 1.00 49.81 367 THR A O 1
ATOM 2965 N N . MET A 1 368 ? 57.731 -63.754 -52.479 1.00 46.50 368 MET A N 1
ATOM 2966 C CA . MET A 1 368 ? 57.258 -62.809 -53.518 1.00 46.50 368 MET A CA 1
ATOM 2967 C C . MET A 1 368 ? 58.344 -61.908 -54.142 1.00 46.50 368 MET A C 1
ATOM 2969 O O . MET A 1 368 ? 58.060 -61.165 -55.077 1.00 46.50 368 MET A O 1
ATOM 2973 N N . THR A 1 369 ? 59.604 -61.996 -53.705 1.00 50.06 369 THR A N 1
ATOM 2974 C CA . THR A 1 369 ? 60.654 -61.019 -54.082 1.00 50.06 369 THR A CA 1
ATOM 2975 C C . THR A 1 369 ? 61.690 -61.543 -55.097 1.00 50.06 369 THR A C 1
ATOM 2977 O O . THR A 1 369 ? 62.706 -60.888 -55.316 1.00 50.06 369 THR A O 1
ATOM 2980 N N . LYS A 1 370 ? 61.484 -62.707 -55.739 1.00 48.25 370 LYS A N 1
ATOM 2981 C CA . LYS A 1 370 ? 62.513 -63.360 -56.591 1.00 48.25 370 LYS A CA 1
ATOM 2982 C C . LYS A 1 370 ? 62.206 -63.541 -58.087 1.00 48.25 370 LYS A C 1
ATOM 2984 O O . LYS A 1 370 ? 63.095 -64.001 -58.795 1.00 48.25 370 LYS A O 1
ATOM 2989 N N . GLU A 1 371 ? 61.053 -63.124 -58.616 1.00 48.72 371 GLU A N 1
ATOM 2990 C CA . GLU A 1 371 ? 60.690 -63.419 -60.025 1.00 48.72 371 GLU A CA 1
ATOM 2991 C C . GLU A 1 371 ? 60.705 -62.228 -61.010 1.00 48.72 371 GLU A C 1
ATOM 2993 O O . GLU A 1 371 ? 60.353 -62.395 -62.173 1.00 48.72 371 GLU A O 1
ATOM 2998 N N . LEU A 1 372 ? 61.169 -61.031 -60.622 1.00 43.53 372 LEU A N 1
ATOM 2999 C CA . LEU A 1 372 ? 61.007 -59.816 -61.450 1.00 43.53 372 LEU A CA 1
ATOM 3000 C C . LEU A 1 372 ? 62.263 -59.259 -62.161 1.00 43.53 372 LEU A C 1
ATOM 3002 O O . LEU A 1 372 ? 62.188 -58.166 -62.712 1.00 43.53 372 LEU A O 1
ATOM 3006 N N . PHE A 1 373 ? 63.408 -59.963 -62.209 1.00 46.94 373 PHE A N 1
ATOM 3007 C CA . PHE A 1 373 ? 64.681 -59.323 -62.620 1.00 46.94 373 PHE A CA 1
ATOM 3008 C C . PHE A 1 373 ? 65.588 -60.027 -63.652 1.00 46.94 373 PHE A C 1
ATOM 3010 O O . PHE A 1 373 ? 66.786 -59.752 -63.667 1.00 46.94 373 PHE A O 1
ATOM 3017 N N . THR A 1 374 ? 65.105 -60.896 -64.552 1.00 44.84 374 THR A N 1
ATOM 3018 C CA . THR A 1 374 ? 66.058 -61.674 -65.394 1.00 44.84 374 THR A CA 1
ATOM 3019 C C . THR A 1 374 ? 65.748 -61.873 -66.882 1.00 44.84 374 THR A C 1
ATOM 3021 O O . THR A 1 374 ? 66.246 -62.838 -67.454 1.00 44.84 374 THR A O 1
ATOM 3024 N N . SER A 1 375 ? 65.030 -60.964 -67.564 1.00 44.34 375 SER A N 1
ATOM 3025 C CA . SER A 1 375 ? 64.643 -61.234 -68.971 1.00 44.34 375 SER A CA 1
ATOM 3026 C C . SER A 1 375 ? 64.642 -60.065 -69.976 1.00 44.34 375 SER A C 1
ATOM 3028 O O . SER A 1 375 ? 63.831 -60.096 -70.897 1.00 44.34 375 SER A O 1
ATOM 3030 N N . LEU A 1 376 ? 65.501 -59.034 -69.879 1.00 41.94 376 LEU A N 1
ATOM 3031 C CA . LEU A 1 376 ? 65.438 -57.924 -70.865 1.00 41.94 376 LEU A CA 1
ATOM 3032 C C . LEU A 1 376 ? 66.755 -57.166 -71.142 1.00 41.94 376 LEU A C 1
ATOM 3034 O O . LEU A 1 376 ? 66.774 -55.939 -71.180 1.00 41.94 376 LEU A O 1
ATOM 3038 N N . ALA A 1 377 ? 67.870 -57.882 -71.347 1.00 44.66 377 ALA A N 1
ATOM 3039 C CA . ALA A 1 377 ? 69.192 -57.258 -71.529 1.00 44.66 377 ALA A CA 1
ATOM 3040 C C . ALA A 1 377 ? 70.052 -57.751 -72.711 1.00 44.66 377 ALA A C 1
ATOM 3042 O O . ALA A 1 377 ? 71.232 -57.411 -72.762 1.00 44.66 377 ALA A O 1
ATOM 3043 N N . GLN A 1 378 ? 69.544 -58.510 -73.682 1.00 41.97 378 GLN A N 1
ATOM 3044 C CA . GLN A 1 378 ? 70.379 -58.920 -74.821 1.00 41.97 378 GLN A CA 1
ATOM 3045 C C . GLN A 1 378 ? 69.587 -58.927 -76.121 1.00 41.97 378 GLN A C 1
ATOM 3047 O O . GLN A 1 378 ? 68.685 -59.743 -76.255 1.00 41.97 378 GLN A O 1
ATOM 3052 N N . VAL A 1 379 ? 69.947 -58.003 -77.024 1.00 45.00 379 VAL A N 1
ATOM 3053 C CA . VAL A 1 379 ? 70.006 -58.110 -78.502 1.00 45.00 379 VAL A CA 1
ATOM 3054 C C . VAL A 1 379 ? 70.164 -56.673 -79.050 1.00 45.00 379 VAL A C 1
ATOM 3056 O O . VAL A 1 379 ? 69.235 -55.878 -79.025 1.00 45.00 379 VAL A O 1
ATOM 3059 N N . GLU A 1 380 ? 71.412 -56.209 -79.210 1.00 40.38 380 GLU A N 1
ATOM 3060 C CA . GLU A 1 380 ? 72.057 -55.955 -80.526 1.00 40.38 380 GLU A CA 1
ATOM 3061 C C . GLU A 1 380 ? 71.896 -54.480 -80.957 1.00 40.38 380 GLU A C 1
ATOM 3063 O O . GLU A 1 380 ? 70.812 -54.034 -81.292 1.00 40.38 380 GLU A O 1
ATOM 3068 N N . LYS A 1 381 ? 72.895 -53.586 -80.957 1.00 51.34 381 LYS A N 1
ATOM 3069 C CA . LYS A 1 381 ? 74.345 -53.715 -81.177 1.00 51.34 381 LYS A CA 1
ATOM 3070 C C . LYS A 1 381 ? 74.666 -54.595 -82.386 1.00 51.34 381 LYS A C 1
ATOM 3072 O O . LYS A 1 381 ? 75.115 -55.707 -82.165 1.00 51.34 381 LYS A O 1
ATOM 3077 N N . LEU A 1 382 ? 74.460 -54.087 -83.611 1.00 43.78 382 LEU A N 1
ATOM 3078 C CA . LEU A 1 382 ? 75.262 -54.364 -84.827 1.00 43.78 382 LEU A CA 1
ATOM 3079 C C . LEU A 1 382 ? 74.639 -53.724 -86.093 1.00 43.78 382 LEU A C 1
ATOM 3081 O O . LEU A 1 382 ? 74.181 -54.424 -86.987 1.00 43.78 382 LEU A O 1
ATOM 3085 N N . GLN A 1 383 ? 74.642 -52.393 -86.224 1.00 40.88 383 GLN A N 1
ATOM 3086 C CA . GLN A 1 383 ? 74.444 -51.787 -87.555 1.00 40.88 383 GLN A CA 1
ATOM 3087 C C . GLN A 1 383 ? 75.080 -50.400 -87.655 1.00 40.88 383 GLN A C 1
ATOM 3089 O O . GLN A 1 383 ? 74.433 -49.373 -87.832 1.00 40.88 383 GLN A O 1
ATOM 3094 N N . LYS A 1 384 ? 76.397 -50.406 -87.463 1.00 45.84 384 LYS A N 1
ATOM 3095 C CA . LYS A 1 384 ? 77.301 -49.284 -87.681 1.00 45.84 384 LYS A CA 1
ATOM 3096 C C . LYS A 1 384 ? 78.129 -49.579 -88.941 1.00 45.84 384 LYS A C 1
ATOM 3098 O O . LYS A 1 384 ? 78.674 -50.672 -89.046 1.00 45.84 384 LYS A O 1
ATOM 3103 N N . ASP A 1 385 ? 78.253 -48.565 -89.794 1.00 41.03 385 ASP A N 1
ATOM 3104 C CA . ASP A 1 385 ? 79.442 -48.223 -90.595 1.00 41.03 385 ASP A CA 1
ATOM 3105 C C . ASP A 1 385 ? 79.745 -48.998 -91.904 1.00 41.03 385 ASP A C 1
ATOM 3107 O O . ASP A 1 385 ? 80.375 -50.052 -91.867 1.00 41.03 385 ASP A O 1
ATOM 3111 N N . LEU A 1 386 ? 79.444 -48.404 -93.083 1.00 44.28 386 LEU A N 1
ATOM 3112 C CA . LEU A 1 386 ? 80.167 -48.733 -94.338 1.00 44.28 386 LEU A CA 1
ATOM 3113 C C . LEU A 1 386 ? 80.232 -47.670 -95.482 1.00 44.28 386 LEU A C 1
ATOM 3115 O O . LEU A 1 386 ? 80.645 -48.035 -96.575 1.00 44.28 386 LEU A O 1
ATOM 3119 N N . GLU A 1 387 ? 79.909 -46.376 -95.329 1.00 43.69 387 GLU A N 1
ATOM 3120 C CA . GLU A 1 387 ? 79.922 -45.442 -96.498 1.00 43.69 387 GLU A CA 1
ATOM 3121 C C . GLU A 1 387 ? 80.542 -44.054 -96.217 1.00 43.69 387 GLU A C 1
ATOM 3123 O O . GLU A 1 387 ? 79.912 -43.017 -96.398 1.00 43.69 387 GLU A O 1
ATOM 3128 N N . VAL A 1 388 ? 81.800 -44.005 -95.757 1.00 55.12 388 VAL A N 1
ATOM 3129 C CA . VAL A 1 388 ? 82.458 -42.743 -95.324 1.00 55.12 388 VAL A CA 1
ATOM 3130 C C . VAL A 1 388 ? 83.442 -42.145 -96.354 1.00 55.12 388 VAL A C 1
ATOM 3132 O O . VAL A 1 388 ? 83.906 -41.022 -96.184 1.00 55.12 388 VAL A O 1
ATOM 3135 N N . SER A 1 389 ? 83.761 -42.809 -97.469 1.00 46.41 389 SER A N 1
ATOM 3136 C CA . SER A 1 389 ? 84.872 -42.336 -98.323 1.00 46.41 389 SER A CA 1
ATOM 3137 C C . SER A 1 389 ? 84.513 -41.248 -99.353 1.00 46.41 389 SER A C 1
ATOM 3139 O O . SER A 1 389 ? 85.372 -40.425 -99.666 1.00 46.41 389 SER A O 1
ATOM 3141 N N . ASP A 1 390 ? 83.274 -41.179 -99.853 1.00 50.00 390 ASP A N 1
ATOM 3142 C CA . ASP A 1 390 ? 82.878 -40.185 -100.876 1.00 50.00 390 ASP A CA 1
ATOM 3143 C C . ASP A 1 390 ? 82.334 -38.867 -100.283 1.00 50.00 390 ASP A C 1
ATOM 3145 O O . ASP A 1 390 ? 82.188 -37.861 -100.982 1.00 50.00 390 ASP A O 1
ATOM 3149 N N . GLN A 1 391 ? 82.131 -38.822 -98.961 1.00 53.66 391 GLN A N 1
ATOM 3150 C CA . GLN A 1 391 ? 81.632 -37.651 -98.225 1.00 53.66 391 GLN A CA 1
ATOM 3151 C C . GLN A 1 391 ? 82.650 -36.498 -98.119 1.00 53.66 391 GLN A C 1
ATOM 3153 O O . GLN A 1 391 ? 82.258 -35.349 -97.929 1.00 53.66 391 GLN A O 1
ATOM 3158 N N . LEU A 1 392 ? 83.952 -36.745 -98.300 1.00 55.00 392 LEU A N 1
ATOM 3159 C CA . LEU A 1 392 ? 84.993 -35.728 -98.075 1.00 55.00 392 LEU A CA 1
ATOM 3160 C C . LEU A 1 392 ? 85.038 -34.610 -99.135 1.00 55.00 392 LEU A C 1
ATOM 3162 O O . LEU A 1 392 ? 85.487 -33.508 -98.829 1.00 55.00 392 LEU A O 1
ATOM 3166 N N . LYS A 1 393 ? 84.544 -34.844 -100.360 1.00 55.34 393 LYS A N 1
ATOM 3167 C CA . LYS A 1 393 ? 84.486 -33.802 -101.410 1.00 55.34 393 LYS A CA 1
ATOM 3168 C C . LYS A 1 393 ? 83.202 -32.967 -101.375 1.00 55.34 393 LYS A C 1
ATOM 3170 O O . LYS A 1 393 ? 83.255 -31.789 -101.716 1.00 55.34 393 LYS A O 1
ATOM 3175 N N . LEU A 1 394 ? 82.088 -33.538 -100.912 1.00 57.22 394 LEU A N 1
ATOM 3176 C CA . LEU A 1 394 ? 80.875 -32.788 -100.551 1.00 57.22 394 LEU A CA 1
ATOM 3177 C C . LEU A 1 394 ? 81.106 -31.945 -99.287 1.00 57.22 394 LEU A C 1
ATOM 3179 O O . LEU A 1 394 ? 80.699 -30.789 -99.244 1.00 57.22 394 LEU A O 1
ATOM 3183 N N . SER A 1 395 ? 81.890 -32.459 -98.333 1.00 57.47 395 SER A N 1
ATOM 3184 C CA . SER A 1 395 ? 82.192 -31.782 -97.067 1.00 57.47 395 SER A CA 1
ATOM 3185 C C . SER A 1 395 ? 82.939 -30.448 -97.206 1.00 57.47 395 SER A C 1
ATOM 3187 O O . SER A 1 395 ? 82.894 -29.656 -96.268 1.00 57.47 395 SER A O 1
ATOM 3189 N N . LEU A 1 396 ? 83.636 -30.183 -98.321 1.00 58.03 396 LEU A N 1
ATOM 3190 C CA . LEU A 1 396 ? 84.364 -28.920 -98.505 1.00 58.03 396 LEU A CA 1
ATOM 3191 C C . LEU A 1 396 ? 83.461 -27.795 -99.042 1.00 58.03 396 LEU A C 1
ATOM 3193 O O . LEU A 1 396 ? 83.579 -26.662 -98.591 1.00 58.03 396 LEU A O 1
ATOM 3197 N N . ARG A 1 397 ? 82.524 -28.116 -99.947 1.00 61.53 397 ARG A N 1
ATOM 3198 C CA . ARG A 1 397 ? 81.484 -27.169 -100.394 1.00 61.53 397 ARG A CA 1
ATOM 3199 C C . ARG A 1 397 ? 80.450 -26.920 -99.303 1.00 61.53 397 ARG A C 1
ATOM 3201 O O . ARG A 1 397 ? 80.118 -25.770 -99.044 1.00 61.53 397 ARG A O 1
ATOM 3208 N N . ASP A 1 398 ? 80.051 -27.975 -98.593 1.00 64.44 398 ASP A N 1
ATOM 3209 C CA . ASP A 1 398 ? 79.215 -27.834 -97.403 1.00 64.44 398 ASP A CA 1
ATOM 3210 C C . ASP A 1 398 ? 79.886 -26.950 -96.350 1.00 64.44 398 ASP A C 1
ATOM 3212 O O . ASP A 1 398 ? 79.180 -26.229 -95.663 1.00 64.44 398 ASP A O 1
ATOM 3216 N N . ALA A 1 399 ? 81.220 -26.963 -96.213 1.00 68.38 399 ALA A N 1
ATOM 3217 C CA . ALA A 1 399 ? 81.924 -26.117 -95.248 1.00 68.38 399 ALA A CA 1
ATOM 3218 C C . ALA A 1 399 ? 81.873 -24.621 -95.606 1.00 68.38 399 ALA A C 1
ATOM 3220 O O . ALA A 1 399 ? 81.719 -23.798 -94.704 1.00 68.38 399 ALA A O 1
ATOM 3221 N N . GLU A 1 400 ? 81.959 -24.258 -96.888 1.00 72.06 400 GLU A N 1
ATOM 3222 C CA . GLU A 1 400 ? 81.842 -22.862 -97.339 1.00 72.06 400 GLU A CA 1
ATOM 3223 C C . GLU A 1 400 ? 80.409 -22.333 -97.167 1.00 72.06 400 GLU A C 1
ATOM 3225 O O . GLU A 1 400 ? 80.216 -21.257 -96.592 1.00 72.06 400 GLU A O 1
ATOM 3230 N N . ASP A 1 401 ? 79.400 -23.128 -97.535 1.00 73.06 401 ASP A N 1
ATOM 3231 C CA . ASP A 1 401 ? 77.991 -22.794 -97.287 1.00 73.06 401 ASP A CA 1
ATOM 3232 C C . ASP A 1 401 ? 77.674 -22.762 -95.776 1.00 73.06 401 ASP A C 1
ATOM 3234 O O . ASP A 1 401 ? 76.911 -21.907 -95.310 1.00 73.06 401 ASP A O 1
ATOM 3238 N N . LYS A 1 402 ? 78.337 -23.604 -94.964 1.00 75.38 402 LYS A N 1
ATOM 3239 C CA . LYS A 1 402 ? 78.254 -23.544 -93.492 1.00 75.38 402 LYS A CA 1
ATOM 3240 C C . LYS A 1 402 ? 78.827 -22.257 -92.934 1.00 75.38 402 LYS A C 1
ATOM 3242 O O . LYS A 1 402 ? 78.270 -21.745 -91.975 1.00 75.38 402 LYS A O 1
ATOM 3247 N N . ILE A 1 403 ? 79.917 -21.728 -93.488 1.00 75.00 403 ILE A N 1
ATOM 3248 C CA . ILE A 1 403 ? 80.518 -20.475 -93.007 1.00 75.00 403 ILE A CA 1
ATOM 3249 C C . ILE A 1 403 ? 79.580 -19.292 -93.278 1.00 75.00 403 ILE A C 1
ATOM 3251 O O . ILE A 1 403 ? 79.402 -18.440 -92.406 1.00 75.00 403 ILE A O 1
ATOM 3255 N N . ILE A 1 404 ? 78.922 -19.257 -94.441 1.00 73.75 404 ILE A N 1
ATOM 3256 C CA . ILE A 1 404 ? 77.928 -18.220 -94.760 1.00 73.75 404 ILE A CA 1
ATOM 3257 C C . ILE A 1 404 ? 76.702 -18.348 -93.845 1.00 73.75 404 ILE A C 1
ATOM 3259 O O . ILE A 1 404 ? 76.266 -17.353 -93.260 1.00 73.75 404 ILE A O 1
ATOM 3263 N N . SER A 1 405 ? 76.188 -19.567 -93.656 1.00 75.62 405 SER A N 1
ATOM 3264 C CA . SER A 1 405 ? 75.073 -19.838 -92.741 1.00 75.62 405 SER A CA 1
ATOM 3265 C C . SER A 1 405 ? 75.421 -19.513 -91.282 1.00 75.62 405 SER A C 1
ATOM 3267 O O . SER A 1 405 ? 74.602 -18.925 -90.580 1.00 75.62 405 SER A O 1
ATOM 3269 N N . LEU A 1 406 ? 76.645 -19.809 -90.835 1.00 78.50 406 LEU A N 1
ATOM 3270 C CA . LEU A 1 406 ? 77.126 -19.479 -89.493 1.00 78.50 406 LEU A CA 1
ATOM 3271 C C . LEU A 1 406 ? 77.239 -17.969 -89.287 1.00 78.50 406 LEU A C 1
ATOM 3273 O O . LEU A 1 406 ? 76.845 -17.490 -88.232 1.00 78.50 406 LEU A O 1
ATOM 3277 N N . ASN A 1 407 ? 77.696 -17.202 -90.280 1.00 77.56 407 ASN A N 1
ATOM 3278 C CA . ASN A 1 407 ? 77.740 -15.740 -90.173 1.00 77.56 407 ASN A CA 1
ATOM 3279 C C . ASN A 1 407 ? 76.338 -15.110 -90.124 1.00 77.56 407 ASN A C 1
ATOM 3281 O O . ASN A 1 407 ? 76.118 -14.173 -89.358 1.00 77.56 407 ASN A O 1
ATOM 3285 N N . GLN A 1 408 ? 75.374 -15.632 -90.889 1.00 78.00 408 GLN A N 1
ATOM 3286 C CA . GLN A 1 408 ? 73.974 -15.196 -90.793 1.00 78.00 408 GLN A CA 1
ATOM 3287 C C . GLN A 1 408 ? 73.350 -15.578 -89.443 1.00 78.00 408 GLN A C 1
ATOM 3289 O O . GLN A 1 408 ? 72.654 -14.764 -88.836 1.00 78.00 408 GLN A O 1
ATOM 3294 N N . ALA A 1 409 ? 73.639 -16.781 -88.939 1.00 78.75 409 ALA A N 1
ATOM 3295 C CA . ALA A 1 409 ? 73.207 -17.223 -87.615 1.00 78.75 409 ALA A CA 1
ATOM 3296 C C . ALA A 1 409 ? 73.824 -16.372 -86.495 1.00 78.75 409 ALA A C 1
ATOM 3298 O O . ALA A 1 409 ? 73.148 -16.072 -85.517 1.00 78.75 409 ALA A O 1
ATOM 3299 N N . LEU A 1 410 ? 75.074 -15.931 -86.656 1.00 80.25 410 LEU A N 1
ATOM 3300 C CA . LEU A 1 410 ? 75.761 -15.080 -85.689 1.00 80.25 410 LEU A CA 1
ATOM 3301 C C . LEU A 1 410 ? 75.169 -13.664 -85.665 1.00 80.25 410 LEU A C 1
ATOM 3303 O O . LEU A 1 410 ? 74.927 -13.134 -84.588 1.00 80.25 410 LEU A O 1
ATOM 3307 N N . GLN A 1 411 ? 74.822 -13.090 -86.824 1.00 79.50 411 GLN A N 1
ATOM 3308 C CA . GLN A 1 411 ? 74.083 -11.819 -86.879 1.00 79.50 411 GLN A CA 1
ATOM 3309 C C . GLN A 1 411 ? 72.678 -11.917 -86.267 1.00 79.50 411 GLN A C 1
ATOM 3311 O O . GLN A 1 411 ? 72.231 -10.984 -85.600 1.00 79.50 411 GLN A O 1
ATOM 3316 N N . LEU A 1 412 ? 71.975 -13.034 -86.477 1.00 80.94 412 LEU A N 1
ATOM 3317 C CA . LEU A 1 412 ? 70.691 -13.295 -85.822 1.00 80.94 412 LEU A CA 1
ATOM 3318 C C . LEU A 1 412 ? 70.860 -13.400 -84.303 1.00 80.94 412 LEU A C 1
ATOM 3320 O O . LEU A 1 412 ? 70.149 -12.714 -83.578 1.00 80.94 412 LEU A O 1
ATOM 3324 N N . GLN A 1 413 ? 71.860 -14.146 -83.825 1.00 82.06 413 GLN A N 1
ATOM 3325 C CA . GLN A 1 413 ? 72.164 -14.240 -82.397 1.00 82.06 413 GLN A CA 1
ATOM 3326 C C . GLN A 1 413 ? 72.554 -12.893 -81.785 1.00 82.06 413 GLN A C 1
ATOM 3328 O O . GLN A 1 413 ? 72.133 -12.598 -80.674 1.00 82.06 413 GLN A O 1
ATOM 3333 N N . GLU A 1 414 ? 73.316 -12.049 -82.482 1.00 82.81 414 GLU A N 1
ATOM 3334 C CA . GLU A 1 414 ? 73.637 -10.699 -82.003 1.00 82.81 414 GLU A CA 1
ATOM 3335 C C . GLU A 1 414 ? 72.388 -9.816 -81.877 1.00 82.81 414 GLU A C 1
ATOM 3337 O O . GLU A 1 414 ? 72.273 -9.037 -80.926 1.00 82.81 414 GLU A O 1
ATOM 3342 N N . ASN A 1 415 ? 71.438 -9.941 -82.807 1.00 81.38 415 ASN A N 1
ATOM 3343 C CA . ASN A 1 415 ? 70.163 -9.231 -82.733 1.00 81.38 415 ASN A CA 1
ATOM 3344 C C . ASN A 1 415 ? 69.272 -9.775 -81.610 1.00 81.38 415 ASN A C 1
ATOM 3346 O O . ASN A 1 415 ? 68.705 -8.985 -80.857 1.00 81.38 415 ASN A O 1
ATOM 3350 N N . ASP A 1 416 ? 69.206 -11.094 -81.437 1.00 85.75 416 ASP A N 1
ATOM 3351 C CA . ASP A 1 416 ? 68.481 -11.726 -80.332 1.00 85.75 416 ASP A CA 1
ATOM 3352 C C . ASP A 1 416 ? 69.072 -11.316 -78.980 1.00 85.75 416 ASP A C 1
ATOM 3354 O O . ASP A 1 416 ? 68.339 -11.005 -78.045 1.00 85.75 416 ASP A O 1
ATOM 3358 N N . LEU A 1 417 ? 70.399 -11.217 -78.884 1.00 83.25 417 LEU A N 1
ATOM 3359 C CA . LEU A 1 417 ? 71.089 -10.801 -77.667 1.00 83.25 417 LEU A CA 1
ATOM 3360 C C . LEU A 1 417 ? 70.848 -9.315 -77.361 1.00 83.25 417 LEU A C 1
ATOM 3362 O O . LEU A 1 417 ? 70.652 -8.952 -76.203 1.00 83.25 417 LEU A O 1
ATOM 3366 N N . LYS A 1 418 ? 70.769 -8.450 -78.382 1.00 84.69 418 LYS A N 1
ATOM 3367 C CA . LYS A 1 418 ? 70.336 -7.048 -78.218 1.00 84.69 418 LYS A CA 1
ATOM 3368 C C . LYS A 1 418 ? 68.883 -6.935 -77.761 1.00 84.69 418 LYS A C 1
ATOM 3370 O O . LYS A 1 418 ? 68.591 -6.129 -76.874 1.00 84.69 418 LYS A O 1
ATOM 3375 N N . ASN A 1 419 ? 67.985 -7.735 -78.330 1.00 84.44 419 ASN A N 1
ATOM 3376 C CA . ASN A 1 419 ? 66.587 -7.777 -77.909 1.00 84.44 419 ASN A CA 1
ATOM 3377 C C . ASN A 1 419 ? 66.473 -8.255 -76.457 1.00 84.44 419 ASN A C 1
ATOM 3379 O O . ASN A 1 419 ? 65.798 -7.608 -75.663 1.00 84.44 419 ASN A O 1
ATOM 3383 N N . LEU A 1 420 ? 67.224 -9.293 -76.077 1.00 86.25 420 LEU A N 1
ATOM 3384 C CA . LEU A 1 420 ? 67.260 -9.821 -74.714 1.00 86.25 420 LEU A CA 1
ATOM 3385 C C . LEU A 1 420 ? 67.821 -8.805 -73.707 1.00 86.25 420 LEU A C 1
ATOM 3387 O O . LEU A 1 420 ? 67.295 -8.676 -72.606 1.00 86.25 420 LEU A O 1
ATOM 3391 N N . ILE A 1 421 ? 68.859 -8.045 -74.078 1.00 85.50 421 ILE A N 1
ATOM 3392 C CA . ILE A 1 421 ? 69.379 -6.949 -73.241 1.00 85.50 421 ILE A CA 1
ATOM 3393 C C . ILE A 1 421 ? 68.303 -5.878 -73.035 1.00 85.50 421 ILE A C 1
ATOM 3395 O O . ILE A 1 421 ? 68.127 -5.395 -71.918 1.00 85.50 421 ILE A O 1
ATOM 3399 N N . THR A 1 422 ? 67.570 -5.530 -74.092 1.00 84.75 422 THR A N 1
ATOM 3400 C CA . THR A 1 422 ? 66.501 -4.523 -74.030 1.00 84.75 422 THR A CA 1
ATOM 3401 C C . THR A 1 422 ? 65.335 -5.015 -73.168 1.00 84.75 422 THR A C 1
ATOM 3403 O O . THR A 1 422 ? 64.823 -4.280 -72.327 1.00 84.75 422 THR A O 1
ATOM 3406 N N . GLU A 1 423 ? 64.950 -6.283 -73.308 1.00 86.12 423 GLU A N 1
ATOM 3407 C CA . GLU A 1 423 ? 63.919 -6.921 -72.488 1.00 86.12 423 GLU A CA 1
ATOM 3408 C C . GLU A 1 423 ? 64.333 -6.988 -71.013 1.00 86.12 423 GLU A C 1
ATOM 3410 O O . GLU A 1 423 ? 63.546 -6.637 -70.134 1.00 86.12 423 GLU A O 1
ATOM 3415 N N . HIS A 1 424 ? 65.593 -7.325 -70.729 1.00 85.12 424 HIS A N 1
ATOM 3416 C CA . HIS A 1 424 ? 66.116 -7.328 -69.366 1.00 85.12 424 HIS A CA 1
ATOM 3417 C C . HIS A 1 424 ? 66.137 -5.922 -68.746 1.00 85.12 424 HIS A C 1
ATOM 3419 O O . HIS A 1 424 ? 65.770 -5.759 -67.584 1.00 85.12 424 HIS A O 1
ATOM 3425 N N . GLN A 1 425 ? 66.500 -4.891 -69.514 1.00 83.56 425 GLN A N 1
ATOM 3426 C CA . GLN A 1 425 ? 66.441 -3.496 -69.059 1.00 83.56 425 GLN A CA 1
ATOM 3427 C C . GLN A 1 425 ? 65.007 -3.053 -68.743 1.00 83.56 425 GLN A C 1
ATOM 3429 O O . GLN A 1 425 ? 64.776 -2.437 -67.702 1.00 83.56 425 GLN A O 1
ATOM 3434 N N . ASN A 1 426 ? 64.036 -3.431 -69.576 1.00 85.75 426 ASN A N 1
ATOM 3435 C CA . ASN A 1 426 ? 62.621 -3.173 -69.305 1.00 85.75 426 ASN A CA 1
ATOM 3436 C C . ASN A 1 426 ? 62.140 -3.912 -68.047 1.00 85.75 426 ASN A C 1
ATOM 3438 O O . ASN A 1 426 ? 61.371 -3.365 -67.261 1.00 85.75 426 ASN A O 1
ATOM 3442 N N . GLN A 1 427 ? 62.622 -5.135 -67.818 1.00 82.75 427 GLN A N 1
ATOM 3443 C CA . GLN A 1 427 ? 62.282 -5.918 -66.631 1.00 82.75 427 GLN A CA 1
ATOM 3444 C C . GLN A 1 427 ? 62.881 -5.322 -65.348 1.00 82.75 427 GLN A C 1
ATOM 3446 O O . GLN A 1 427 ? 62.237 -5.354 -64.299 1.00 82.75 427 GLN A O 1
ATOM 3451 N N . ILE A 1 428 ? 64.082 -4.737 -65.422 1.00 84.38 428 ILE A N 1
ATOM 3452 C CA . ILE A 1 428 ? 64.676 -3.974 -64.315 1.00 84.38 428 ILE A CA 1
ATOM 3453 C C . ILE A 1 428 ? 63.821 -2.741 -64.001 1.00 84.38 428 ILE A C 1
ATOM 3455 O O . ILE A 1 428 ? 63.461 -2.554 -62.840 1.00 84.38 428 ILE A O 1
ATOM 3459 N N . ALA A 1 429 ? 63.442 -1.955 -65.015 1.00 83.19 429 ALA A N 1
ATOM 3460 C CA . ALA A 1 429 ? 62.606 -0.766 -64.830 1.00 83.19 429 ALA A CA 1
ATOM 3461 C C . ALA A 1 429 ? 61.238 -1.113 -64.213 1.00 83.19 429 ALA A C 1
ATOM 3463 O O . ALA A 1 429 ? 60.822 -0.495 -63.235 1.00 83.19 429 ALA A O 1
ATOM 3464 N N . LEU A 1 430 ? 60.582 -2.168 -64.710 1.00 86.75 430 LEU A N 1
ATOM 3465 C CA . LEU A 1 430 ? 59.312 -2.650 -64.165 1.00 86.75 430 LEU A CA 1
ATOM 3466 C C . LEU A 1 430 ? 59.445 -3.116 -62.706 1.00 86.75 430 LEU A C 1
ATOM 3468 O O . LEU A 1 430 ? 58.576 -2.843 -61.882 1.00 86.75 430 LEU A O 1
ATOM 3472 N N . ASN A 1 431 ? 60.536 -3.806 -62.363 1.00 82.25 431 ASN A N 1
ATOM 3473 C CA . ASN A 1 431 ? 60.792 -4.230 -60.986 1.00 82.25 431 ASN A CA 1
ATOM 3474 C C . ASN A 1 431 ? 61.058 -3.042 -60.050 1.00 82.25 431 ASN A C 1
ATOM 3476 O O . ASN A 1 431 ? 60.662 -3.087 -58.884 1.00 82.25 431 ASN A O 1
ATOM 3480 N N . GLU A 1 432 ? 61.704 -1.978 -60.532 1.00 84.81 432 GLU A N 1
ATOM 3481 C CA . GLU A 1 432 ? 61.874 -0.738 -59.770 1.00 84.81 432 GLU A CA 1
ATOM 3482 C C . GLU A 1 432 ? 60.543 -0.017 -59.541 1.00 84.81 432 GLU A C 1
ATOM 3484 O O . GLU A 1 432 ? 60.270 0.390 -58.410 1.00 84.81 432 GLU A O 1
ATOM 3489 N N . GLU A 1 433 ? 59.679 0.068 -60.555 1.00 85.44 433 GLU A N 1
ATOM 3490 C CA . GLU A 1 433 ? 58.327 0.622 -60.412 1.00 85.44 433 GLU A CA 1
ATOM 3491 C C . GLU A 1 433 ? 57.474 -0.200 -59.438 1.00 85.44 433 GLU A C 1
ATOM 3493 O O . GLU A 1 433 ? 56.841 0.363 -58.545 1.00 85.44 433 GLU A O 1
ATOM 3498 N N . LEU A 1 434 ? 57.511 -1.534 -59.531 1.00 84.19 434 LEU A N 1
ATOM 3499 C CA . LEU A 1 434 ? 56.819 -2.420 -58.589 1.00 84.19 434 LEU A CA 1
ATOM 3500 C C . LEU A 1 434 ? 57.331 -2.241 -57.158 1.00 84.19 434 LEU A C 1
ATOM 3502 O O . LEU A 1 434 ? 56.540 -2.218 -56.216 1.00 84.19 434 LEU A O 1
ATOM 3506 N N . LYS A 1 435 ? 58.645 -2.071 -56.982 1.00 87.38 435 LYS A N 1
ATOM 3507 C CA . LYS A 1 435 ? 59.237 -1.809 -55.668 1.00 87.38 435 LYS A CA 1
ATOM 3508 C C . LYS A 1 435 ? 58.789 -0.457 -55.112 1.00 87.38 435 LYS A C 1
ATOM 3510 O O . LYS A 1 435 ? 58.472 -0.370 -53.929 1.00 87.38 435 LYS A O 1
ATOM 3515 N N . GLN A 1 436 ? 58.726 0.585 -55.940 1.00 84.94 436 GLN A N 1
ATOM 3516 C CA . GLN A 1 436 ? 58.221 1.899 -55.528 1.00 84.94 436 GLN A CA 1
ATOM 3517 C C . GLN A 1 436 ? 56.726 1.854 -55.185 1.00 84.94 436 GLN A C 1
ATOM 3519 O O . GLN A 1 436 ? 56.321 2.407 -54.163 1.00 84.94 436 GLN A O 1
ATOM 3524 N N . ALA A 1 437 ? 55.919 1.144 -55.976 1.00 79.62 437 ALA A N 1
ATOM 3525 C CA . ALA A 1 437 ? 54.498 0.942 -55.707 1.00 79.62 437 ALA A CA 1
ATOM 3526 C C . ALA A 1 437 ? 54.262 0.165 -54.401 1.00 79.62 437 ALA A C 1
ATOM 3528 O O . ALA A 1 437 ? 53.382 0.533 -53.627 1.00 79.62 437 ALA A O 1
ATOM 3529 N N . ALA A 1 438 ? 55.077 -0.857 -54.114 1.00 80.94 438 ALA A N 1
ATOM 3530 C CA . ALA A 1 438 ? 55.015 -1.601 -52.857 1.00 80.94 438 ALA A CA 1
ATOM 3531 C C . ALA A 1 438 ? 55.341 -0.711 -51.646 1.00 80.94 438 ALA A C 1
ATOM 3533 O O . ALA A 1 438 ? 54.598 -0.715 -50.668 1.00 80.94 438 ALA A O 1
ATOM 3534 N N . VAL A 1 439 ? 56.390 0.115 -51.737 1.00 83.44 439 VAL A N 1
ATOM 3535 C CA . VAL A 1 439 ? 56.744 1.076 -50.675 1.00 83.44 439 VAL A CA 1
ATOM 3536 C C . VAL A 1 439 ? 55.628 2.105 -50.463 1.00 83.44 439 VAL A C 1
ATOM 3538 O O . VAL A 1 439 ? 55.288 2.422 -49.322 1.00 83.44 439 VAL A O 1
ATOM 3541 N N . LEU A 1 440 ? 55.019 2.611 -51.539 1.00 82.25 440 LEU A N 1
ATOM 3542 C CA . LEU A 1 440 ? 53.892 3.541 -51.443 1.00 82.25 440 LEU A CA 1
ATOM 3543 C C . LEU A 1 440 ? 52.671 2.881 -50.780 1.00 82.25 440 LEU A C 1
ATOM 3545 O O . LEU A 1 440 ? 52.050 3.485 -49.907 1.00 82.25 440 LEU A O 1
ATOM 3549 N N . ALA A 1 441 ? 52.355 1.637 -51.152 1.00 79.44 441 ALA A N 1
ATOM 3550 C CA . ALA A 1 441 ? 51.253 0.873 -50.575 1.00 79.44 441 ALA A CA 1
ATOM 3551 C C . ALA A 1 441 ? 51.468 0.585 -49.080 1.00 79.44 441 ALA A C 1
ATOM 3553 O O . ALA A 1 441 ? 50.548 0.778 -48.288 1.00 79.44 441 ALA A O 1
ATOM 3554 N N . GLU A 1 442 ? 52.682 0.203 -48.671 1.00 80.88 442 GLU A N 1
ATOM 3555 C CA . GLU A 1 442 ? 53.029 0.031 -47.254 1.00 80.88 442 GLU A CA 1
ATOM 3556 C C . GLU A 1 442 ? 52.908 1.346 -46.476 1.00 80.88 442 GLU A C 1
ATOM 3558 O O . GLU A 1 442 ? 52.384 1.362 -45.361 1.00 80.88 442 GLU A O 1
ATOM 3563 N N . THR A 1 443 ? 53.332 2.464 -47.073 1.00 81.88 443 THR A N 1
ATOM 3564 C CA . THR A 1 443 ? 53.250 3.789 -46.439 1.00 81.88 443 THR A CA 1
ATOM 3565 C C . THR A 1 443 ? 51.797 4.228 -46.242 1.00 81.88 443 THR A C 1
ATOM 3567 O O . THR A 1 443 ? 51.438 4.690 -45.158 1.00 81.88 443 THR A O 1
ATOM 3570 N N . LEU A 1 444 ? 50.943 4.037 -47.254 1.00 80.00 444 LEU A N 1
ATOM 3571 C CA . LEU A 1 444 ? 49.507 4.321 -47.169 1.00 80.00 444 LEU A CA 1
ATOM 3572 C C . LEU A 1 444 ? 48.821 3.428 -46.133 1.00 80.00 444 LEU A C 1
ATOM 3574 O O . LEU A 1 444 ? 48.103 3.928 -45.270 1.00 80.00 444 LEU A O 1
ATOM 3578 N N . GLN A 1 445 ? 49.114 2.126 -46.141 1.00 81.88 445 GLN A N 1
ATOM 3579 C CA . GLN A 1 445 ? 48.556 1.195 -45.164 1.00 81.88 445 GLN A CA 1
ATOM 3580 C C . GLN A 1 445 ? 48.981 1.555 -43.732 1.00 81.88 445 GLN A C 1
ATOM 3582 O O . GLN A 1 445 ? 48.194 1.428 -42.793 1.00 81.88 445 GLN A O 1
ATOM 3587 N N . HIS A 1 446 ? 50.221 2.010 -43.539 1.00 80.12 446 HIS A N 1
ATOM 3588 C CA . HIS A 1 446 ? 50.693 2.440 -42.228 1.00 80.12 446 HIS A CA 1
ATOM 3589 C C . HIS A 1 446 ? 50.024 3.747 -41.780 1.00 80.12 446 HIS A C 1
ATOM 3591 O O . HIS A 1 446 ? 49.695 3.874 -40.598 1.00 80.12 446 HIS A O 1
ATOM 3597 N N . SER A 1 447 ? 49.773 4.697 -42.691 1.00 82.94 447 SER A N 1
ATOM 3598 C CA . SER A 1 447 ? 49.049 5.923 -42.339 1.00 82.94 447 SER A CA 1
ATOM 3599 C C . SER A 1 447 ? 47.581 5.647 -42.023 1.00 82.94 447 SER A C 1
ATOM 3601 O O . SER A 1 447 ? 47.063 6.181 -41.049 1.00 82.94 447 SER A O 1
ATOM 3603 N N . GLU A 1 448 ? 46.919 4.773 -42.786 1.00 83.75 448 GLU A N 1
ATOM 3604 C CA . GLU A 1 448 ? 45.535 4.355 -42.522 1.00 83.75 448 GLU A CA 1
ATOM 3605 C C . GLU A 1 448 ? 45.405 3.680 -41.154 1.00 83.75 448 GLU A C 1
ATOM 3607 O O . GLU A 1 448 ? 44.553 4.070 -40.356 1.00 83.75 448 GLU A O 1
ATOM 3612 N N . LYS A 1 449 ? 46.308 2.743 -40.831 1.00 86.12 449 LYS A N 1
ATOM 3613 C CA . LYS A 1 449 ? 46.352 2.102 -39.507 1.00 86.12 449 LYS A CA 1
ATOM 3614 C C . LYS A 1 449 ? 46.587 3.105 -38.384 1.00 86.12 449 LYS A C 1
ATOM 3616 O O . LYS A 1 449 ? 46.010 2.957 -37.312 1.00 86.12 449 LYS A O 1
ATOM 3621 N N . GLN A 1 450 ? 47.429 4.112 -38.605 1.00 87.50 450 GLN A N 1
ATOM 3622 C CA . GLN A 1 450 ? 47.694 5.137 -37.600 1.00 87.50 450 GLN A CA 1
ATOM 3623 C C . GLN A 1 450 ? 46.466 6.025 -37.359 1.00 87.50 450 GLN A C 1
ATOM 3625 O O . GLN A 1 450 ? 46.106 6.253 -36.206 1.00 87.50 450 GLN A O 1
ATOM 3630 N N . VAL A 1 451 ? 45.774 6.443 -38.422 1.00 87.00 451 VAL A N 1
ATOM 3631 C CA . VAL A 1 451 ? 44.512 7.197 -38.322 1.00 87.00 451 VAL A CA 1
ATOM 3632 C C . VAL A 1 451 ? 43.427 6.369 -37.630 1.00 87.00 451 VAL A C 1
ATOM 3634 O O . VAL A 1 451 ? 42.696 6.882 -36.783 1.00 87.00 451 VAL A O 1
ATOM 3637 N N . GLU A 1 452 ? 43.325 5.077 -37.944 1.00 87.38 452 GLU A N 1
ATOM 3638 C CA . GLU A 1 452 ? 42.382 4.175 -37.282 1.00 87.38 452 GLU A CA 1
ATOM 3639 C C . GLU A 1 452 ? 42.709 3.999 -35.792 1.00 87.38 452 GLU A C 1
ATOM 3641 O O . GLU A 1 452 ? 41.807 4.031 -34.957 1.00 87.38 452 GLU A O 1
ATOM 3646 N N . LEU A 1 453 ? 43.992 3.903 -35.434 1.00 88.06 453 LEU A N 1
ATOM 3647 C CA . LEU A 1 453 ? 44.439 3.803 -34.045 1.00 88.06 453 LEU A CA 1
ATOM 3648 C C . LEU A 1 453 ? 44.141 5.089 -33.261 1.00 88.06 453 LEU A C 1
ATOM 3650 O O . LEU A 1 453 ? 43.641 5.018 -32.138 1.00 88.06 453 LEU A O 1
ATOM 3654 N N . GLU A 1 454 ? 44.368 6.262 -33.854 1.00 89.44 454 GLU A N 1
ATOM 3655 C CA . GLU A 1 454 ? 43.995 7.554 -33.264 1.00 89.44 454 GLU A CA 1
ATOM 3656 C C . GLU A 1 454 ? 42.477 7.660 -33.063 1.00 89.44 454 GLU A C 1
ATOM 3658 O O . GLU A 1 454 ? 42.018 8.039 -31.982 1.00 89.44 454 GLU A O 1
ATOM 3663 N N . ARG A 1 455 ? 41.685 7.237 -34.058 1.00 89.94 455 ARG A N 1
ATOM 3664 C CA . ARG A 1 455 ? 40.220 7.193 -33.965 1.00 89.94 455 ARG A CA 1
ATOM 3665 C C . ARG A 1 455 ? 39.744 6.252 -32.858 1.00 89.94 455 ARG A C 1
ATOM 3667 O O . ARG A 1 455 ? 38.874 6.632 -32.077 1.00 89.94 455 ARG A O 1
ATOM 3674 N N . LEU A 1 456 ? 40.293 5.040 -32.780 1.00 88.94 456 LEU A N 1
ATOM 3675 C CA . LEU A 1 456 ? 39.945 4.066 -31.742 1.00 88.94 456 LEU A CA 1
ATOM 3676 C C . LEU A 1 456 ? 40.350 4.562 -30.353 1.00 88.94 456 LEU A C 1
ATOM 3678 O O . LEU A 1 456 ? 39.588 4.395 -29.407 1.00 88.94 456 LEU A O 1
ATOM 3682 N N . THR A 1 457 ? 41.498 5.227 -30.231 1.00 89.00 457 THR A N 1
ATOM 3683 C CA . THR A 1 457 ? 41.952 5.818 -28.964 1.00 89.00 457 THR A CA 1
ATOM 3684 C C . THR A 1 457 ? 41.021 6.942 -28.508 1.00 89.00 457 THR A C 1
ATOM 3686 O O . THR A 1 457 ? 40.662 7.000 -27.333 1.00 89.00 457 THR A O 1
ATOM 3689 N N . ALA A 1 458 ? 40.580 7.809 -29.425 1.00 88.06 458 ALA A N 1
ATOM 3690 C CA . ALA A 1 458 ? 39.601 8.851 -29.118 1.00 88.06 458 ALA A CA 1
ATOM 3691 C C . ALA A 1 458 ? 38.251 8.256 -28.685 1.00 88.06 458 ALA A C 1
ATOM 3693 O O . ALA A 1 458 ? 37.667 8.716 -27.708 1.00 88.06 458 ALA A O 1
ATOM 3694 N N . LEU A 1 459 ? 37.790 7.201 -29.363 1.00 90.62 459 LEU A N 1
ATOM 3695 C CA . LEU A 1 459 ? 36.534 6.523 -29.038 1.00 90.62 459 LEU A CA 1
ATOM 3696 C C . LEU A 1 459 ? 36.602 5.762 -27.706 1.00 90.62 459 LEU A C 1
ATOM 3698 O O . LEU A 1 459 ? 35.624 5.739 -26.966 1.00 90.62 459 LEU A O 1
ATOM 3702 N N . LEU A 1 460 ? 37.748 5.161 -27.378 1.00 90.12 460 LEU A N 1
ATOM 3703 C CA . LEU A 1 460 ? 37.978 4.558 -26.063 1.00 90.12 460 LEU A CA 1
ATOM 3704 C C . LEU A 1 460 ? 37.927 5.614 -24.962 1.00 90.12 460 LEU A C 1
ATOM 3706 O O . LEU A 1 460 ? 37.250 5.409 -23.963 1.00 90.12 460 LEU A O 1
ATOM 3710 N N . LYS A 1 461 ? 38.567 6.766 -25.177 1.00 90.81 461 LYS A N 1
ATOM 3711 C CA . LYS A 1 461 ? 38.540 7.870 -24.217 1.00 90.81 461 LYS A CA 1
ATOM 3712 C C . LYS A 1 461 ? 37.119 8.398 -23.979 1.00 90.81 461 LYS A C 1
ATOM 3714 O O . LYS A 1 461 ? 36.734 8.592 -22.833 1.00 90.81 461 LYS A O 1
ATOM 3719 N N . ASP A 1 462 ? 36.344 8.592 -25.043 1.00 90.50 462 ASP A N 1
ATOM 3720 C CA . ASP A 1 462 ? 34.940 9.023 -24.967 1.00 90.50 462 ASP A CA 1
ATOM 3721 C C . ASP A 1 462 ? 34.063 8.001 -24.218 1.00 90.50 462 ASP A C 1
ATOM 3723 O O . ASP A 1 462 ? 33.245 8.349 -23.361 1.00 90.50 462 ASP A O 1
ATOM 3727 N N . ARG A 1 463 ? 34.299 6.704 -24.459 1.00 88.94 463 ARG A N 1
ATOM 3728 C CA . ARG A 1 463 ? 33.635 5.629 -23.713 1.00 88.94 463 ARG A CA 1
ATOM 3729 C C . ARG A 1 463 ? 34.032 5.594 -22.243 1.00 88.94 463 ARG A C 1
ATOM 3731 O O . ARG A 1 463 ? 33.147 5.419 -21.414 1.00 88.94 463 ARG A O 1
ATOM 3738 N N . ASP A 1 464 ? 35.303 5.790 -21.908 1.00 89.94 464 ASP A N 1
ATOM 3739 C CA . ASP A 1 464 ? 35.761 5.848 -20.514 1.00 89.94 464 ASP A CA 1
ATOM 3740 C C . ASP A 1 464 ? 35.147 7.044 -19.767 1.00 89.94 464 ASP A C 1
ATOM 3742 O O . ASP A 1 464 ? 34.765 6.924 -18.602 1.00 89.94 464 ASP A O 1
ATOM 3746 N N . GLU A 1 465 ? 35.005 8.196 -20.430 1.00 89.81 465 GLU A N 1
ATOM 3747 C CA . GLU A 1 465 ? 34.315 9.369 -19.875 1.00 89.81 465 GLU A CA 1
ATOM 3748 C C . GLU A 1 465 ? 32.819 9.089 -19.653 1.00 89.81 465 GLU A C 1
ATOM 3750 O O . GLU A 1 465 ? 32.282 9.407 -18.590 1.00 89.81 465 GLU A O 1
ATOM 3755 N N . THR A 1 466 ? 32.168 8.411 -20.601 1.00 88.44 466 THR A N 1
ATOM 3756 C CA . THR A 1 466 ? 30.765 7.980 -20.480 1.00 88.44 466 THR A CA 1
ATOM 3757 C C . THR A 1 466 ? 30.572 6.966 -19.347 1.00 88.44 466 THR A C 1
ATOM 3759 O O . THR A 1 466 ? 29.619 7.067 -18.577 1.00 88.44 466 THR A O 1
ATOM 3762 N N . ILE A 1 467 ? 31.487 6.003 -19.202 1.00 90.38 467 ILE A N 1
ATOM 3763 C CA . ILE A 1 467 ? 31.462 5.023 -18.108 1.00 90.38 467 ILE A CA 1
ATOM 3764 C C . ILE A 1 467 ? 31.578 5.737 -16.762 1.00 90.38 467 ILE A C 1
ATOM 3766 O O . ILE A 1 467 ? 30.761 5.483 -15.883 1.00 90.38 467 ILE A O 1
ATOM 3770 N N . ARG A 1 468 ? 32.513 6.686 -16.617 1.00 88.31 468 ARG A N 1
ATOM 3771 C CA . ARG A 1 468 ? 32.639 7.483 -15.384 1.00 88.31 468 ARG A CA 1
ATOM 3772 C C . ARG A 1 468 ? 31.375 8.268 -15.055 1.00 88.31 468 ARG A C 1
ATOM 3774 O O . ARG A 1 468 ? 31.013 8.365 -13.887 1.00 88.31 468 ARG A O 1
ATOM 3781 N N . PHE A 1 469 ? 30.711 8.828 -16.065 1.00 92.00 469 PHE A N 1
ATOM 3782 C CA . PHE A 1 469 ? 29.437 9.517 -15.870 1.00 92.00 469 PHE A CA 1
ATOM 3783 C C . PHE A 1 469 ? 28.369 8.564 -15.310 1.00 92.00 469 PHE A C 1
ATOM 3785 O O . PHE A 1 469 ? 27.729 8.886 -14.311 1.00 92.00 469 PHE A O 1
ATOM 3792 N N . PHE A 1 470 ? 28.236 7.361 -15.879 1.00 91.50 470 PHE A N 1
ATOM 3793 C CA . PHE A 1 470 ? 27.301 6.357 -15.367 1.00 91.50 470 PHE A CA 1
ATOM 3794 C C . PHE A 1 470 ? 27.669 5.836 -13.976 1.00 91.50 470 PHE A C 1
ATOM 3796 O O . PHE A 1 470 ? 26.780 5.624 -13.157 1.00 91.50 470 PHE A O 1
ATOM 3803 N N . GLU A 1 471 ? 28.954 5.643 -13.678 1.00 91.19 471 GLU A N 1
ATOM 3804 C CA . GLU A 1 471 ? 29.411 5.271 -12.333 1.00 91.19 471 GLU A CA 1
ATOM 3805 C C . GLU A 1 471 ? 29.007 6.332 -11.302 1.00 91.19 471 GLU A C 1
ATOM 3807 O O . GLU A 1 471 ? 28.499 5.988 -10.235 1.00 91.19 471 GLU A O 1
ATOM 3812 N N . GLN A 1 472 ? 29.142 7.615 -11.647 1.00 89.62 472 GLN A N 1
ATOM 3813 C CA . GLN A 1 472 ? 28.727 8.721 -10.789 1.00 89.62 472 GLN A CA 1
ATOM 3814 C C . GLN A 1 472 ? 27.198 8.797 -10.621 1.00 89.62 472 GLN A C 1
ATOM 3816 O O . GLN A 1 472 ? 26.715 9.041 -9.515 1.00 89.62 472 GLN A O 1
ATOM 3821 N N . GLU A 1 473 ? 26.417 8.570 -11.683 1.00 88.69 473 GLU A N 1
ATOM 3822 C CA . GLU A 1 473 ? 24.952 8.488 -11.580 1.00 88.69 473 GLU A CA 1
ATOM 3823 C C . GLU A 1 473 ? 24.501 7.301 -10.720 1.00 88.69 473 GLU A C 1
ATOM 3825 O O . GLU A 1 473 ? 23.575 7.439 -9.919 1.00 88.69 473 GLU A O 1
ATOM 3830 N N . LEU A 1 474 ? 25.164 6.147 -10.843 1.00 88.19 474 LEU A N 1
ATOM 3831 C CA . LEU A 1 474 ? 24.890 4.969 -10.020 1.00 88.19 474 LEU A CA 1
ATOM 3832 C C . LEU A 1 474 ? 25.225 5.213 -8.547 1.00 88.19 474 LEU A C 1
ATOM 3834 O O . LEU A 1 474 ? 24.456 4.797 -7.680 1.00 88.19 474 LEU A O 1
ATOM 3838 N N . GLU A 1 475 ? 26.330 5.901 -8.256 1.00 92.31 475 GLU A N 1
ATOM 3839 C CA . GLU A 1 475 ? 26.688 6.301 -6.894 1.00 92.31 475 GLU A CA 1
ATOM 3840 C C . GLU A 1 475 ? 25.642 7.264 -6.311 1.00 92.31 475 GLU A C 1
ATOM 3842 O O . GLU A 1 475 ? 25.114 7.014 -5.226 1.00 92.31 475 GLU A O 1
ATOM 3847 N N . GLY A 1 476 ? 25.234 8.287 -7.072 1.00 89.62 476 GLY A N 1
ATOM 3848 C CA . GLY A 1 476 ? 24.168 9.206 -6.664 1.00 89.62 476 GLY A CA 1
ATOM 3849 C C . GLY A 1 476 ? 22.819 8.510 -6.445 1.00 89.62 476 GLY A C 1
ATOM 3850 O O . GLY A 1 476 ? 22.097 8.819 -5.494 1.00 89.62 476 GLY A O 1
ATOM 3851 N N . LEU A 1 477 ? 22.481 7.521 -7.278 1.00 90.50 477 LEU A N 1
ATOM 3852 C CA . LEU A 1 477 ? 21.267 6.721 -7.118 1.00 90.50 477 LEU A CA 1
ATOM 3853 C C . LEU A 1 477 ? 21.336 5.814 -5.879 1.00 90.50 477 LEU A C 1
ATOM 3855 O O . LEU A 1 477 ? 20.334 5.660 -5.178 1.00 90.50 477 LEU A O 1
ATOM 3859 N N . ALA A 1 478 ? 22.502 5.235 -5.585 1.00 88.50 478 ALA A N 1
ATOM 3860 C CA . ALA A 1 478 ? 22.716 4.422 -4.391 1.00 88.50 478 ALA A CA 1
ATOM 3861 C C . ALA A 1 478 ? 22.585 5.258 -3.106 1.00 88.50 478 ALA A C 1
ATOM 3863 O O . ALA A 1 478 ? 21.955 4.810 -2.144 1.00 88.50 478 ALA A O 1
ATOM 3864 N N . GLU A 1 479 ? 23.111 6.486 -3.100 1.00 90.75 479 GLU A N 1
ATOM 3865 C CA . GLU A 1 479 ? 22.923 7.434 -1.997 1.00 90.75 479 GLU A CA 1
ATOM 3866 C C . GLU A 1 479 ? 21.451 7.826 -1.824 1.00 90.75 479 GLU A C 1
ATOM 3868 O O . GLU A 1 479 ? 20.930 7.765 -0.709 1.00 90.75 479 GLU A O 1
ATOM 3873 N N . ALA A 1 480 ? 20.746 8.145 -2.914 1.00 89.38 480 ALA A N 1
ATOM 3874 C CA . ALA A 1 480 ? 19.320 8.466 -2.865 1.00 89.38 480 ALA A CA 1
ATOM 3875 C C . ALA A 1 480 ? 18.480 7.292 -2.330 1.00 89.38 480 ALA A C 1
ATOM 3877 O O . ALA A 1 480 ? 17.589 7.487 -1.503 1.00 89.38 480 ALA A O 1
ATOM 3878 N N . HIS A 1 481 ? 18.794 6.061 -2.748 1.00 90.06 481 HIS A N 1
ATOM 3879 C CA . HIS A 1 481 ? 18.144 4.859 -2.228 1.00 90.06 481 HIS A CA 1
ATOM 3880 C C . HIS A 1 481 ? 18.408 4.671 -0.728 1.00 90.06 481 HIS A C 1
ATOM 3882 O O . HIS A 1 481 ? 17.498 4.308 0.017 1.00 90.06 481 HIS A O 1
ATOM 3888 N N . LYS A 1 482 ? 19.635 4.938 -0.265 1.00 91.62 482 LYS A N 1
ATOM 3889 C CA . LYS A 1 482 ? 19.982 4.863 1.157 1.00 91.62 482 LYS A CA 1
ATOM 3890 C C . LYS A 1 482 ? 19.175 5.865 1.989 1.00 91.62 482 LYS A C 1
ATOM 3892 O O . LYS A 1 482 ? 18.604 5.469 3.000 1.00 91.62 482 LYS A O 1
ATOM 3897 N N . VAL A 1 483 ? 19.075 7.120 1.543 1.00 91.81 483 VAL A N 1
ATOM 3898 C CA . VAL A 1 483 ? 18.263 8.151 2.218 1.00 91.81 483 VAL A CA 1
ATOM 3899 C C . VAL A 1 483 ? 16.796 7.728 2.274 1.00 91.81 483 VAL A C 1
ATOM 3901 O O . VAL A 1 483 ? 16.190 7.748 3.341 1.00 91.81 483 VAL A O 1
ATOM 3904 N N . LEU A 1 484 ? 16.243 7.255 1.155 1.00 93.38 484 LEU A N 1
ATOM 3905 C CA . LEU A 1 484 ? 14.858 6.790 1.099 1.00 93.38 484 LEU A CA 1
ATOM 3906 C C . LEU A 1 484 ? 14.601 5.608 2.051 1.00 93.38 484 LEU A C 1
ATOM 3908 O O . LEU A 1 484 ? 13.545 5.521 2.675 1.00 93.38 484 LEU A O 1
ATOM 3912 N N . GLN A 1 485 ? 15.566 4.697 2.187 1.00 90.94 485 GLN A N 1
ATOM 3913 C CA . GLN A 1 485 ? 15.477 3.573 3.115 1.00 90.94 485 GLN A CA 1
ATOM 3914 C C . GLN A 1 485 ? 15.502 4.031 4.583 1.00 90.94 485 GLN A C 1
ATOM 3916 O O . GLN A 1 485 ? 14.752 3.491 5.398 1.00 90.94 485 GLN A O 1
ATOM 3921 N N . GLU A 1 486 ? 16.337 5.015 4.923 1.00 91.81 486 GLU A N 1
ATOM 3922 C CA . GLU A 1 486 ? 16.383 5.619 6.260 1.00 91.81 486 GLU A CA 1
ATOM 3923 C C . GLU A 1 486 ? 15.063 6.337 6.593 1.00 91.81 486 GLU A C 1
ATOM 3925 O O . GLU A 1 486 ? 14.497 6.115 7.666 1.00 91.81 486 GLU A O 1
ATOM 3930 N N . GLU A 1 487 ? 14.515 7.115 5.654 1.00 91.62 487 GLU A N 1
ATOM 3931 C CA . GLU A 1 487 ? 13.208 7.775 5.795 1.00 91.62 487 GLU A CA 1
ATOM 3932 C C . GLU A 1 487 ? 12.068 6.767 5.971 1.00 91.62 487 GLU A C 1
ATOM 3934 O O . GLU A 1 487 ? 11.210 6.934 6.840 1.00 91.62 487 GLU A O 1
ATOM 3939 N N . TYR A 1 488 ? 12.077 5.682 5.193 1.00 89.69 488 TYR A N 1
ATOM 3940 C CA . TYR A 1 488 ? 11.093 4.610 5.321 1.00 89.69 488 TYR A CA 1
ATOM 3941 C C . TYR A 1 488 ? 11.144 3.944 6.703 1.00 89.69 488 TYR A C 1
ATOM 3943 O O . TYR A 1 488 ? 10.102 3.717 7.320 1.00 89.69 488 TYR A O 1
ATOM 3951 N N . GLN A 1 489 ? 12.342 3.655 7.221 1.00 90.56 489 GLN A N 1
ATOM 3952 C CA . GLN A 1 489 ? 12.487 3.091 8.567 1.00 90.56 489 GLN A CA 1
ATOM 3953 C C . GLN A 1 489 ? 12.008 4.057 9.653 1.00 90.56 489 GLN A C 1
ATOM 3955 O O . GLN A 1 489 ? 11.375 3.622 10.617 1.00 90.56 489 GLN A O 1
ATOM 3960 N N . LEU A 1 490 ? 12.266 5.357 9.490 1.00 92.38 490 LEU A N 1
ATOM 3961 C CA . LEU A 1 490 ? 11.790 6.381 10.414 1.00 92.38 490 LEU A CA 1
ATOM 3962 C C . LEU A 1 490 ? 10.257 6.467 10.416 1.00 92.38 490 LEU A C 1
ATOM 3964 O O . LEU A 1 490 ? 9.648 6.412 11.483 1.00 92.38 490 LEU A O 1
ATOM 3968 N N . ALA A 1 491 ? 9.628 6.495 9.239 1.00 87.69 491 ALA A N 1
ATOM 3969 C CA . ALA A 1 491 ? 8.171 6.496 9.106 1.00 87.69 491 ALA A CA 1
ATOM 3970 C C . ALA A 1 491 ? 7.528 5.239 9.723 1.00 87.69 491 ALA A C 1
ATOM 3972 O O . ALA A 1 491 ? 6.505 5.328 10.406 1.00 87.69 491 ALA A O 1
ATOM 3973 N N . LEU A 1 492 ? 8.150 4.068 9.545 1.00 89.69 492 LEU A N 1
ATOM 3974 C CA . LEU A 1 492 ? 7.688 2.822 10.158 1.00 89.69 492 LEU A CA 1
ATOM 3975 C C . LEU A 1 492 ? 7.759 2.884 11.693 1.00 89.69 492 LEU A C 1
ATOM 3977 O O . LEU A 1 492 ? 6.820 2.469 12.375 1.00 89.69 492 LEU A O 1
ATOM 3981 N N . ALA A 1 493 ? 8.846 3.429 12.245 1.00 89.06 493 ALA A N 1
ATOM 3982 C CA . ALA A 1 493 ? 9.004 3.603 13.688 1.00 89.06 493 ALA A CA 1
ATOM 3983 C C . ALA A 1 493 ? 7.982 4.601 14.264 1.00 89.06 493 ALA A C 1
ATOM 3985 O O . ALA A 1 493 ? 7.410 4.360 15.330 1.00 89.06 493 ALA A O 1
ATOM 3986 N N . GLU A 1 494 ? 7.705 5.698 13.555 1.00 89.50 494 GLU A N 1
ATOM 3987 C CA . GLU A 1 494 ? 6.665 6.661 13.934 1.00 89.50 494 GLU A CA 1
ATOM 3988 C C . GLU A 1 494 ? 5.271 6.026 13.931 1.00 89.50 494 GLU A C 1
ATOM 3990 O O . GLU A 1 494 ? 4.507 6.222 14.881 1.00 89.50 494 GLU A O 1
ATOM 3995 N N . GLN A 1 495 ? 4.957 5.209 12.920 1.00 90.31 495 GLN A N 1
ATOM 3996 C CA . GLN A 1 495 ? 3.695 4.476 12.841 1.00 90.31 495 GLN A CA 1
ATOM 3997 C C . GLN A 1 495 ? 3.537 3.489 14.005 1.00 90.31 495 GLN A C 1
ATOM 3999 O O . GLN A 1 495 ? 2.490 3.472 14.654 1.00 90.31 495 GLN A O 1
ATOM 4004 N N . GLN A 1 496 ? 4.573 2.704 14.312 1.00 90.44 496 GLN A N 1
ATOM 4005 C CA . GLN A 1 496 ? 4.554 1.770 15.443 1.00 90.44 496 GLN A CA 1
ATOM 4006 C C . GLN A 1 496 ? 4.367 2.498 16.780 1.00 90.44 496 GLN A C 1
ATOM 4008 O O . GLN A 1 496 ? 3.590 2.057 17.625 1.00 90.44 496 GLN A O 1
ATOM 4013 N N . ASN A 1 497 ? 5.023 3.646 16.965 1.00 92.44 497 ASN A N 1
ATOM 4014 C CA . ASN A 1 497 ? 4.875 4.461 18.171 1.00 92.44 497 ASN A CA 1
ATOM 4015 C C . ASN A 1 497 ? 3.459 5.061 18.281 1.00 92.44 497 ASN A C 1
ATOM 4017 O O . ASN A 1 497 ? 2.855 5.056 19.355 1.00 92.44 497 ASN A O 1
ATOM 4021 N N . ALA A 1 498 ? 2.884 5.528 17.169 1.00 86.88 498 ALA A N 1
ATOM 4022 C CA . ALA A 1 498 ? 1.497 5.989 17.129 1.00 86.88 498 ALA A CA 1
ATOM 4023 C C . ALA A 1 498 ? 0.507 4.862 17.475 1.00 86.88 498 ALA A C 1
ATOM 4025 O O . ALA A 1 498 ? -0.431 5.090 18.241 1.00 86.88 498 ALA A O 1
ATOM 4026 N N . GLN A 1 499 ? 0.746 3.647 16.976 1.00 87.81 499 GLN A N 1
ATOM 4027 C CA . GLN A 1 499 ? -0.071 2.473 17.276 1.00 87.81 499 GLN A CA 1
ATOM 4028 C C . GLN A 1 499 ? 0.013 2.082 18.759 1.00 87.81 499 GLN A C 1
ATOM 4030 O O . GLN A 1 499 ? -1.022 1.920 19.400 1.00 87.81 499 GLN A O 1
ATOM 4035 N N . GLN A 1 500 ? 1.214 2.050 19.343 1.00 88.69 500 GLN A N 1
ATOM 4036 C CA . GLN A 1 500 ? 1.394 1.789 20.778 1.00 88.69 500 GLN A CA 1
ATOM 4037 C C . GLN A 1 500 ? 0.700 2.839 21.656 1.00 88.69 500 GLN A C 1
ATOM 4039 O O . GLN A 1 500 ? 0.055 2.499 22.646 1.00 88.69 500 GLN A O 1
ATOM 4044 N N . LYS A 1 501 ? 0.780 4.127 21.291 1.00 90.06 501 LYS A N 1
ATOM 4045 C CA . LYS A 1 501 ? 0.053 5.195 22.000 1.00 90.06 501 LYS A CA 1
ATOM 4046 C C . LYS A 1 501 ? -1.459 5.026 21.903 1.00 90.06 501 LYS A C 1
ATOM 4048 O O . LYS A 1 501 ? -2.166 5.302 22.869 1.00 90.06 501 LYS A O 1
ATOM 4053 N N . PHE A 1 502 ? -1.958 4.595 20.747 1.00 88.62 502 PHE A N 1
ATOM 4054 C CA . PHE A 1 502 ? -3.377 4.318 20.564 1.00 88.62 502 PHE A CA 1
ATOM 4055 C C . PHE A 1 502 ? -3.837 3.139 21.431 1.00 88.62 502 PHE A C 1
ATOM 4057 O O . PHE A 1 502 ? -4.858 3.253 22.104 1.00 88.62 502 PHE A O 1
ATOM 4064 N N . GLU A 1 503 ? -3.061 2.055 21.484 1.00 89.31 503 GLU A N 1
ATOM 4065 C CA . GLU A 1 503 ? -3.332 0.901 22.352 1.00 89.31 503 GLU A CA 1
ATOM 4066 C C . GLU A 1 503 ? -3.351 1.288 23.837 1.00 89.31 503 GLU A C 1
ATOM 4068 O O . GLU A 1 503 ? -4.287 0.927 24.549 1.00 89.31 503 GLU A O 1
ATOM 4073 N N . LEU A 1 504 ? -2.384 2.091 24.293 1.00 88.94 504 LEU A N 1
ATOM 4074 C CA . LEU A 1 504 ? -2.358 2.639 25.656 1.00 88.94 504 LEU A CA 1
ATOM 4075 C C . LEU A 1 504 ? -3.601 3.488 25.962 1.00 88.94 504 LEU A C 1
ATOM 4077 O O . LEU A 1 504 ? -4.254 3.284 26.984 1.00 88.94 504 LEU A O 1
ATOM 4081 N N . ASN A 1 505 ? -3.978 4.396 25.058 1.00 88.75 505 ASN A N 1
ATOM 4082 C CA . ASN A 1 505 ? -5.184 5.213 25.224 1.00 88.75 505 ASN A CA 1
ATOM 4083 C C . ASN A 1 505 ? -6.463 4.366 25.257 1.00 88.75 505 ASN A C 1
ATOM 4085 O O . ASN A 1 505 ? -7.397 4.682 25.998 1.00 88.75 505 ASN A O 1
ATOM 4089 N N . LEU A 1 506 ? -6.524 3.296 24.461 1.00 88.94 506 LEU A N 1
ATOM 4090 C CA . LEU A 1 506 ? -7.652 2.373 24.457 1.00 88.94 506 LEU A CA 1
ATOM 4091 C C . LEU A 1 506 ? -7.746 1.618 25.788 1.00 88.94 506 LEU A C 1
ATOM 4093 O O . LEU A 1 506 ? -8.834 1.529 26.355 1.00 88.94 506 LEU A O 1
ATOM 4097 N N . GLN A 1 507 ? -6.618 1.140 26.320 1.00 89.94 507 GLN A N 1
ATOM 4098 C CA . GLN A 1 507 ? -6.558 0.503 27.639 1.00 89.94 507 GLN A CA 1
ATOM 4099 C C . GLN A 1 507 ? -7.005 1.458 28.754 1.00 89.94 507 GLN A C 1
ATOM 4101 O O . GLN A 1 507 ? -7.815 1.071 29.596 1.00 89.94 507 GLN A O 1
ATOM 4106 N N . GLU A 1 508 ? -6.560 2.719 28.736 1.00 90.62 508 GLU A N 1
ATOM 4107 C CA . GLU A 1 508 ? -7.019 3.728 29.699 1.00 90.62 508 GLU A CA 1
ATOM 4108 C C . GLU A 1 508 ? -8.524 4.010 29.590 1.00 90.62 508 GLU A C 1
ATOM 4110 O O . GLU A 1 508 ? -9.196 4.184 30.611 1.00 90.62 508 GLU A O 1
ATOM 4115 N N . MET A 1 509 ? -9.074 4.074 28.372 1.00 86.88 509 MET A N 1
ATOM 4116 C CA . MET A 1 509 ? -10.517 4.249 28.178 1.00 86.88 509 MET A CA 1
ATOM 4117 C C . MET A 1 509 ? -11.313 3.048 28.686 1.00 86.88 509 MET A C 1
ATOM 4119 O O . MET A 1 509 ? -12.331 3.249 29.347 1.00 86.88 509 MET A O 1
ATOM 4123 N N . LEU A 1 510 ? -10.844 1.825 28.427 1.00 88.88 510 LEU A N 1
ATOM 4124 C CA . LEU A 1 510 ? -11.481 0.604 28.920 1.00 88.88 510 LE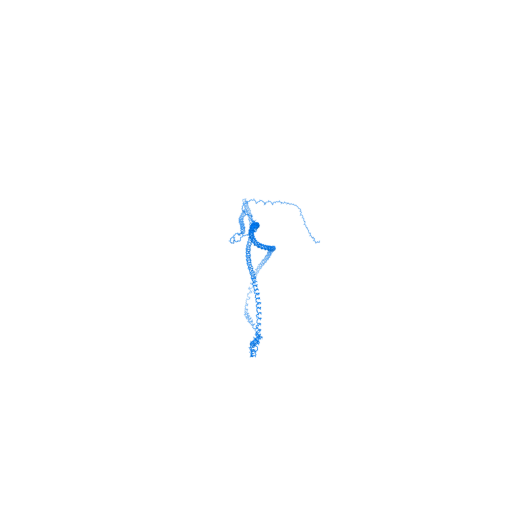U A CA 1
ATOM 4125 C C . LEU A 1 510 ? -11.466 0.539 30.450 1.00 88.88 510 LEU A C 1
ATOM 4127 O O . LEU A 1 510 ? -12.507 0.277 31.046 1.00 88.88 510 LEU A O 1
ATOM 4131 N N . ALA A 1 511 ? -10.338 0.862 31.090 1.00 88.69 511 ALA A N 1
ATOM 4132 C CA . ALA A 1 511 ? -10.248 0.922 32.550 1.00 88.69 511 ALA A CA 1
ATOM 4133 C C . ALA A 1 511 ? -11.231 1.952 33.135 1.00 88.69 511 ALA A C 1
ATOM 4135 O O . ALA A 1 511 ? -12.012 1.637 34.029 1.00 88.69 511 ALA A O 1
ATOM 4136 N N . LYS A 1 512 ? -11.286 3.163 32.559 1.00 88.38 512 LYS A N 1
ATOM 4137 C CA . LYS A 1 512 ? -12.256 4.196 32.968 1.00 88.38 512 LYS A CA 1
ATOM 4138 C C . LYS A 1 512 ? -13.706 3.760 32.765 1.00 88.38 512 LYS A C 1
ATOM 4140 O O . LYS A 1 512 ? -14.578 4.195 33.515 1.00 88.38 512 LYS A O 1
ATOM 4145 N N . GLN A 1 513 ? -13.990 2.967 31.735 1.00 88.44 513 GLN A N 1
ATOM 4146 C CA . GLN A 1 513 ? -15.332 2.450 31.498 1.00 88.44 513 GLN A CA 1
ATOM 4147 C C . GLN A 1 513 ? -15.708 1.369 32.517 1.00 88.44 513 GLN A C 1
ATOM 4149 O O . GLN A 1 513 ? -16.802 1.439 33.066 1.00 88.44 513 GLN A O 1
ATOM 4154 N N . GLN A 1 514 ? -14.791 0.460 32.851 1.00 90.25 514 GLN A N 1
ATOM 4155 C CA . GLN A 1 514 ? -14.992 -0.530 33.913 1.00 90.25 514 GLN A CA 1
ATOM 4156 C C . GLN A 1 514 ? -15.210 0.128 35.282 1.00 90.25 514 GLN A C 1
ATOM 4158 O O . GLN A 1 514 ? -16.111 -0.271 36.018 1.00 90.25 514 GLN A O 1
ATOM 4163 N N . ASP A 1 515 ? -14.451 1.178 35.606 1.00 90.81 515 ASP A N 1
ATOM 4164 C CA . ASP A 1 515 ? -14.647 1.944 36.843 1.00 90.81 515 ASP A CA 1
ATOM 4165 C C . ASP A 1 515 ? -16.035 2.601 36.891 1.00 90.81 515 ASP A C 1
ATOM 4167 O O . ASP A 1 515 ? -16.689 2.608 37.935 1.00 90.81 515 ASP A O 1
ATOM 4171 N N . LYS A 1 516 ? -16.518 3.123 35.754 1.00 89.56 516 LYS A N 1
ATOM 4172 C CA . LYS A 1 516 ? -17.878 3.670 35.647 1.00 89.56 516 LYS A CA 1
ATOM 4173 C C . LYS A 1 516 ? -18.942 2.594 35.804 1.00 89.56 516 LYS A C 1
ATOM 4175 O O . LYS A 1 516 ? -19.892 2.834 36.537 1.00 89.56 516 LYS A O 1
ATOM 4180 N N . GLU A 1 517 ? -18.782 1.444 35.150 1.00 89.56 517 GLU A N 1
ATOM 4181 C CA . GLU A 1 517 ? -19.708 0.309 35.257 1.00 89.56 517 GLU A CA 1
ATOM 4182 C C . GLU A 1 517 ? -19.801 -0.195 36.701 1.00 89.56 517 GLU A C 1
ATOM 4184 O O . GLU A 1 517 ? -20.895 -0.430 37.218 1.00 89.56 517 GLU A O 1
ATOM 4189 N N . LYS A 1 518 ? -18.662 -0.272 37.397 1.00 90.31 518 LYS A N 1
ATOM 4190 C CA . LYS A 1 518 ? -18.619 -0.616 38.818 1.00 90.31 518 LYS A CA 1
ATOM 4191 C C . LYS A 1 518 ? -19.330 0.428 39.681 1.00 90.31 518 LYS A C 1
ATOM 4193 O O . LYS A 1 518 ? -20.140 0.055 40.523 1.00 90.31 518 LYS A O 1
ATOM 4198 N N . ALA A 1 519 ? -19.079 1.718 39.451 1.00 87.75 519 ALA A N 1
ATOM 4199 C CA . ALA A 1 519 ? -19.754 2.790 40.180 1.00 87.75 519 ALA A CA 1
ATOM 4200 C C . ALA A 1 519 ? -21.273 2.801 39.927 1.00 87.75 519 ALA A C 1
ATOM 4202 O O . ALA A 1 519 ? -22.044 3.041 40.853 1.00 87.75 519 ALA A O 1
ATOM 4203 N N . THR A 1 520 ? -21.722 2.513 38.699 1.00 88.06 520 THR A N 1
ATOM 4204 C CA . THR A 1 520 ? -23.155 2.370 38.399 1.00 88.06 520 THR A CA 1
ATOM 4205 C C . THR A 1 520 ? -23.765 1.164 39.096 1.00 88.06 520 THR A C 1
ATOM 4207 O O . THR A 1 520 ? -24.852 1.294 39.643 1.00 88.06 520 THR A O 1
ATOM 4210 N N . LEU A 1 521 ? -23.056 0.034 39.158 1.00 90.25 521 LEU A N 1
ATOM 4211 C CA . LEU A 1 521 ? -23.518 -1.153 39.877 1.00 90.25 521 LEU A CA 1
ATOM 4212 C C . LEU A 1 521 ? -23.617 -0.895 41.391 1.00 90.25 521 LEU A C 1
ATOM 4214 O O . LEU A 1 521 ? -24.560 -1.331 42.042 1.00 90.25 521 LEU A O 1
ATOM 4218 N N . GLU A 1 522 ? -22.649 -0.181 41.973 1.00 89.81 522 GLU A N 1
ATOM 4219 C CA . GLU A 1 522 ? -22.695 0.240 43.381 1.00 89.81 522 GLU A CA 1
ATOM 4220 C C . GLU A 1 522 ? -23.904 1.152 43.650 1.00 89.81 522 GLU A C 1
ATOM 4222 O O . GLU A 1 522 ? -24.632 0.930 44.615 1.00 89.81 522 GLU A O 1
ATOM 4227 N N . LEU A 1 523 ? -24.182 2.107 42.755 1.00 88.69 523 LEU A N 1
ATOM 4228 C CA . LEU A 1 523 ? -25.364 2.974 42.821 1.00 88.69 523 LEU A CA 1
ATOM 4229 C C . LEU A 1 523 ? -26.687 2.209 42.682 1.00 88.69 523 LEU A C 1
ATOM 4231 O O . LEU A 1 523 ? -27.634 2.515 43.404 1.00 88.69 523 LEU A O 1
ATOM 4235 N N . GLU A 1 524 ? -26.770 1.234 41.776 1.00 89.62 524 GLU A N 1
ATOM 4236 C CA . GLU A 1 524 ? -27.947 0.367 41.635 1.00 89.62 524 GLU A CA 1
ATOM 4237 C C . GLU A 1 524 ? -28.190 -0.439 42.915 1.00 89.62 524 GLU A C 1
ATOM 4239 O O . GLU A 1 524 ? -29.300 -0.427 43.442 1.00 89.62 524 GLU A O 1
ATOM 4244 N N . ASN A 1 525 ? -27.142 -1.038 43.487 1.00 90.81 525 ASN A N 1
ATOM 4245 C CA . ASN A 1 525 ? -27.244 -1.761 44.756 1.00 90.81 525 ASN A CA 1
ATOM 4246 C C . ASN A 1 525 ? -27.681 -0.850 45.918 1.00 90.81 525 ASN A C 1
ATOM 4248 O O . ASN A 1 525 ? -28.484 -1.256 46.763 1.00 90.81 525 ASN A O 1
ATOM 4252 N N . ASP A 1 526 ? -27.172 0.384 45.977 1.00 88.88 526 ASP A N 1
ATOM 4253 C CA . ASP A 1 526 ? -27.580 1.366 46.985 1.00 88.88 526 ASP A CA 1
ATOM 4254 C C . ASP A 1 526 ? -29.047 1.788 46.812 1.00 88.88 526 ASP A C 1
ATOM 4256 O O . ASP A 1 526 ? -29.765 1.932 47.808 1.00 88.88 526 ASP A O 1
ATOM 4260 N N . LEU A 1 527 ? -29.516 1.948 45.570 1.00 89.50 527 LEU A N 1
ATOM 4261 C CA . LEU A 1 527 ? -30.918 2.233 45.260 1.00 89.50 527 LEU A CA 1
ATOM 4262 C C . LEU A 1 527 ? -31.833 1.076 45.660 1.00 89.50 527 LEU A C 1
ATOM 4264 O O . LEU A 1 527 ? -32.847 1.321 46.313 1.00 89.50 527 LEU A O 1
ATOM 4268 N N . ASP A 1 528 ? -31.463 -0.163 45.342 1.00 90.25 528 ASP A N 1
ATOM 4269 C CA . ASP A 1 528 ? -32.221 -1.355 45.731 1.00 90.25 528 ASP A CA 1
ATOM 4270 C C . ASP A 1 528 ? -32.308 -1.481 47.256 1.00 90.25 528 ASP A C 1
ATOM 4272 O O . ASP A 1 528 ? -33.376 -1.739 47.821 1.00 90.25 528 ASP A O 1
ATOM 4276 N N . ARG A 1 529 ? -31.203 -1.206 47.959 1.00 90.25 529 ARG A N 1
ATOM 4277 C CA . ARG A 1 529 ? -31.179 -1.176 49.424 1.00 90.25 529 ARG A CA 1
ATOM 4278 C C . ARG A 1 529 ? -32.080 -0.078 49.993 1.00 90.25 529 ARG A C 1
ATOM 4280 O O . ARG A 1 529 ? -32.780 -0.311 50.980 1.00 90.25 529 ARG A O 1
ATOM 4287 N N . LEU A 1 530 ? -32.061 1.117 49.404 1.00 89.38 530 LEU A N 1
ATOM 4288 C CA . LEU A 1 530 ? -32.938 2.227 49.789 1.00 89.38 530 LEU A CA 1
ATOM 4289 C C . LEU A 1 530 ? -34.411 1.897 49.538 1.00 89.38 530 LEU A C 1
ATOM 4291 O O . LEU A 1 530 ? -35.244 2.192 50.393 1.00 89.38 530 LEU A O 1
ATOM 4295 N N . ALA A 1 531 ? -34.728 1.257 48.413 1.00 88.81 531 ALA A N 1
ATOM 4296 C CA . ALA A 1 531 ? -36.075 0.803 48.094 1.00 88.81 531 ALA A CA 1
ATOM 4297 C C . ALA A 1 531 ? -36.572 -0.231 49.115 1.00 88.81 531 ALA A C 1
ATOM 4299 O O . ALA A 1 531 ? -37.682 -0.091 49.627 1.00 88.81 531 ALA A O 1
ATOM 4300 N N . ALA A 1 532 ? -35.730 -1.198 49.494 1.00 89.31 532 ALA A N 1
ATOM 4301 C CA . ALA A 1 532 ? -36.055 -2.176 50.532 1.00 89.31 532 ALA A CA 1
ATOM 4302 C C . ALA A 1 532 ? -36.306 -1.516 51.902 1.00 89.31 532 ALA A C 1
ATOM 4304 O O . ALA A 1 532 ? -37.297 -1.822 52.561 1.00 89.31 532 ALA A O 1
ATOM 4305 N N . LEU A 1 533 ? -35.461 -0.559 52.309 1.00 89.56 533 LEU A N 1
ATOM 4306 C CA . LEU A 1 533 ? -35.648 0.195 53.558 1.00 89.56 533 LEU A CA 1
ATOM 4307 C C . LEU A 1 533 ? -36.920 1.054 53.548 1.00 89.56 533 LEU A C 1
ATOM 4309 O O . LEU A 1 533 ? -37.576 1.201 54.580 1.00 89.56 533 LEU A O 1
ATOM 4313 N N . LEU A 1 534 ? -37.266 1.645 52.400 1.00 90.00 534 LEU A N 1
ATOM 4314 C CA . LEU A 1 534 ? -38.514 2.389 52.236 1.00 90.00 534 LEU A CA 1
ATOM 4315 C C . LEU A 1 534 ? -39.724 1.462 52.343 1.00 90.00 534 LEU A C 1
ATOM 4317 O O . LEU A 1 534 ? -40.673 1.804 53.041 1.00 90.00 534 LEU A O 1
ATOM 4321 N N . GLN A 1 535 ? -39.668 0.282 51.727 1.00 90.00 535 GLN A N 1
ATOM 4322 C CA . GLN A 1 535 ? -40.731 -0.710 51.838 1.00 90.00 535 GLN A CA 1
ATOM 4323 C C . GLN A 1 535 ? -40.909 -1.196 53.287 1.00 90.00 535 GLN A C 1
ATOM 4325 O O . GLN A 1 535 ? -42.028 -1.208 53.790 1.00 90.00 535 GLN A O 1
ATOM 4330 N N . GLU A 1 536 ? -39.821 -1.505 53.998 1.00 92.06 536 GLU A N 1
ATOM 4331 C CA . GLU A 1 536 ? -39.866 -1.887 55.419 1.00 92.06 536 GLU A CA 1
ATOM 4332 C C . GLU A 1 536 ? -40.485 -0.773 56.287 1.00 92.06 536 GLU A C 1
ATOM 4334 O O . GLU A 1 536 ? -41.305 -1.021 57.179 1.00 92.06 536 GLU A O 1
ATOM 4339 N N . ARG A 1 537 ? -40.130 0.489 56.008 1.00 89.94 537 ARG A N 1
ATOM 4340 C CA . ARG A 1 537 ? -40.718 1.670 56.662 1.00 89.94 537 ARG A CA 1
ATOM 4341 C C . ARG A 1 537 ? -42.211 1.807 56.373 1.00 89.94 537 ARG A C 1
ATOM 4343 O O . ARG A 1 537 ? -42.956 2.124 57.298 1.00 89.94 537 ARG A O 1
ATOM 4350 N N . GLU A 1 538 ? -42.636 1.581 55.135 1.00 92.25 538 GLU A N 1
ATOM 4351 C CA . GLU A 1 538 ? -44.042 1.607 54.717 1.00 92.25 538 GLU A CA 1
ATOM 4352 C C . GLU A 1 538 ? -44.850 0.527 55.456 1.00 92.25 538 GLU A C 1
ATOM 4354 O O . GLU A 1 538 ? -45.888 0.819 56.045 1.00 92.25 538 GLU A O 1
ATOM 4359 N N . GLU A 1 539 ? -44.338 -0.705 55.519 1.00 89.75 539 GLU A N 1
ATOM 4360 C CA . GLU A 1 539 ? -44.960 -1.823 56.245 1.00 89.75 539 GLU A CA 1
ATOM 4361 C C . GLU A 1 539 ? -45.052 -1.545 57.756 1.00 89.75 539 GLU A C 1
ATOM 4363 O O . GLU A 1 539 ? -46.077 -1.801 58.402 1.00 89.75 539 GLU A O 1
ATOM 4368 N N . THR A 1 540 ? -44.002 -0.947 58.326 1.00 90.88 540 THR A N 1
ATOM 4369 C CA . THR A 1 540 ? -43.994 -0.514 59.729 1.00 90.88 540 THR A CA 1
ATOM 4370 C C . THR A 1 540 ? -45.041 0.574 59.973 1.00 90.88 540 THR A C 1
ATOM 4372 O O . THR A 1 540 ? -45.779 0.504 60.955 1.00 90.88 540 THR A O 1
ATOM 4375 N N . LEU A 1 541 ? -45.150 1.563 59.079 1.00 89.69 541 LEU A N 1
ATOM 4376 C CA . LEU A 1 541 ? -46.163 2.618 59.167 1.00 89.69 541 LEU A CA 1
ATOM 4377 C C . LEU A 1 541 ? -47.578 2.047 59.086 1.00 89.69 541 LEU A C 1
ATOM 4379 O O . LEU A 1 541 ? -48.399 2.386 59.932 1.00 89.69 541 LEU A O 1
ATOM 4383 N N . GLN A 1 542 ? -47.850 1.131 58.155 1.00 88.69 542 GLN A N 1
ATOM 4384 C CA . GLN A 1 542 ? -49.151 0.457 58.055 1.00 88.69 542 GLN A CA 1
ATOM 4385 C C . GLN A 1 542 ? -49.502 -0.310 59.337 1.00 88.69 542 GLN A C 1
ATOM 4387 O O . GLN A 1 542 ? -50.651 -0.301 59.786 1.00 88.69 542 GLN A O 1
ATOM 4392 N N . THR A 1 543 ? -48.509 -0.948 59.961 1.00 90.19 543 THR A N 1
ATOM 4393 C CA . THR A 1 543 ? -48.688 -1.638 61.245 1.00 90.19 543 THR A CA 1
ATOM 4394 C C . THR A 1 543 ? -49.032 -0.645 62.355 1.00 90.19 543 THR A C 1
ATOM 4396 O O . THR A 1 543 ? -50.027 -0.826 63.056 1.00 90.19 543 THR A O 1
ATOM 4399 N N . VAL A 1 544 ? -48.281 0.454 62.465 1.00 88.81 544 VAL A N 1
ATOM 4400 C CA . VAL A 1 544 ? -48.540 1.515 63.450 1.00 88.81 544 VAL A CA 1
ATOM 4401 C C . VAL A 1 544 ? -49.904 2.172 63.226 1.00 88.81 544 VAL A C 1
ATOM 4403 O O . VAL A 1 544 ? -50.610 2.449 64.194 1.00 88.81 544 VAL A O 1
ATOM 4406 N N . GLU A 1 545 ? -50.316 2.402 61.979 1.00 90.19 545 GLU A N 1
ATOM 4407 C CA . GLU A 1 545 ? -51.642 2.932 61.645 1.00 90.19 545 GLU A CA 1
ATOM 4408 C C . GLU A 1 545 ? -52.762 1.986 62.085 1.00 90.19 545 GLU A C 1
ATOM 4410 O O . GLU A 1 545 ? -53.763 2.431 62.659 1.00 90.19 545 GLU A O 1
ATOM 4415 N N . LYS A 1 546 ? -52.584 0.677 61.875 1.00 88.12 546 LYS A N 1
ATOM 4416 C CA . LYS A 1 546 ? -53.522 -0.351 62.335 1.00 88.12 546 LYS A CA 1
ATOM 4417 C C . LYS A 1 546 ? -53.616 -0.384 63.861 1.00 88.12 546 LYS A C 1
ATOM 4419 O O . LYS A 1 546 ? -54.729 -0.433 64.390 1.00 88.12 546 LYS A O 1
ATOM 4424 N N . ASP A 1 547 ? -52.490 -0.302 64.560 1.00 88.44 547 ASP A N 1
ATOM 4425 C CA . ASP A 1 547 ? -52.450 -0.259 66.024 1.00 88.44 547 ASP A CA 1
ATOM 4426 C C . ASP A 1 547 ? -53.115 1.013 66.562 1.00 88.44 547 ASP A C 1
ATOM 4428 O O . ASP A 1 547 ? -53.917 0.956 67.494 1.00 88.44 547 ASP A O 1
ATOM 4432 N N . LEU A 1 548 ? -52.871 2.164 65.926 1.00 88.75 548 LEU A N 1
ATOM 4433 C CA . LEU A 1 548 ? -53.542 3.426 66.244 1.00 88.75 548 LEU A CA 1
ATOM 4434 C C . LEU A 1 548 ? -55.056 3.333 66.051 1.00 88.75 548 LEU A C 1
ATOM 4436 O O . LEU A 1 548 ? -55.819 3.853 66.869 1.00 88.75 548 LEU A O 1
ATOM 4440 N N . TYR A 1 549 ? -55.502 2.679 64.980 1.00 89.56 549 TYR A N 1
ATOM 4441 C CA . TYR A 1 549 ? -56.919 2.447 64.731 1.00 89.56 549 TYR A CA 1
ATOM 4442 C C . TYR A 1 549 ? -57.542 1.552 65.812 1.00 89.56 549 TYR A C 1
ATOM 4444 O O . TYR A 1 549 ? -58.588 1.899 66.365 1.00 89.56 549 TYR A O 1
ATOM 4452 N N . GLN A 1 550 ? -56.881 0.449 66.181 1.00 88.44 550 GLN A N 1
ATOM 4453 C CA . GLN A 1 550 ? -57.335 -0.422 67.271 1.00 88.44 550 GLN A CA 1
ATOM 4454 C C . GLN A 1 550 ? -57.360 0.299 68.621 1.00 88.44 550 GLN A C 1
ATOM 4456 O O . GLN A 1 550 ? -58.309 0.140 69.394 1.00 88.44 550 GLN A O 1
ATOM 4461 N N . LEU A 1 551 ? -56.351 1.124 68.901 1.00 89.38 551 LEU A N 1
ATOM 4462 C CA . LEU A 1 551 ? -56.281 1.911 70.124 1.00 89.38 551 LEU A CA 1
ATOM 4463 C C . LEU A 1 551 ? -57.425 2.927 70.188 1.00 89.38 551 LEU A C 1
ATOM 4465 O O . LEU A 1 551 ? -58.088 3.023 71.218 1.00 89.38 551 LEU A O 1
ATOM 4469 N N . LYS A 1 552 ? -57.712 3.636 69.087 1.00 88.88 552 LYS A N 1
ATOM 4470 C CA . LYS A 1 552 ? -58.867 4.545 68.993 1.00 88.88 552 LYS A CA 1
ATOM 4471 C C . LYS A 1 552 ? -60.186 3.814 69.216 1.00 88.88 552 LYS A C 1
ATOM 4473 O O . LYS A 1 552 ? -61.031 4.318 69.952 1.00 88.88 552 LYS A O 1
ATOM 4478 N N . LEU A 1 553 ? -60.354 2.630 68.627 1.00 89.44 553 LEU A N 1
ATOM 4479 C CA . LEU A 1 553 ? -61.549 1.813 68.831 1.00 89.44 553 LEU A CA 1
ATOM 4480 C C . LEU A 1 553 ? -61.697 1.417 70.308 1.00 89.44 553 LEU A C 1
ATOM 4482 O O . LEU A 1 553 ? -62.760 1.609 70.890 1.00 89.44 553 LEU A O 1
ATOM 4486 N N . THR A 1 554 ? -60.612 0.952 70.931 1.00 87.31 554 THR A N 1
ATOM 4487 C CA . THR A 1 554 ? -60.576 0.579 72.355 1.00 87.31 554 THR A CA 1
ATOM 4488 C C . THR A 1 554 ? -60.873 1.775 73.259 1.00 87.31 554 THR A C 1
ATOM 4490 O O . THR A 1 554 ? -61.619 1.663 74.233 1.00 87.31 554 THR A O 1
ATOM 4493 N N . GLN A 1 555 ? -60.323 2.948 72.938 1.00 88.25 555 GLN A N 1
ATOM 4494 C CA . GLN A 1 555 ? -60.603 4.187 73.655 1.00 88.25 555 GLN A CA 1
ATOM 4495 C C . GLN A 1 555 ? -62.083 4.560 73.544 1.00 88.25 555 GLN A C 1
ATOM 4497 O O . GLN A 1 555 ? -62.702 4.863 74.560 1.00 88.25 555 GLN A O 1
ATOM 4502 N N . GLN A 1 556 ? -62.665 4.488 72.345 1.00 87.88 556 GLN A N 1
ATOM 4503 C CA . GLN A 1 556 ? -64.078 4.783 72.120 1.00 87.88 556 GLN A CA 1
ATOM 4504 C C . GLN A 1 556 ? -64.989 3.816 72.888 1.00 87.88 556 GLN A C 1
ATOM 4506 O O . GLN A 1 556 ? -65.931 4.257 73.544 1.00 87.88 556 GLN A O 1
ATOM 4511 N N . THR A 1 557 ? -64.702 2.510 72.864 1.00 85.94 557 THR A N 1
ATOM 4512 C CA . THR A 1 557 ? -65.480 1.525 73.633 1.00 85.94 557 THR A CA 1
ATOM 4513 C C . THR A 1 557 ? -65.340 1.747 75.135 1.00 85.94 557 THR A C 1
ATOM 4515 O O . THR A 1 557 ? -66.319 1.630 75.864 1.00 85.94 557 THR A O 1
ATOM 4518 N N . THR A 1 558 ? -64.146 2.122 75.603 1.00 85.69 558 THR A N 1
ATOM 4519 C CA . THR A 1 558 ? -63.907 2.431 77.021 1.00 85.69 558 THR A CA 1
ATOM 4520 C C . THR A 1 558 ? -64.647 3.698 77.446 1.00 85.69 558 THR A C 1
ATOM 4522 O O . THR A 1 558 ? -65.232 3.719 78.522 1.00 85.69 558 THR A O 1
ATOM 4525 N N . GLN A 1 559 ? -64.677 4.735 76.603 1.00 85.81 559 GLN A N 1
ATOM 4526 C CA . GLN A 1 559 ? -65.457 5.952 76.854 1.00 85.81 559 GLN A CA 1
ATOM 4527 C C . GLN A 1 559 ? -66.957 5.651 76.925 1.00 85.81 559 GLN A C 1
ATOM 4529 O O . GLN A 1 559 ? -67.613 6.080 77.868 1.00 85.81 559 GLN A O 1
ATOM 4534 N N . GLN A 1 560 ? -67.488 4.852 75.995 1.00 84.50 560 GLN A N 1
ATOM 4535 C CA . GLN A 1 560 ? -68.889 4.418 76.043 1.00 84.50 560 GLN A CA 1
ATOM 4536 C C . GLN A 1 560 ? -69.205 3.615 77.308 1.00 84.50 560 GLN A C 1
ATOM 4538 O O . GLN A 1 560 ? -70.269 3.784 77.900 1.00 84.50 560 GLN A O 1
ATOM 4543 N N . GLU A 1 561 ? -68.294 2.745 77.743 1.00 84.44 561 GLU A N 1
ATOM 4544 C CA . GLU A 1 561 ? -68.479 1.984 78.978 1.00 84.44 561 GLU A CA 1
ATOM 4545 C C . GLU A 1 561 ? -68.413 2.888 80.215 1.00 84.44 561 GLU A C 1
ATOM 4547 O O . GLU A 1 561 ? -69.234 2.755 81.117 1.00 84.44 561 GLU A O 1
ATOM 4552 N N . GLN A 1 562 ? -67.510 3.871 80.241 1.00 82.00 562 GLN A N 1
ATOM 4553 C CA . GLN A 1 562 ? -67.471 4.882 81.301 1.00 82.00 562 GLN A CA 1
ATOM 4554 C C . GLN A 1 562 ? -68.768 5.695 81.360 1.00 82.00 562 GLN A C 1
ATOM 4556 O O . GLN A 1 562 ? -69.296 5.897 82.449 1.00 82.00 562 GLN A O 1
ATOM 4561 N N . GLU A 1 563 ? -69.328 6.107 80.221 1.00 83.62 563 GLU A N 1
ATOM 4562 C CA . GLU A 1 563 ? -70.631 6.784 80.166 1.00 83.62 563 GLU A CA 1
ATOM 4563 C C . GLU A 1 563 ? -71.767 5.892 80.692 1.00 83.62 563 GLU A C 1
ATOM 4565 O O . GLU A 1 563 ? -72.635 6.359 81.436 1.00 83.62 563 GLU A O 1
ATOM 4570 N N . ARG A 1 564 ? -71.752 4.591 80.375 1.00 83.50 564 ARG A N 1
ATOM 4571 C CA . ARG A 1 564 ? -72.706 3.614 80.931 1.00 83.50 564 ARG A CA 1
ATOM 4572 C C . ARG A 1 564 ? -72.559 3.449 82.440 1.00 83.50 564 ARG A C 1
ATOM 4574 O O . ARG A 1 564 ? -73.562 3.400 83.146 1.00 83.50 564 ARG A O 1
ATOM 4581 N N . ILE A 1 565 ? -71.330 3.386 82.946 1.00 83.38 565 ILE A N 1
ATOM 4582 C CA . ILE A 1 565 ? -71.059 3.298 84.386 1.00 83.38 565 ILE A CA 1
ATOM 4583 C C . ILE A 1 565 ? -71.517 4.578 85.090 1.00 83.38 565 ILE A C 1
ATOM 4585 O O . ILE A 1 565 ? -72.159 4.492 86.133 1.00 83.38 565 ILE A O 1
ATOM 4589 N N . LEU A 1 566 ? -71.241 5.756 84.522 1.00 84.81 566 LEU A N 1
ATOM 4590 C CA . LEU A 1 566 ? -71.675 7.039 85.080 1.00 84.81 566 LEU A CA 1
ATOM 4591 C C . LEU A 1 566 ? -73.201 7.147 85.121 1.00 84.81 566 LEU A C 1
ATOM 4593 O O . LEU A 1 566 ? -73.752 7.464 86.169 1.00 84.81 566 LEU A O 1
ATOM 4597 N N . THR A 1 567 ? -73.892 6.801 84.034 1.00 83.19 567 THR A N 1
ATOM 4598 C CA . THR A 1 567 ? -75.367 6.796 83.998 1.00 83.19 567 THR A CA 1
ATOM 4599 C C . THR A 1 567 ? -75.973 5.767 84.953 1.00 83.19 567 THR A C 1
ATOM 4601 O O . THR A 1 567 ? -76.964 6.056 85.627 1.00 83.19 567 THR A O 1
ATOM 4604 N N . ALA A 1 568 ? -75.369 4.581 85.084 1.00 80.69 568 ALA A N 1
ATOM 4605 C CA . ALA A 1 568 ? -75.766 3.609 86.100 1.00 80.69 568 ALA A CA 1
ATOM 4606 C C . ALA A 1 568 ? -75.547 4.159 87.519 1.00 80.69 568 ALA A C 1
ATOM 4608 O O . ALA A 1 568 ? -76.415 4.002 88.377 1.00 80.69 568 ALA A O 1
ATOM 4609 N N . HIS A 1 569 ? -74.430 4.847 87.766 1.00 80.25 569 HIS A N 1
ATOM 4610 C CA . HIS A 1 569 ? -74.140 5.436 89.067 1.00 80.25 569 HIS A CA 1
ATOM 4611 C C . HIS A 1 569 ? -75.107 6.576 89.411 1.00 80.25 569 HIS A C 1
ATOM 4613 O O . HIS A 1 569 ? -75.676 6.573 90.502 1.00 80.25 569 HIS A O 1
ATOM 4619 N N . GLU A 1 570 ? -75.384 7.491 88.480 1.00 84.31 570 GLU A N 1
ATOM 4620 C CA . GLU A 1 570 ? -76.406 8.534 88.640 1.00 84.31 570 GLU A CA 1
ATOM 4621 C C . GLU A 1 570 ? -77.768 7.934 88.998 1.00 84.31 570 GLU A C 1
ATOM 4623 O O . GLU A 1 570 ? -78.428 8.406 89.926 1.00 84.31 570 GLU A O 1
ATOM 4628 N N . LYS A 1 571 ? -78.155 6.837 88.335 1.00 85.12 571 LYS A N 1
ATOM 4629 C CA . LYS A 1 571 ? -79.379 6.105 88.666 1.00 85.12 571 LYS A CA 1
ATOM 4630 C C . LYS A 1 571 ? -79.343 5.540 90.088 1.00 85.12 571 LYS A C 1
ATOM 4632 O O . LYS A 1 571 ? -80.306 5.719 90.826 1.00 85.12 571 LYS A O 1
ATOM 4637 N N . THR A 1 572 ? -78.236 4.924 90.514 1.00 79.38 572 THR A N 1
ATOM 4638 C CA . THR A 1 572 ? -78.109 4.437 91.902 1.00 79.38 572 THR A CA 1
ATOM 4639 C C . THR A 1 572 ? -78.168 5.570 92.928 1.00 79.38 572 THR A C 1
ATOM 4641 O O . THR A 1 572 ? -78.764 5.398 93.984 1.00 79.38 572 THR A O 1
ATOM 4644 N N . VAL A 1 573 ? -77.619 6.752 92.628 1.00 83.12 573 VAL A N 1
ATOM 4645 C CA . VAL A 1 573 ? -77.715 7.930 93.507 1.00 83.12 573 VAL A CA 1
ATOM 4646 C C . VAL A 1 573 ? -79.162 8.429 93.593 1.00 83.12 573 VAL A C 1
ATOM 4648 O O . VAL A 1 573 ? -79.634 8.764 94.681 1.00 83.12 573 VAL A O 1
ATOM 4651 N N . GLN A 1 574 ? -79.905 8.428 92.483 1.00 81.06 574 GLN A N 1
ATOM 4652 C CA . GLN A 1 574 ? -81.344 8.723 92.484 1.00 81.06 574 GLN A CA 1
ATOM 4653 C C . GLN A 1 574 ? -82.145 7.690 93.302 1.00 81.06 574 GLN A C 1
ATOM 4655 O O . GLN A 1 574 ? -83.019 8.053 94.088 1.00 81.06 574 GLN A O 1
ATOM 4660 N N . GLU A 1 575 ? -81.821 6.403 93.187 1.00 80.88 575 GLU A N 1
ATOM 4661 C CA . GLU A 1 575 ? -82.438 5.342 93.996 1.00 80.88 575 GLU A CA 1
ATOM 4662 C C . GLU A 1 575 ? -82.107 5.501 95.493 1.00 80.88 575 GLU A C 1
ATOM 4664 O O . GLU A 1 575 ? -82.988 5.402 96.340 1.00 80.88 575 GLU A O 1
ATOM 4669 N N . VAL A 1 576 ? -80.865 5.837 95.851 1.00 81.56 576 VAL A N 1
ATOM 4670 C CA . VAL A 1 576 ? -80.473 6.082 97.251 1.00 81.56 576 VAL A CA 1
ATOM 4671 C C . VAL A 1 576 ? -81.169 7.316 97.828 1.00 81.56 576 VAL A C 1
ATOM 4673 O O . VAL A 1 576 ? -81.628 7.280 98.968 1.00 81.56 576 VAL A O 1
ATOM 4676 N N . THR A 1 577 ? -81.283 8.399 97.059 1.00 81.94 577 THR A N 1
ATOM 4677 C CA . THR A 1 577 ? -81.958 9.625 97.521 1.00 81.94 577 THR A CA 1
ATOM 4678 C C . THR A 1 577 ? -83.461 9.422 97.701 1.00 81.94 577 THR A C 1
ATOM 4680 O O . THR A 1 577 ? -84.018 9.892 98.691 1.00 81.94 577 THR A O 1
ATOM 4683 N N . THR A 1 578 ? -84.119 8.673 96.811 1.00 82.44 578 THR A N 1
ATOM 4684 C CA . THR A 1 578 ? -85.534 8.292 96.990 1.00 82.44 578 THR A CA 1
ATOM 4685 C C . THR A 1 578 ? -85.730 7.391 98.210 1.00 82.44 578 THR A C 1
ATOM 4687 O O . THR A 1 578 ? -86.624 7.646 99.013 1.00 82.44 578 THR A O 1
ATOM 4690 N N . LEU A 1 579 ? -84.843 6.415 98.431 1.00 84.50 579 LEU A N 1
ATOM 4691 C CA . LEU A 1 579 ? -84.863 5.588 99.642 1.00 84.50 579 LEU A CA 1
ATOM 4692 C C . LEU A 1 579 ? -84.636 6.407 100.924 1.00 84.50 579 LEU A C 1
ATOM 4694 O O . LEU A 1 579 ? -85.289 6.145 101.932 1.00 84.50 579 LEU A O 1
ATOM 4698 N N . GLN A 1 580 ? -83.753 7.411 100.903 1.00 82.81 580 GLN A N 1
ATOM 4699 C CA . GLN A 1 580 ? -83.570 8.331 102.032 1.00 82.81 580 GLN A CA 1
ATOM 4700 C C . GLN A 1 580 ? -84.837 9.146 102.313 1.00 82.81 580 GLN A C 1
ATOM 4702 O O . GLN A 1 580 ? -85.244 9.244 103.469 1.00 82.81 580 GLN A O 1
ATOM 4707 N N . GLN A 1 581 ? -85.498 9.674 101.279 1.00 84.81 581 GLN A N 1
ATOM 4708 C CA . GLN A 1 581 ? -86.774 10.384 101.432 1.00 84.81 581 GLN A CA 1
ATOM 4709 C C . GLN A 1 581 ? -87.864 9.478 102.019 1.00 84.81 581 GLN A C 1
ATOM 4711 O O . GLN A 1 581 ? -88.609 9.895 102.909 1.00 84.81 581 GLN A O 1
ATOM 4716 N N . ASP A 1 582 ? -87.938 8.224 101.572 1.00 82.44 582 ASP A N 1
ATOM 4717 C CA . ASP A 1 582 ? -88.867 7.239 102.126 1.00 82.44 582 ASP A CA 1
ATOM 4718 C C . ASP A 1 582 ? -88.539 6.907 103.588 1.00 82.44 582 ASP A C 1
ATOM 4720 O O . ASP A 1 582 ? -89.448 6.801 104.415 1.00 82.44 582 ASP A O 1
ATOM 4724 N N . GLN A 1 583 ? -87.256 6.802 103.944 1.00 85.81 583 GLN A N 1
ATOM 4725 C CA . GLN A 1 583 ? -86.820 6.594 105.324 1.00 85.81 583 GLN A CA 1
ATOM 4726 C C . GLN A 1 583 ? -87.182 7.785 106.223 1.00 85.81 583 GLN A C 1
ATOM 4728 O O . GLN A 1 583 ? -87.688 7.582 107.330 1.00 85.81 583 GLN A O 1
ATOM 4733 N N . GLU A 1 584 ? -86.971 9.020 105.767 1.00 85.38 584 GLU A N 1
ATOM 4734 C CA . GLU A 1 584 ? -87.377 10.235 106.485 1.00 85.38 584 GLU A CA 1
ATOM 4735 C C . GLU A 1 584 ? -88.895 10.275 106.685 1.00 85.38 584 GLU A C 1
ATOM 4737 O O . GLU A 1 584 ? -89.374 10.503 107.800 1.00 85.38 584 GLU A O 1
ATOM 4742 N N . ARG A 1 585 ? -89.660 9.961 105.634 1.00 87.06 585 ARG A N 1
ATOM 4743 C CA . ARG A 1 585 ? -91.122 9.871 105.689 1.00 87.06 585 ARG A CA 1
ATOM 4744 C C . ARG A 1 585 ? -91.593 8.804 106.675 1.00 87.06 585 ARG A C 1
ATOM 4746 O O . ARG A 1 585 ? -92.506 9.068 107.456 1.00 87.06 585 ARG A O 1
ATOM 4753 N N . LEU A 1 586 ? -90.986 7.617 106.660 1.00 84.06 586 LEU A N 1
ATOM 4754 C CA . LEU A 1 586 ? -91.291 6.538 107.605 1.00 84.06 586 LEU A CA 1
ATOM 4755 C C . LEU A 1 586 ? -90.939 6.931 109.041 1.00 84.06 586 LEU A C 1
ATOM 4757 O O . LEU A 1 586 ? -91.712 6.648 109.951 1.00 84.06 586 LEU A O 1
ATOM 4761 N N . THR A 1 587 ? -89.819 7.625 109.245 1.00 84.19 587 THR A N 1
ATOM 4762 C CA . THR A 1 587 ? -89.405 8.129 110.563 1.00 84.19 587 THR A CA 1
ATOM 4763 C C . THR A 1 587 ? -90.398 9.166 111.092 1.00 84.19 587 THR A C 1
ATOM 4765 O O . THR A 1 587 ? -90.784 9.112 112.259 1.00 84.19 587 THR A O 1
ATOM 4768 N N . HIS A 1 588 ? -90.876 10.070 110.232 1.00 85.75 588 HIS A N 1
ATOM 4769 C CA . HIS A 1 588 ? -91.928 11.027 110.577 1.00 85.75 588 HIS A CA 1
ATOM 4770 C C . HIS A 1 588 ? -93.231 10.320 110.972 1.00 85.75 588 HIS A C 1
ATOM 4772 O O . HIS A 1 588 ? -93.795 10.605 112.024 1.00 85.75 588 HIS A O 1
ATOM 4778 N N . LEU A 1 589 ? -93.671 9.349 110.166 1.00 84.62 589 LEU A N 1
ATOM 4779 C CA . LEU A 1 589 ? -94.860 8.533 110.436 1.00 84.62 589 LEU A CA 1
ATOM 4780 C C . LEU A 1 589 ? -94.745 7.751 111.750 1.00 84.62 589 LEU A C 1
ATOM 4782 O O . LEU A 1 589 ? -95.717 7.658 112.497 1.00 84.62 589 LEU A O 1
ATOM 4786 N N . LEU A 1 590 ? -93.567 7.195 112.047 1.00 84.94 590 LEU A N 1
ATOM 4787 C CA . LEU A 1 590 ? -93.299 6.529 113.321 1.00 84.94 590 LEU A CA 1
ATOM 4788 C C . LEU A 1 590 ? -93.428 7.506 114.489 1.00 84.94 590 LEU A C 1
ATOM 4790 O O . LEU A 1 590 ? -94.109 7.188 115.459 1.00 84.94 590 LEU A O 1
ATOM 4794 N N . LYS A 1 591 ? -92.869 8.713 114.369 1.00 84.19 591 LYS A N 1
ATOM 4795 C CA . LYS A 1 591 ? -92.977 9.746 115.402 1.00 84.19 591 LYS A CA 1
ATOM 4796 C C . LYS A 1 591 ? -94.427 10.194 115.632 1.00 84.19 591 LYS A C 1
ATOM 4798 O O . LYS A 1 591 ? -94.860 10.271 116.777 1.00 84.19 591 LYS A O 1
ATOM 4803 N N . GLU A 1 592 ? -95.205 10.413 114.571 1.00 84.19 592 GLU A N 1
ATOM 4804 C CA . GLU A 1 592 ? -96.644 10.714 114.679 1.00 84.19 592 GLU A CA 1
ATOM 4805 C C . GLU A 1 592 ? -97.412 9.584 115.382 1.00 84.19 592 GLU A C 1
ATOM 4807 O O . GLU A 1 592 ? -98.302 9.828 116.202 1.00 84.19 592 GLU A O 1
ATOM 4812 N N . ARG A 1 593 ? -97.069 8.323 115.085 1.00 84.44 593 ARG A N 1
ATOM 4813 C CA . ARG A 1 593 ? -97.666 7.157 115.748 1.00 84.44 593 ARG A CA 1
ATOM 4814 C C . ARG A 1 593 ? -97.278 7.082 117.219 1.00 84.44 593 ARG A C 1
ATOM 4816 O O . ARG A 1 593 ? -98.161 6.842 118.035 1.00 84.44 593 ARG A O 1
ATOM 4823 N N . GLU A 1 594 ? -96.017 7.322 117.565 1.00 86.19 594 GLU A N 1
ATOM 4824 C CA . GLU A 1 594 ? -95.556 7.404 118.956 1.00 86.19 594 GLU A CA 1
ATOM 4825 C C . GLU A 1 594 ? -96.267 8.522 119.730 1.00 86.19 594 GLU A C 1
ATOM 4827 O O . GLU A 1 594 ? -96.690 8.312 120.865 1.00 86.19 594 GLU A O 1
ATOM 4832 N N . GLU A 1 595 ? -96.455 9.696 119.122 1.00 84.44 595 GLU A N 1
ATOM 4833 C CA . GLU A 1 595 ? -97.209 10.806 119.718 1.00 84.44 595 GLU A CA 1
ATOM 4834 C C . GLU A 1 595 ? -98.686 10.445 119.922 1.00 84.44 595 GLU A C 1
ATOM 4836 O O . GLU A 1 595 ? -99.248 10.712 120.985 1.00 84.44 595 GLU A O 1
ATOM 4841 N N . THR A 1 596 ? -99.299 9.767 118.948 1.00 84.62 596 THR A N 1
ATOM 4842 C CA . THR A 1 596 ? -100.675 9.260 119.062 1.00 84.62 596 THR A CA 1
ATOM 4843 C C . THR A 1 596 ? -100.798 8.229 120.188 1.00 84.62 596 THR A C 1
ATOM 4845 O O . THR A 1 596 ? -101.760 8.255 120.952 1.00 84.62 596 THR A O 1
ATOM 4848 N N . VAL A 1 597 ? -99.818 7.329 120.325 1.00 82.69 597 VAL A N 1
ATOM 4849 C CA . VAL A 1 597 ? -99.773 6.355 121.424 1.00 82.69 597 VAL A CA 1
ATOM 4850 C C . VAL A 1 597 ? -99.629 7.068 122.765 1.00 82.69 597 VAL A C 1
ATOM 4852 O O . VAL A 1 597 ? -100.427 6.792 123.652 1.00 82.69 597 VAL A O 1
ATOM 4855 N N . ARG A 1 598 ? -98.716 8.042 122.905 1.00 81.94 598 ARG A N 1
ATOM 4856 C CA . ARG A 1 598 ? -98.601 8.842 124.140 1.00 81.94 598 ARG A CA 1
ATOM 4857 C C . ARG A 1 598 ? -99.890 9.571 124.488 1.00 81.94 598 ARG A C 1
ATOM 4859 O O . ARG A 1 598 ? -100.238 9.653 125.661 1.00 81.94 598 ARG A O 1
ATOM 4866 N N . PHE A 1 599 ? -100.588 10.115 123.492 1.00 86.19 599 PHE A N 1
ATOM 4867 C CA . PHE A 1 599 ? -101.888 10.747 123.701 1.00 86.19 599 PHE A CA 1
ATOM 4868 C C . PHE A 1 599 ? -102.891 9.745 124.290 1.00 86.19 599 PHE A C 1
ATOM 4870 O O . PHE A 1 599 ? -103.512 10.037 125.310 1.00 86.19 599 PHE A O 1
ATOM 4877 N N . PHE A 1 600 ? -102.990 8.541 123.715 1.00 82.50 600 PHE A N 1
ATOM 4878 C CA . PHE A 1 600 ? -103.854 7.485 124.249 1.00 82.50 600 PHE A CA 1
ATOM 4879 C C . PHE A 1 600 ? -103.410 6.976 125.627 1.00 82.50 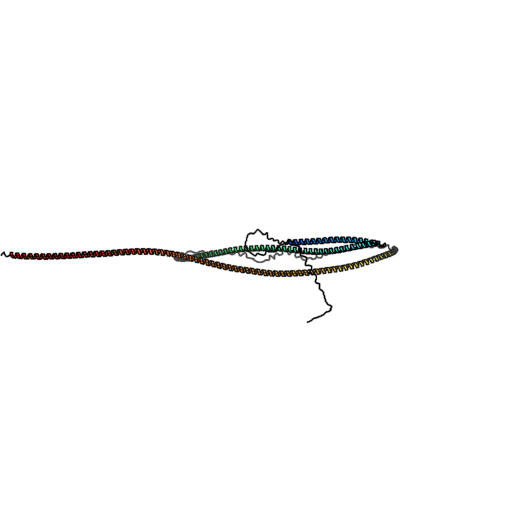600 PHE A C 1
ATOM 4881 O O . PHE A 1 600 ? -104.263 6.686 126.462 1.00 82.50 600 PHE A O 1
ATOM 4888 N N . GLU A 1 601 ? -102.107 6.887 125.897 1.00 84.50 601 GLU A N 1
ATOM 4889 C CA . GLU A 1 601 ? -101.573 6.536 127.219 1.00 84.50 601 GLU A CA 1
ATOM 4890 C C . GLU A 1 601 ? -101.965 7.582 128.273 1.00 84.50 601 GLU A C 1
ATOM 4892 O O . GLU A 1 601 ? -102.463 7.217 129.337 1.00 84.50 601 GLU A O 1
ATOM 4897 N N . GLN A 1 602 ? -101.834 8.877 127.960 1.00 80.31 602 GLN A N 1
ATOM 4898 C CA . GLN A 1 602 ? -102.287 9.968 128.832 1.00 80.31 602 GLN A CA 1
ATOM 4899 C C . GLN A 1 602 ? -103.804 9.944 129.045 1.00 80.31 602 GLN A C 1
ATOM 4901 O O . GLN A 1 602 ? -104.282 10.199 130.151 1.00 80.31 602 GLN A O 1
ATOM 4906 N N . GLU A 1 603 ? -104.579 9.642 128.003 1.00 81.88 603 GLU A N 1
ATOM 4907 C CA . GLU A 1 603 ? -106.037 9.550 128.087 1.00 81.88 603 GLU A CA 1
ATOM 4908 C C . GLU A 1 603 ? -106.473 8.366 128.968 1.00 81.88 603 GLU A C 1
ATOM 4910 O O . GLU A 1 603 ? -107.356 8.517 129.816 1.00 81.88 603 GLU A O 1
ATOM 4915 N N . LEU A 1 604 ? -105.797 7.217 128.840 1.00 80.31 604 LEU A N 1
ATOM 4916 C CA . LEU A 1 604 ? -105.953 6.055 129.720 1.00 80.31 604 LEU A CA 1
ATOM 4917 C C . LEU A 1 604 ? -105.606 6.385 131.173 1.00 80.31 604 LEU A C 1
ATOM 4919 O O . LEU A 1 604 ? -106.355 6.010 132.075 1.00 80.31 604 LEU A O 1
ATOM 4923 N N . GLU A 1 605 ? -104.507 7.102 131.409 1.00 82.00 605 GLU A N 1
ATOM 4924 C CA . GLU A 1 605 ? -104.086 7.520 132.747 1.00 82.00 605 GLU A CA 1
ATOM 4925 C C . GLU A 1 605 ? -105.118 8.464 133.387 1.00 82.00 605 GLU A C 1
ATOM 4927 O O . GLU A 1 605 ? -105.533 8.255 134.530 1.00 82.00 605 GLU A O 1
ATOM 4932 N N . GLN A 1 606 ? -105.644 9.436 132.633 1.00 79.06 606 GLN A N 1
ATOM 4933 C CA . GLN A 1 606 ? -106.747 10.289 133.094 1.00 79.06 606 GLN A CA 1
ATOM 4934 C C . GLN A 1 606 ? -108.018 9.489 133.410 1.00 79.06 606 GLN A C 1
ATOM 4936 O O . GLN A 1 606 ? -108.725 9.799 134.374 1.00 79.06 606 GLN A O 1
ATOM 4941 N N . LEU A 1 607 ? -108.329 8.467 132.609 1.00 80.88 607 LEU A N 1
ATOM 4942 C CA . LEU A 1 607 ? -109.468 7.575 132.834 1.00 80.88 607 LEU A CA 1
ATOM 4943 C C . LEU A 1 607 ? -109.300 6.752 134.117 1.00 80.88 607 LEU A C 1
ATOM 4945 O O . LEU A 1 607 ? -110.247 6.645 134.896 1.00 80.88 607 LEU A O 1
ATOM 4949 N N . LEU A 1 608 ? -108.094 6.242 134.370 1.00 80.19 608 LEU A N 1
ATOM 4950 C CA . LEU A 1 608 ? -107.722 5.549 135.605 1.00 80.19 608 LEU A CA 1
ATOM 4951 C C . LEU A 1 608 ? -107.878 6.455 136.832 1.00 80.19 608 LEU A C 1
ATOM 4953 O O . LEU A 1 608 ? -108.497 6.049 137.816 1.00 80.19 608 LEU A O 1
ATOM 4957 N N . VAL A 1 609 ? -107.409 7.705 136.757 1.00 80.19 609 VAL A N 1
ATOM 4958 C CA . VAL A 1 609 ? -107.577 8.699 137.833 1.00 80.19 609 VAL A CA 1
ATOM 4959 C C . VAL A 1 609 ? -109.058 8.995 138.094 1.00 80.19 609 VAL A C 1
ATOM 4961 O O . VAL A 1 609 ? -109.485 9.029 139.252 1.00 80.19 609 VAL A O 1
ATOM 4964 N N . LYS A 1 610 ? -109.875 9.158 137.041 1.00 77.19 610 LYS A N 1
ATOM 4965 C CA . LYS A 1 610 ? -111.338 9.331 137.164 1.00 77.19 610 LYS A CA 1
ATOM 4966 C C . LYS A 1 610 ? -112.019 8.111 137.788 1.00 77.19 610 LYS A C 1
ATOM 4968 O O . LYS A 1 610 ? -112.948 8.254 138.581 1.00 77.19 610 LYS A O 1
ATOM 4973 N N . GLN A 1 611 ? -111.564 6.908 137.448 1.00 81.06 611 GLN A N 1
ATOM 4974 C CA . GLN A 1 611 ? -112.082 5.672 138.027 1.00 81.06 611 GLN A CA 1
ATOM 4975 C C . GLN A 1 611 ? -111.728 5.553 139.517 1.00 81.06 611 GLN A C 1
ATOM 4977 O O . GLN A 1 611 ? -112.600 5.213 140.317 1.00 81.06 611 GLN A O 1
ATOM 4982 N N . GLN A 1 612 ? -110.490 5.879 139.903 1.00 75.75 612 GLN A N 1
ATOM 4983 C CA . GLN A 1 612 ? -110.050 5.902 141.303 1.00 75.75 612 GLN A CA 1
ATOM 4984 C C . GLN A 1 612 ? -110.817 6.929 142.139 1.00 75.75 612 GLN A C 1
ATOM 4986 O O . GLN A 1 612 ? -111.285 6.601 143.227 1.00 75.75 612 GLN A O 1
ATOM 4991 N N . THR A 1 613 ? -110.999 8.150 141.631 1.00 75.06 613 THR A N 1
ATOM 4992 C CA . THR A 1 613 ? -111.792 9.185 142.323 1.00 75.06 613 THR A CA 1
ATOM 4993 C C . THR A 1 613 ? -113.253 8.767 142.472 1.00 75.06 613 THR A C 1
ATOM 4995 O O . THR A 1 613 ? -113.814 8.886 143.555 1.00 75.06 613 THR A O 1
ATOM 4998 N N . SER A 1 614 ? -113.851 8.159 141.443 1.00 75.62 614 SER A N 1
ATOM 4999 C CA . SER A 1 614 ? -115.206 7.603 141.544 1.00 75.62 614 SER A CA 1
ATOM 5000 C C . SER A 1 614 ? -115.320 6.465 142.572 1.00 75.62 614 SER A C 1
ATOM 5002 O O . SER A 1 614 ? -116.341 6.359 143.257 1.00 75.62 614 SER A O 1
ATOM 5004 N N . GLN A 1 615 ? -114.292 5.619 142.716 1.00 72.56 615 GLN A N 1
ATOM 5005 C CA . GLN A 1 615 ? -114.240 4.601 143.773 1.00 72.56 615 GLN A CA 1
ATOM 5006 C C . GLN A 1 615 ? -114.128 5.226 145.168 1.00 72.56 615 GLN A C 1
ATOM 5008 O O . GLN A 1 615 ? -114.875 4.823 146.059 1.00 72.56 615 GLN A O 1
ATOM 5013 N N . GLN A 1 616 ? -113.271 6.236 145.343 1.00 74.06 616 GLN A N 1
ATOM 5014 C CA . GLN A 1 616 ? -113.141 6.969 146.607 1.00 74.06 616 GLN A CA 1
ATOM 5015 C C . GLN A 1 616 ? -114.450 7.662 147.007 1.00 74.06 616 GLN A C 1
ATOM 5017 O O . GLN A 1 616 ? -114.881 7.530 148.151 1.00 74.06 616 GLN A O 1
ATOM 5022 N N . ASP A 1 617 ? -115.140 8.316 146.067 1.00 74.38 617 ASP A N 1
ATOM 5023 C CA . ASP A 1 617 ? -116.451 8.929 146.319 1.00 74.38 617 ASP A CA 1
ATOM 5024 C C . ASP A 1 617 ? -117.490 7.883 146.752 1.00 74.38 617 ASP A C 1
ATOM 5026 O O . ASP A 1 617 ? -118.301 8.120 147.651 1.00 74.38 617 ASP A O 1
ATOM 5030 N N . ARG A 1 618 ? -117.451 6.685 146.155 1.00 73.94 618 ARG A N 1
ATOM 5031 C CA . ARG A 1 618 ? -118.349 5.580 146.512 1.00 73.94 618 ARG A CA 1
ATOM 5032 C C . ARG A 1 618 ? -118.096 5.061 147.930 1.00 73.94 618 ARG A C 1
ATOM 5034 O O . ARG A 1 618 ? -119.062 4.775 148.638 1.00 73.94 618 ARG A O 1
ATOM 5041 N N . GLU A 1 619 ? -116.840 4.958 148.358 1.00 71.50 619 GLU A N 1
ATOM 5042 C CA . GLU A 1 619 ? -116.475 4.587 149.735 1.00 71.50 619 GLU A CA 1
ATOM 5043 C C . GLU A 1 619 ? -116.912 5.656 150.748 1.00 71.50 619 GLU A C 1
ATOM 5045 O O . GLU A 1 619 ? -117.470 5.327 151.797 1.00 71.50 619 GLU A O 1
ATOM 5050 N N . LEU A 1 620 ? -116.766 6.937 150.400 1.00 71.88 620 LEU A N 1
ATOM 5051 C CA . LEU A 1 620 ? -117.205 8.074 151.217 1.00 71.88 620 LEU A CA 1
ATOM 5052 C C . LEU A 1 620 ? -118.730 8.098 151.415 1.00 71.88 620 LEU A C 1
ATOM 5054 O O . LEU A 1 620 ? -119.221 8.358 152.520 1.00 71.88 620 LEU A O 1
ATOM 5058 N N . ILE A 1 621 ? -119.493 7.772 150.367 1.00 70.31 621 ILE A N 1
ATOM 5059 C CA . ILE A 1 621 ? -120.958 7.642 150.429 1.00 70.31 621 ILE A CA 1
ATOM 5060 C C . ILE A 1 621 ? -121.374 6.451 151.305 1.00 70.31 621 ILE A C 1
ATOM 5062 O O . ILE A 1 621 ? -122.342 6.548 152.058 1.00 70.31 621 ILE A O 1
ATOM 5066 N N . LEU A 1 622 ? -120.653 5.327 151.244 1.00 69.88 622 LEU A N 1
ATOM 5067 C CA . LEU A 1 622 ? -120.944 4.161 152.085 1.00 69.88 622 LEU A CA 1
ATOM 5068 C C . LEU A 1 622 ? -120.668 4.449 153.568 1.00 69.88 622 LEU A C 1
ATOM 5070 O O . LEU A 1 622 ? -121.541 4.198 154.399 1.00 69.88 622 LEU A O 1
ATOM 5074 N N . ALA A 1 623 ? -119.532 5.077 153.885 1.00 65.62 623 ALA A N 1
ATOM 5075 C CA . ALA A 1 623 ? -119.171 5.457 155.253 1.00 65.62 623 ALA A CA 1
ATOM 5076 C C . ALA A 1 623 ? -120.154 6.470 155.875 1.00 65.62 623 ALA A C 1
ATOM 5078 O O . ALA A 1 623 ? -120.495 6.388 157.057 1.00 65.62 623 ALA A O 1
ATOM 5079 N N . SER A 1 624 ? -120.662 7.417 155.080 1.00 63.09 624 SER A N 1
ATOM 5080 C CA . SER A 1 624 ? -121.662 8.391 155.543 1.00 63.09 624 SER A CA 1
ATOM 5081 C C . SER A 1 624 ? -123.055 7.775 155.745 1.00 63.09 624 SER A C 1
ATOM 5083 O O . SER A 1 624 ? -123.790 8.204 156.636 1.00 63.09 624 SER A O 1
ATOM 5085 N N . ARG A 1 625 ? -123.405 6.721 154.995 1.00 64.88 625 ARG A N 1
ATOM 5086 C CA . ARG A 1 625 ? -124.667 5.979 155.160 1.00 64.88 625 ARG A CA 1
ATOM 5087 C C . ARG A 1 625 ? -124.679 5.094 156.410 1.00 64.88 625 ARG A C 1
ATOM 5089 O O . ARG A 1 625 ? -125.714 4.973 157.060 1.00 64.88 625 ARG A O 1
ATOM 5096 N N . GLU A 1 626 ? -123.536 4.508 156.755 1.00 63.56 626 GLU A N 1
ATOM 5097 C CA . GLU A 1 626 ? -123.374 3.634 157.925 1.00 63.56 626 GLU A CA 1
ATOM 5098 C C . GLU A 1 626 ? -123.496 4.418 159.243 1.00 63.56 626 GLU A C 1
ATOM 5100 O O . GLU A 1 626 ? -124.175 3.986 160.175 1.00 63.56 626 GLU A O 1
ATOM 5105 N N . LYS A 1 627 ? -122.963 5.647 159.275 1.00 63.31 627 LYS A N 1
ATOM 5106 C CA . LYS A 1 627 ? -123.092 6.559 160.421 1.00 63.31 627 LYS A CA 1
ATOM 5107 C C . LYS A 1 627 ? -124.546 6.986 160.690 1.00 63.31 627 LYS A C 1
ATOM 5109 O O . LYS A 1 627 ? -124.975 7.008 161.841 1.00 63.31 627 LYS A O 1
ATOM 5114 N N . ALA A 1 628 ? -125.329 7.249 159.641 1.00 59.50 628 ALA A N 1
ATOM 5115 C CA . ALA A 1 628 ? -126.747 7.613 159.767 1.00 59.50 628 ALA A CA 1
ATOM 5116 C C . ALA A 1 628 ? -127.638 6.441 160.246 1.00 59.50 628 ALA A C 1
ATOM 5118 O O . ALA A 1 628 ? -128.641 6.649 160.933 1.00 59.50 628 ALA A O 1
ATOM 5119 N N . ALA A 1 629 ? -127.267 5.198 159.921 1.00 59.38 629 ALA A N 1
ATOM 5120 C CA . ALA A 1 629 ? -127.957 3.999 160.406 1.00 59.38 629 ALA A CA 1
ATOM 5121 C C . ALA A 1 629 ? -127.685 3.721 161.900 1.00 59.38 629 ALA A C 1
ATOM 5123 O O . ALA A 1 629 ? -128.527 3.159 162.598 1.00 59.38 629 ALA A O 1
ATOM 5124 N N . GLN A 1 630 ? -126.531 4.150 162.415 1.00 60.38 630 GLN A N 1
ATOM 5125 C CA . GLN A 1 630 ? -126.162 3.972 163.821 1.00 60.38 630 GLN A CA 1
ATOM 5126 C C . GLN A 1 630 ? -126.873 4.970 164.751 1.00 60.38 630 GLN A C 1
ATOM 5128 O O . GLN A 1 630 ? -127.293 4.595 165.844 1.00 60.38 630 GLN A O 1
ATOM 5133 N N . GLU A 1 631 ? -127.081 6.210 164.298 1.00 60.31 631 GLU A N 1
ATOM 5134 C CA . GLU A 1 631 ? -127.815 7.247 165.047 1.00 60.31 631 GLU A CA 1
ATOM 5135 C C . GLU A 1 631 ? -129.330 6.975 165.140 1.00 60.31 631 GLU A C 1
ATOM 5137 O O . GLU A 1 631 ? -129.990 7.428 166.073 1.00 60.31 631 GLU A O 1
ATOM 5142 N N . THR A 1 632 ? -129.897 6.191 164.217 1.00 60.12 632 THR A N 1
ATOM 5143 C CA . THR A 1 632 ? -131.314 5.783 164.269 1.00 60.12 632 THR A CA 1
ATOM 5144 C C . THR A 1 632 ? -131.557 4.607 165.220 1.00 60.12 632 THR A C 1
ATOM 5146 O O . THR A 1 632 ? -132.598 4.561 165.873 1.00 60.12 632 THR A O 1
ATOM 5149 N N . ALA A 1 633 ? -130.580 3.708 165.386 1.00 59.59 633 ALA A N 1
ATOM 5150 C CA . ALA A 1 633 ? -130.679 2.578 166.311 1.00 59.59 633 ALA A CA 1
ATOM 5151 C C . ALA A 1 633 ? -130.646 3.000 167.795 1.00 59.59 633 ALA A C 1
ATOM 5153 O O . ALA A 1 633 ? -131.344 2.412 168.622 1.00 59.59 633 ALA A O 1
ATOM 5154 N N . THR A 1 634 ? -129.885 4.041 168.147 1.00 59.66 634 THR A N 1
ATOM 5155 C CA . THR A 1 634 ? -129.782 4.534 169.534 1.00 59.66 634 THR A CA 1
ATOM 5156 C C . THR A 1 634 ? -131.030 5.287 169.999 1.00 59.66 634 THR A C 1
ATOM 5158 O O . THR A 1 634 ? -131.440 5.129 171.147 1.00 59.66 634 THR A O 1
ATOM 5161 N N . LEU A 1 635 ? -131.703 6.026 169.110 1.00 58.19 635 LEU A N 1
ATOM 5162 C CA . LEU A 1 635 ? -132.976 6.697 169.420 1.00 58.19 635 LEU A CA 1
ATOM 5163 C C . LEU A 1 635 ? -134.134 5.713 169.663 1.00 58.19 635 LEU A C 1
ATOM 5165 O O . LEU A 1 635 ? -135.045 6.005 170.438 1.00 58.19 635 LEU A O 1
ATOM 5169 N N . GLN A 1 636 ? -134.086 4.533 169.041 1.00 57.34 636 GLN A N 1
ATOM 5170 C CA . GLN A 1 636 ? -135.126 3.511 169.167 1.00 57.34 636 GLN A CA 1
ATOM 5171 C C . GLN A 1 636 ? -135.006 2.718 170.482 1.00 57.34 636 GLN A C 1
ATOM 5173 O O . GLN A 1 636 ? -136.017 2.348 171.078 1.00 57.34 636 GLN A O 1
ATOM 5178 N N . GLN A 1 637 ? -133.785 2.551 171.002 1.00 59.12 637 GLN A N 1
ATOM 5179 C CA . GLN A 1 637 ? -133.533 1.833 172.256 1.00 59.12 637 GLN A CA 1
ATOM 5180 C C . GLN A 1 637 ? -133.912 2.629 173.520 1.00 59.12 637 GLN A C 1
ATOM 5182 O O . GLN A 1 637 ? -134.319 2.034 174.520 1.00 59.12 637 GLN A O 1
ATOM 5187 N N . GLU A 1 638 ? -133.836 3.964 173.508 1.00 55.47 638 GLU A N 1
ATOM 5188 C CA . GLU A 1 638 ? -134.269 4.762 174.669 1.00 55.47 638 GLU A CA 1
ATOM 5189 C C . GLU A 1 638 ? -135.792 4.955 174.736 1.00 55.47 638 GLU A C 1
ATOM 5191 O O . GLU A 1 638 ? -136.350 4.988 175.837 1.00 55.47 638 GLU A O 1
ATOM 5196 N N . GLN A 1 639 ? -136.495 4.971 173.594 1.00 56.50 639 GLN A N 1
ATOM 5197 C CA . GLN A 1 639 ? -137.964 4.944 173.586 1.00 56.50 639 GLN A CA 1
ATOM 5198 C C . GLN A 1 639 ? -138.528 3.649 174.191 1.00 56.50 639 GLN A C 1
ATOM 5200 O O . GLN A 1 639 ? -139.525 3.698 174.913 1.00 56.50 639 GLN A O 1
ATOM 5205 N N . GLU A 1 640 ? -137.871 2.504 173.985 1.00 58.75 640 GLU A N 1
ATOM 5206 C CA . GLU A 1 640 ? -138.293 1.233 174.590 1.00 58.75 640 GLU A CA 1
ATOM 5207 C C . GLU A 1 640 ? -138.048 1.180 176.106 1.00 58.75 640 GLU A C 1
ATOM 5209 O O . GLU A 1 640 ? -138.816 0.549 176.837 1.00 58.75 640 GLU A O 1
ATOM 5214 N N . ARG A 1 641 ? -137.055 1.913 176.627 1.00 57.50 641 ARG A N 1
ATOM 5215 C CA . ARG A 1 641 ? -136.800 1.961 178.075 1.00 57.50 641 ARG A CA 1
ATOM 5216 C C . ARG A 1 641 ? -137.850 2.782 178.837 1.00 57.50 641 ARG A C 1
ATOM 5218 O O . ARG A 1 641 ? -138.151 2.462 179.985 1.00 57.50 641 ARG A O 1
ATOM 5225 N N . LEU A 1 642 ? -138.462 3.776 178.189 1.00 55.28 642 LEU A N 1
ATOM 5226 C CA . LEU A 1 642 ? -139.596 4.547 178.723 1.00 55.28 642 LEU A CA 1
ATOM 5227 C C . LEU A 1 642 ? -140.915 3.749 178.756 1.00 55.28 642 LEU A C 1
ATOM 5229 O O . LEU A 1 642 ? -141.799 4.073 179.547 1.00 55.28 642 LEU A O 1
ATOM 5233 N N . ALA A 1 643 ? -141.045 2.684 177.957 1.00 56.25 643 ALA A N 1
ATOM 5234 C CA . ALA A 1 643 ? -142.268 1.882 177.875 1.00 56.25 643 ALA A CA 1
ATOM 5235 C C . ALA A 1 643 ? -142.359 0.742 178.915 1.00 56.25 643 ALA A C 1
ATOM 5237 O O . ALA A 1 643 ? -143.451 0.225 179.151 1.00 56.25 643 ALA A O 1
ATOM 5238 N N . ALA A 1 644 ? -141.252 0.342 179.555 1.00 57.88 644 ALA A N 1
ATOM 5239 C CA . ALA A 1 644 ? -141.197 -0.910 180.322 1.00 57.88 644 ALA A CA 1
ATOM 5240 C C . ALA A 1 644 ? -141.416 -0.808 181.847 1.00 57.88 644 ALA A C 1
ATOM 5242 O O . ALA A 1 644 ? -141.648 -1.842 182.463 1.00 57.88 644 ALA A O 1
ATOM 5243 N N . VAL A 1 645 ? -141.393 0.373 182.480 1.00 53.53 645 VAL A N 1
ATOM 5244 C CA . VAL A 1 645 ? -141.616 0.487 183.950 1.00 53.53 645 VAL A CA 1
ATOM 5245 C C . VAL A 1 645 ? -142.864 1.306 184.312 1.00 53.53 645 VAL A C 1
ATOM 5247 O O . VAL A 1 645 ? -143.215 1.449 185.469 1.00 53.53 645 VAL A O 1
ATOM 5250 N N . LEU A 1 646 ? -143.670 1.706 183.326 1.00 54.91 646 LEU A N 1
ATOM 5251 C CA . LEU A 1 646 ? -145.084 2.057 183.541 1.00 54.91 646 LEU A CA 1
ATOM 5252 C C . LEU A 1 646 ? -145.976 0.806 183.774 1.00 54.91 646 LEU A C 1
ATOM 5254 O O . LEU A 1 646 ? -147.175 0.851 183.498 1.00 54.91 646 LEU A O 1
ATOM 5258 N N . LYS A 1 647 ? -145.411 -0.326 184.231 1.00 55.19 647 LYS A N 1
ATOM 5259 C CA . LYS A 1 647 ? -146.115 -1.619 184.342 1.00 55.19 647 LYS A CA 1
ATOM 5260 C C . LYS A 1 647 ? -145.929 -2.389 185.666 1.00 55.19 647 LYS A C 1
ATOM 5262 O O . LYS A 1 647 ? -146.514 -3.458 185.769 1.00 55.19 647 LYS A O 1
ATOM 5267 N N . ASP A 1 648 ? -145.220 -1.827 186.646 1.00 40.56 648 ASP A N 1
ATOM 5268 C CA . ASP A 1 648 ? -145.205 -2.185 188.083 1.00 40.56 648 ASP A CA 1
ATOM 5269 C C . ASP A 1 648 ? -145.025 -0.889 188.894 1.00 40.56 648 ASP A C 1
ATOM 5271 O O . ASP A 1 648 ? -145.496 -0.829 190.055 1.00 40.56 648 ASP A O 1
#